Protein AF-A0A9P1FMI4-F1 (afdb_monomer_lite)

Secondary structure (DSSP, 8-state):
--SHHHHHHHHHHHHHHHH-HHHHHHHHHHHHHHHHTTHHHHHHHHHT-GGGGHHHHHHHHHHHHHHHHTTTTS-GGGG-HHHHHHHHHS-TT--TTS-STT----HHHHHHHHHHHHHHHHHHHHHHH--GGG-----SS-----S-----SS-TTHHHHHHHHHHHHS-S-TTS--TTSSTT-S---S------TT---------TTSSHHHHHHHHHHHHHHHHS---PPPHHHHHHHHTT-S-HHHHHHHHHH-SSTTHHHHHHHHHTGGGTTS-HHHHHHHHHHHHHHHHHHHHHHHHHHHHHH-TT--TT-----HHHHHHHHHHHHHHHHHHHHSPPPHHHHHHHHHHHHHHHHHHHHHHHHHHHHHHTT-HHHHHHHHHHHHHHHHHHHHHS-HHHHHHHHHHHHHHSS--HHHHHHHHHIIIIIHHHHHHHHHHHTTT--S-HHHHHHHHHHHHHHHHHHHHHHIIIIIS--HHHHHHHHHHHHHHHHS------PPPP---PPPPPTT-PPPP----PPPPPPTT----------PPPPPPPP-----PPPP--

Foldseek 3Di:
DWCLLLLLLVLLVVLCCVPPVPLLVLLLLLLLLLLLLVLLLLLLCQQFNVVSSVVLLVLLLVLLVVQVVVVPPDDPPPPDVLVSLLSSSDPFQAALQLQGDPHAFCVVNVVSNLVSSVVSCVSLVCLLVVLPQLPDVPPVDPPPPPVPPPPCPDDPPVVVVVVVVVDVVVPDPPPPVPPVPCVVDDDDPPDDDDDDPDDDDDDDDDDPPPPPPVVVQQCVLVVVVVPDPADDDFQACSVVSNVVLGDVVSLRVCCVPDPGNNNSVSSSLSSCVVVQPPDPLNVVVVCLSCRSVVSSVSSVVSQVVQPVVVPPDGSRGDHNDPVSNVSSVVSSVVSVVCLVVDADDPVLLVVVVVLVVLVVLLVVLLVLLLVLCVVVVVVVLNVQSVVLVVVLVVVLCVVDPVVVVVVQVVVCVVSVRRIPNNVVNLLSCLSRNLSSSLSSLSSCLSRDHDDPVSNVSSVVNNVSSSSSNSVSCCSCRHSPSVVSVVVVVVVVVVVVPPPPPPPPDPPDPPDDPDDDPDDDDDDDDDDDDDDDDPDDDDDPDDPPDDDDDDDDDDDDDDDDDDDD

Sequence (564 aa):
MAFTIAARLAATKAVVPEEMPLKSWIVWFFVLMEVGSLGTFLQLGYFVHPGLLLIPAFLQVTLSATRAAMQTSHSSSLHDPRRQVYFALFSQGFSAFGLARRQKAATTFYIGTTLLRVGCLIPVLFFLIGSNMCEAPIDRGAGRSYPKVWKAENGISGIHEFRAELCKIYGDANSLCDVSAFSCFELSCFGYSVCGPGFNKDFCVETPGRCQLTCWKYTQCEETRKANDLVELPNMLQESCMLHDFDFLKFQACAAESKLLNSCNARASACRLPYMSRSFGDGIFFFYILLPMFCLLGWLLIFILSSIYFRDGFLITAEEDKDRRKTVRRRAMKLGREMLQQKATLMERTRAYLALAMFCFDLASDGSCLAGFLMTGQWGFAAAQASIVLVAAATEFWRGSPRELLEAFTDFRQTGVPPDKFLSIIQAEQGLEAPLSFLLQYYSAFFTSGSEWAFLNLCFSISMSLYGISKGVYDNIHLNMEAAFDAAELLDQDSASEPPTPHAQPPAVVGFPSLPPGMAQPHQTSVTPLPPPPGMSPVMALAVTQPPPPVGPIQLGGPVKDTE

Structure (mmCIF, N/CA/C/O backbone):
data_AF-A0A9P1FMI4-F1
#
_entry.id   AF-A0A9P1FMI4-F1
#
loop_
_atom_site.group_PDB
_atom_site.id
_atom_site.type_symbol
_atom_site.label_atom_id
_atom_site.label_alt_id
_atom_site.label_comp_id
_atom_site.label_asym_id
_atom_site.label_entity_id
_atom_site.label_seq_id
_atom_site.pdbx_PDB_ins_code
_atom_site.Cartn_x
_atom_site.Cartn_y
_atom_site.Cartn_z
_atom_site.occupancy
_atom_site.B_iso_or_equiv
_atom_site.auth_seq_id
_atom_site.auth_comp_id
_atom_site.auth_asym_id
_atom_site.auth_atom_id
_atom_site.pdbx_PDB_model_num
ATOM 1 N N . MET A 1 1 ? -21.853 -14.313 16.612 1.00 56.72 1 MET A N 1
ATOM 2 C CA . MET A 1 1 ? -21.975 -12.848 16.823 1.00 56.72 1 MET A CA 1
ATOM 3 C C . MET A 1 1 ? -21.498 -12.127 15.563 1.00 56.72 1 MET A C 1
ATOM 5 O O . MET A 1 1 ? -20.328 -12.256 15.254 1.00 56.72 1 MET A O 1
ATOM 9 N N . ALA A 1 2 ? -22.368 -11.448 14.804 1.00 65.88 2 ALA A N 1
ATOM 10 C CA . ALA A 1 2 ? -22.044 -10.996 13.435 1.00 65.88 2 ALA A CA 1
ATOM 11 C C . ALA A 1 2 ? -21.456 -9.569 13.296 1.00 65.88 2 ALA A C 1
ATOM 13 O O . ALA A 1 2 ? -21.093 -9.185 12.185 1.00 65.88 2 ALA A O 1
ATOM 14 N N . PHE A 1 3 ? -21.394 -8.779 14.379 1.00 81.00 3 PHE A N 1
ATOM 15 C CA . PHE A 1 3 ? -21.070 -7.339 14.322 1.00 81.00 3 PHE A CA 1
ATOM 16 C C . PHE A 1 3 ? -20.042 -6.873 15.369 1.00 81.00 3 PHE A C 1
ATOM 18 O O . PHE A 1 3 ? -19.947 -5.680 15.660 1.00 81.00 3 PHE A O 1
ATOM 25 N N . THR A 1 4 ? -19.300 -7.783 15.999 1.00 85.44 4 THR A N 1
ATOM 26 C CA . THR A 1 4 ? -18.400 -7.432 17.110 1.00 85.44 4 THR A CA 1
ATOM 27 C C . THR A 1 4 ? -17.209 -6.607 16.620 1.00 85.44 4 THR A C 1
ATOM 29 O O . THR A 1 4 ? -16.831 -5.619 17.261 1.00 85.44 4 THR A O 1
ATOM 32 N N . ILE A 1 5 ? -16.631 -6.979 15.475 1.00 86.31 5 ILE A N 1
ATOM 33 C CA . ILE A 1 5 ? -15.496 -6.265 14.875 1.00 86.31 5 ILE A CA 1
ATOM 34 C C . ILE A 1 5 ? -15.977 -4.937 14.297 1.00 86.31 5 ILE A C 1
ATOM 36 O O . ILE A 1 5 ? -15.385 -3.894 14.591 1.00 86.31 5 ILE A O 1
ATOM 40 N N . ALA A 1 6 ? -17.090 -4.954 13.560 1.00 87.81 6 ALA A N 1
ATOM 41 C CA . ALA A 1 6 ? -17.701 -3.760 12.986 1.00 87.81 6 ALA A CA 1
ATOM 42 C C . ALA A 1 6 ? -18.022 -2.703 14.054 1.00 87.81 6 ALA A C 1
ATOM 44 O O . ALA A 1 6 ? -17.612 -1.544 13.928 1.00 87.81 6 ALA A O 1
ATOM 45 N N . ALA A 1 7 ? -18.680 -3.103 15.148 1.00 89.69 7 ALA A N 1
ATOM 46 C CA . ALA A 1 7 ? -19.034 -2.206 16.244 1.00 89.69 7 ALA A CA 1
ATOM 47 C C . ALA A 1 7 ? -17.796 -1.623 16.937 1.00 89.69 7 ALA A C 1
ATOM 49 O O . ALA A 1 7 ? -17.781 -0.446 17.306 1.00 89.69 7 ALA A O 1
ATOM 50 N N . ARG A 1 8 ? -16.733 -2.420 17.100 1.00 89.69 8 ARG A N 1
ATOM 51 C CA . ARG A 1 8 ? -15.488 -1.946 17.707 1.00 89.69 8 ARG A CA 1
ATOM 52 C C . ARG A 1 8 ? -14.723 -0.991 16.801 1.00 89.69 8 ARG A C 1
ATOM 54 O O . ARG A 1 8 ? -14.289 0.047 17.289 1.00 89.69 8 ARG A O 1
ATOM 61 N N . L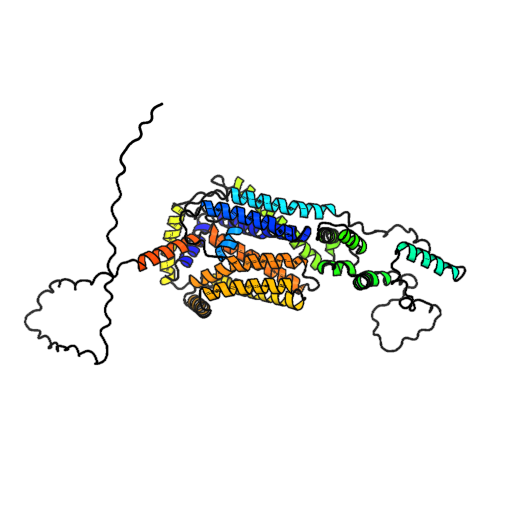EU A 1 9 ? -14.600 -1.286 15.508 1.00 90.94 9 LEU A N 1
ATOM 62 C CA . LEU A 1 9 ? -13.993 -0.361 14.551 1.00 90.94 9 LEU A CA 1
ATOM 63 C C . LEU A 1 9 ? -14.757 0.965 14.511 1.00 90.94 9 LEU A C 1
ATOM 65 O O . LEU A 1 9 ? -14.141 2.029 14.570 1.00 90.94 9 LEU A O 1
ATOM 69 N N . ALA A 1 10 ? -16.089 0.908 14.446 1.00 90.50 10 ALA A N 1
ATOM 70 C CA . ALA A 1 10 ? -16.942 2.091 14.471 1.00 90.50 10 ALA A CA 1
ATOM 71 C C . ALA A 1 10 ? -16.745 2.897 15.763 1.00 90.50 10 ALA A C 1
ATOM 73 O O . ALA A 1 10 ? -16.574 4.114 15.710 1.00 90.50 10 ALA A O 1
ATOM 74 N N . ALA A 1 11 ? -16.677 2.222 16.915 1.00 91.19 11 ALA A N 1
ATOM 75 C CA . ALA A 1 11 ? -16.399 2.860 18.196 1.00 91.19 11 ALA A CA 1
ATOM 76 C C . ALA A 1 11 ? -15.039 3.557 18.213 1.00 91.19 11 ALA A C 1
ATOM 78 O O . ALA A 1 11 ? -14.960 4.712 18.622 1.00 91.19 11 ALA A O 1
ATOM 79 N N . THR A 1 12 ? -13.977 2.900 17.742 1.00 92.25 12 THR A N 1
ATOM 80 C CA . THR A 1 12 ? -12.650 3.519 17.699 1.00 92.25 12 THR A CA 1
ATOM 81 C C . THR A 1 12 ? -12.620 4.707 16.733 1.00 92.25 12 THR A C 1
ATOM 83 O O . THR A 1 12 ? -12.076 5.753 17.077 1.00 92.25 12 THR A O 1
ATOM 86 N N . LYS A 1 13 ? -13.258 4.589 15.558 1.00 93.56 13 LYS A N 1
ATOM 87 C CA . LYS A 1 13 ? -13.383 5.680 14.573 1.00 93.56 13 LYS A CA 1
ATOM 88 C C . LYS A 1 13 ? -14.210 6.863 15.071 1.00 93.56 13 LYS A C 1
ATOM 90 O O . LYS A 1 13 ? -14.037 7.952 14.539 1.00 93.56 13 LYS A O 1
ATOM 95 N N . ALA A 1 14 ? -15.091 6.662 16.046 1.00 92.88 14 ALA A N 1
ATOM 96 C CA . ALA A 1 14 ? -15.816 7.745 16.700 1.00 92.88 14 ALA A CA 1
ATOM 97 C C . ALA A 1 14 ? -14.975 8.383 17.817 1.00 92.88 14 ALA A C 1
ATOM 99 O O . ALA A 1 14 ? -14.766 9.590 17.815 1.00 92.88 14 ALA A O 1
ATOM 100 N N . VAL A 1 15 ? -14.434 7.564 18.725 1.00 94.50 15 VAL A N 1
ATOM 101 C CA . VAL A 1 15 ? -13.735 8.031 19.934 1.00 94.50 15 VAL A CA 1
ATOM 102 C C . VAL A 1 15 ? -12.399 8.705 19.609 1.00 94.50 15 VAL A C 1
ATOM 104 O O . VAL A 1 15 ? -12.087 9.743 20.180 1.00 94.50 15 VAL A O 1
ATOM 107 N N . VAL A 1 16 ? -11.595 8.153 18.692 1.00 95.50 16 VAL A N 1
ATOM 108 C CA . VAL A 1 16 ? -10.243 8.679 18.427 1.00 95.50 16 VAL A CA 1
ATOM 109 C C . VAL A 1 16 ? -10.268 10.093 17.827 1.00 95.50 16 VAL A C 1
ATOM 111 O O . VAL A 1 16 ? -9.546 10.946 18.341 1.00 95.50 16 VAL A O 1
ATOM 114 N N . PRO A 1 17 ? -11.073 10.398 16.790 1.00 95.12 17 PRO A N 1
ATOM 115 C CA . PRO A 1 17 ? -11.181 11.764 16.282 1.00 95.12 17 PRO A CA 1
ATOM 116 C C . PRO A 1 17 ? -11.875 12.731 17.248 1.00 95.12 17 PRO A C 1
ATOM 118 O O . PRO A 1 17 ? -11.587 13.919 17.184 1.00 95.12 17 PRO A O 1
ATOM 121 N N . GLU A 1 18 ? -12.764 12.248 18.123 1.00 95.81 18 GLU A N 1
ATOM 122 C CA . GLU A 1 18 ? -13.421 13.071 19.151 1.00 95.81 18 GLU A CA 1
ATOM 123 C C . GLU A 1 18 ? -12.429 13.495 20.244 1.00 95.81 18 GLU A C 1
ATOM 125 O O . GLU A 1 18 ? -12.347 14.672 20.583 1.00 95.81 18 GLU A O 1
ATOM 130 N N . GLU A 1 19 ? -11.624 12.558 20.753 1.00 95.31 19 GLU A N 1
ATOM 131 C CA . GLU A 1 19 ? -10.639 12.840 21.803 1.00 95.31 19 GLU A CA 1
ATOM 132 C C . GLU A 1 19 ? -9.359 13.500 21.263 1.00 95.31 19 GLU A C 1
ATOM 134 O O . GLU A 1 19 ? -8.728 14.296 21.956 1.00 95.31 19 GLU A O 1
ATOM 139 N N . MET A 1 20 ? -8.925 13.151 20.046 1.00 94.69 20 MET A N 1
ATOM 140 C CA . MET A 1 20 ? -7.637 13.578 19.483 1.00 94.69 20 MET A CA 1
ATOM 141 C C . MET A 1 20 ? -7.711 13.831 17.963 1.00 94.69 20 MET A C 1
ATOM 143 O O . MET A 1 20 ? -7.038 13.142 17.182 1.00 94.69 20 MET A O 1
ATOM 147 N N . PRO A 1 21 ? -8.470 14.844 17.504 1.00 95.81 21 PRO A N 1
ATOM 148 C CA . PRO A 1 21 ? -8.716 15.076 16.077 1.00 95.81 21 PRO A CA 1
ATOM 149 C C . PRO A 1 21 ? -7.427 15.312 15.284 1.00 95.81 21 PRO A C 1
ATOM 151 O O . PRO A 1 21 ? -7.205 14.685 14.247 1.00 95.81 21 PRO A O 1
ATOM 154 N N . LEU A 1 22 ? -6.539 16.170 15.798 1.00 95.31 22 LEU A N 1
ATOM 155 C CA . LEU A 1 22 ? -5.284 16.512 15.126 1.00 95.31 22 LEU A CA 1
ATOM 156 C C . LEU A 1 22 ? -4.334 15.310 15.052 1.00 95.31 22 LEU A C 1
ATOM 158 O O . LEU A 1 22 ? -3.798 15.008 13.988 1.00 95.31 22 LEU A O 1
ATOM 162 N N . LYS A 1 23 ? -4.160 14.584 16.165 1.00 94.94 23 LYS A N 1
ATOM 163 C CA . LYS A 1 23 ? -3.299 13.393 16.207 1.00 94.94 23 LYS A CA 1
ATOM 164 C C . LYS A 1 23 ? -3.816 12.306 15.268 1.00 94.94 23 LYS A C 1
ATOM 166 O O . LYS A 1 23 ? -3.019 11.654 14.607 1.00 94.94 23 LYS A O 1
ATOM 171 N N . SER A 1 24 ? -5.136 12.138 15.177 1.00 95.75 24 SER A N 1
ATOM 172 C CA . SER A 1 24 ? -5.772 11.192 14.261 1.00 95.75 24 SER A CA 1
ATOM 173 C C . SER A 1 24 ? -5.388 11.447 12.801 1.00 95.75 24 SER A C 1
ATOM 175 O O . SER A 1 24 ? -4.920 10.537 12.115 1.00 95.75 24 SER A O 1
ATOM 177 N N . TRP A 1 25 ? -5.499 12.703 12.364 1.00 96.44 25 TRP A N 1
ATOM 178 C CA . TRP A 1 25 ? -5.093 13.137 11.027 1.00 96.44 25 TRP A CA 1
ATOM 179 C C . TRP A 1 25 ? -3.589 12.993 10.784 1.00 96.44 25 TRP A C 1
ATOM 181 O O . TRP A 1 25 ? -3.185 12.512 9.728 1.00 96.44 25 TRP A O 1
ATOM 191 N N . ILE A 1 26 ? -2.757 13.364 11.759 1.00 96.25 26 ILE A N 1
ATOM 192 C CA . ILE A 1 26 ? -1.299 13.224 11.655 1.00 96.25 26 ILE A CA 1
ATOM 193 C C . ILE A 1 26 ? -0.903 11.755 11.493 1.00 96.25 26 ILE A C 1
ATOM 195 O O . ILE A 1 26 ? -0.098 11.443 10.622 1.00 96.25 26 ILE A O 1
ATOM 199 N N . VAL A 1 27 ? -1.484 10.847 12.284 1.00 96.12 27 VAL A N 1
ATOM 200 C CA . VAL A 1 27 ? -1.227 9.401 12.174 1.00 96.12 27 VAL A CA 1
ATOM 201 C C . VAL A 1 27 ? -1.669 8.875 10.807 1.00 96.12 27 VAL A C 1
ATOM 203 O O . VAL A 1 27 ? -0.944 8.094 10.201 1.00 96.12 27 VAL A O 1
ATOM 206 N N . TRP A 1 28 ? -2.815 9.325 10.287 1.00 96.81 28 TRP A N 1
ATOM 207 C CA . TRP A 1 28 ? -3.269 8.958 8.943 1.00 96.81 28 TRP A CA 1
ATOM 208 C C . TRP A 1 28 ? -2.261 9.360 7.856 1.00 96.81 28 TRP A C 1
ATOM 210 O O . TRP A 1 28 ? -1.846 8.526 7.051 1.00 96.81 28 TRP A O 1
ATOM 220 N N . PHE A 1 29 ? -1.822 10.622 7.853 1.00 97.06 29 PHE A N 1
ATOM 221 C CA . PHE A 1 29 ? -0.824 11.100 6.894 1.00 97.06 29 PHE A CA 1
ATOM 222 C C . PHE A 1 29 ? 0.536 10.428 7.080 1.00 97.06 29 PHE A C 1
ATOM 224 O O . PHE A 1 29 ? 1.195 10.110 6.095 1.00 97.06 29 PHE A O 1
ATOM 231 N N . PHE A 1 30 ? 0.944 10.181 8.325 1.00 96.12 30 PHE A N 1
ATOM 232 C CA . PHE A 1 30 ? 2.173 9.462 8.640 1.00 96.12 30 PHE A CA 1
ATOM 233 C C . PHE A 1 30 ? 2.176 8.070 8.002 1.00 96.12 30 PHE A C 1
ATOM 235 O O . PHE A 1 30 ? 3.139 7.723 7.324 1.00 96.12 30 PHE A O 1
ATOM 242 N N . VAL A 1 31 ? 1.079 7.318 8.144 1.00 96.31 31 VAL A N 1
ATOM 243 C CA . VAL A 1 31 ? 0.916 6.006 7.504 1.00 96.31 31 VAL A CA 1
ATOM 244 C C . VAL A 1 31 ? 0.966 6.129 5.983 1.00 96.31 31 VAL A C 1
ATOM 246 O O . VAL A 1 31 ? 1.717 5.399 5.349 1.00 96.31 31 VAL A O 1
ATOM 249 N N . LEU A 1 32 ? 0.239 7.079 5.387 1.00 96.88 32 LEU A N 1
ATOM 250 C CA . LEU A 1 32 ? 0.244 7.276 3.932 1.00 96.88 32 LEU A CA 1
ATOM 251 C C . LEU A 1 32 ? 1.657 7.524 3.380 1.00 96.88 32 LEU A C 1
ATOM 253 O O . LEU A 1 32 ? 2.063 6.919 2.387 1.00 96.88 32 LEU A O 1
ATOM 257 N N . MET A 1 33 ? 2.424 8.387 4.049 1.00 97.06 33 MET A N 1
ATOM 258 C CA . MET A 1 33 ? 3.817 8.666 3.693 1.00 97.06 33 MET A CA 1
ATOM 259 C C . MET A 1 33 ? 4.721 7.448 3.926 1.00 97.06 33 MET A C 1
ATOM 261 O O . MET A 1 33 ? 5.630 7.186 3.137 1.00 97.06 33 MET A O 1
ATOM 265 N N . GLU A 1 34 ? 4.457 6.669 4.976 1.00 95.31 34 GLU A N 1
ATOM 266 C CA . GLU A 1 34 ? 5.174 5.430 5.259 1.00 95.31 34 GLU A CA 1
ATOM 267 C C . GLU A 1 34 ? 5.002 4.412 4.125 1.00 95.31 34 GLU A C 1
ATOM 269 O O . GLU A 1 34 ? 6.009 3.910 3.619 1.00 95.31 34 GLU A O 1
ATOM 274 N N . VAL A 1 35 ? 3.763 4.159 3.684 1.00 95.75 35 VAL A N 1
ATOM 275 C CA . VAL A 1 35 ? 3.479 3.235 2.575 1.00 95.75 35 VAL A CA 1
ATOM 276 C C . VAL A 1 35 ? 4.091 3.751 1.274 1.00 95.75 35 VAL A C 1
ATOM 278 O O . VAL A 1 35 ? 4.800 3.010 0.600 1.00 95.75 35 VAL A O 1
ATOM 281 N N . GLY A 1 36 ? 3.902 5.033 0.946 1.00 96.06 36 GLY A N 1
ATOM 282 C CA . GLY A 1 36 ? 4.441 5.616 -0.289 1.00 96.06 36 GLY A CA 1
ATOM 283 C C . GLY A 1 36 ? 5.969 5.534 -0.362 1.00 96.06 36 GLY A C 1
ATOM 284 O O . GLY A 1 36 ? 6.543 5.262 -1.417 1.00 96.06 36 GLY A O 1
ATOM 285 N N . SER A 1 37 ? 6.648 5.668 0.781 1.00 96.25 37 SER A N 1
ATOM 286 C CA . SER A 1 37 ? 8.105 5.532 0.854 1.00 96.25 37 SER A CA 1
ATOM 287 C C . SER A 1 37 ? 8.619 4.104 0.608 1.00 96.25 37 SER A C 1
ATOM 289 O O . SER A 1 37 ? 9.807 3.944 0.325 1.00 96.25 37 SER A O 1
ATOM 291 N N . LEU A 1 38 ? 7.767 3.066 0.634 1.00 94.12 38 LEU A N 1
ATOM 292 C CA . LEU A 1 38 ? 8.157 1.704 0.224 1.00 94.12 38 LEU A CA 1
ATOM 293 C C . LEU A 1 38 ? 8.586 1.646 -1.248 1.00 94.12 38 LEU A C 1
ATOM 295 O O . LEU A 1 38 ? 9.413 0.808 -1.608 1.00 94.12 38 LEU A O 1
ATOM 299 N N . GLY A 1 39 ? 8.120 2.582 -2.083 1.00 93.81 39 GLY A N 1
ATOM 300 C CA . GLY A 1 39 ? 8.577 2.709 -3.468 1.00 93.81 39 GLY A CA 1
ATOM 301 C C . GLY A 1 39 ? 10.090 2.948 -3.600 1.00 93.81 39 GLY A C 1
ATOM 302 O O . GLY A 1 39 ? 10.666 2.620 -4.634 1.00 93.81 39 GLY A O 1
ATOM 303 N N . THR A 1 40 ? 10.772 3.428 -2.549 1.00 93.94 40 THR A N 1
ATOM 304 C CA . THR A 1 40 ? 12.242 3.576 -2.544 1.00 93.94 40 THR A CA 1
ATOM 305 C C . THR A 1 40 ? 12.974 2.240 -2.684 1.00 93.94 40 THR A C 1
ATOM 307 O O . THR A 1 40 ? 14.030 2.183 -3.313 1.00 93.94 40 THR A O 1
ATOM 310 N N . PHE A 1 41 ? 12.404 1.144 -2.169 1.00 93.31 41 PHE A N 1
ATOM 311 C CA . PHE A 1 41 ? 12.971 -0.190 -2.360 1.00 93.31 41 PHE A CA 1
ATOM 312 C C . PHE A 1 41 ? 12.915 -0.575 -3.835 1.00 93.31 41 PHE A C 1
ATOM 314 O O . PHE A 1 41 ? 13.919 -0.980 -4.406 1.00 93.31 41 PHE A O 1
ATOM 321 N N . LEU A 1 42 ? 11.770 -0.353 -4.480 1.00 93.12 42 LEU A N 1
ATOM 322 C CA . LEU A 1 42 ? 11.564 -0.672 -5.892 1.00 93.12 42 LEU A CA 1
ATOM 323 C C . LEU A 1 42 ? 12.472 0.150 -6.807 1.00 93.12 42 LEU A C 1
ATOM 325 O O . LEU A 1 42 ? 13.020 -0.383 -7.770 1.00 93.12 42 LEU A O 1
ATOM 329 N N . GLN A 1 43 ? 12.704 1.418 -6.460 1.00 91.50 43 GLN A N 1
ATOM 330 C CA . GLN A 1 43 ? 13.666 2.270 -7.154 1.00 91.50 43 GLN A CA 1
ATOM 331 C C . GLN A 1 43 ? 15.090 1.710 -7.086 1.00 91.50 43 GLN A C 1
ATOM 333 O O . GLN A 1 43 ? 15.782 1.726 -8.099 1.00 91.50 43 GLN A O 1
ATOM 338 N N . LEU A 1 44 ? 15.528 1.159 -5.948 1.00 92.38 44 LEU A N 1
ATOM 339 C CA . LEU A 1 44 ? 16.841 0.509 -5.851 1.00 92.38 44 LEU A CA 1
ATOM 340 C C . LEU A 1 44 ? 16.961 -0.659 -6.844 1.00 92.38 44 LEU A C 1
ATOM 342 O O . LEU A 1 44 ? 17.965 -0.783 -7.547 1.00 92.38 44 LEU A O 1
ATOM 346 N N . GLY A 1 45 ? 15.921 -1.491 -6.935 1.00 90.44 45 GLY A N 1
ATOM 347 C CA . GLY A 1 45 ? 15.872 -2.595 -7.894 1.00 90.44 45 GLY A CA 1
ATOM 348 C C . GLY A 1 45 ? 15.904 -2.128 -9.342 1.00 90.44 45 GLY A C 1
ATOM 349 O O . GLY A 1 45 ? 16.621 -2.697 -10.167 1.00 90.44 45 GLY A O 1
ATOM 350 N N . TYR A 1 46 ? 15.147 -1.072 -9.640 1.00 89.56 46 TYR A N 1
ATOM 351 C CA . TYR A 1 46 ? 15.092 -0.502 -10.975 1.00 89.56 46 TYR A CA 1
ATOM 352 C C . TYR A 1 46 ? 16.418 0.146 -11.375 1.00 89.56 46 TYR A C 1
ATOM 354 O O . TYR A 1 46 ? 16.943 -0.187 -12.425 1.00 89.56 46 TYR A O 1
ATOM 362 N N . PHE A 1 47 ? 17.000 1.016 -10.549 1.00 88.38 47 PHE A N 1
ATOM 363 C CA . PHE A 1 47 ? 18.174 1.807 -10.928 1.00 88.38 47 PHE A CA 1
ATOM 364 C C . PHE A 1 47 ? 19.513 1.081 -10.769 1.00 88.38 47 PHE A C 1
ATOM 366 O O . PHE A 1 47 ? 20.497 1.482 -11.389 1.00 88.38 47 PHE A O 1
ATOM 373 N N . VAL A 1 48 ? 19.577 0.033 -9.942 1.00 89.31 48 VAL A N 1
ATOM 374 C CA . VAL A 1 48 ? 20.838 -0.659 -9.643 1.00 89.31 48 VAL A CA 1
ATOM 375 C C . VAL A 1 48 ? 20.825 -2.082 -10.183 1.00 89.31 48 VAL A C 1
ATOM 377 O O . VAL A 1 48 ? 21.555 -2.393 -11.125 1.00 89.31 48 VAL A O 1
ATOM 380 N N . HIS A 1 49 ? 20.009 -2.951 -9.584 1.00 88.50 49 HIS A N 1
ATOM 381 C CA . HIS A 1 49 ? 19.897 -4.358 -9.962 1.00 88.50 49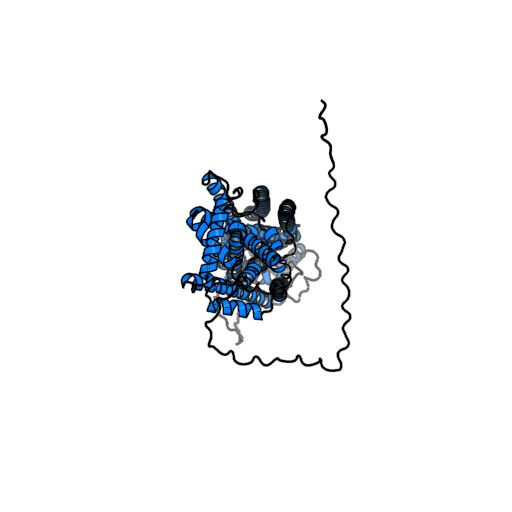 HIS A CA 1
ATOM 382 C C . HIS A 1 49 ? 18.663 -4.991 -9.294 1.00 88.50 49 HIS A C 1
ATOM 384 O O . HIS A 1 49 ? 18.501 -4.822 -8.082 1.00 88.50 49 HIS A O 1
ATOM 390 N N . PRO A 1 50 ? 17.842 -5.797 -9.994 1.00 86.25 50 PRO A N 1
ATOM 391 C CA . PRO A 1 50 ? 16.627 -6.384 -9.415 1.00 86.25 50 PRO A CA 1
ATOM 392 C C . PRO A 1 50 ? 16.916 -7.277 -8.201 1.00 86.25 50 PRO A C 1
ATOM 394 O O . PRO A 1 50 ? 16.203 -7.227 -7.205 1.00 86.25 50 PRO A O 1
ATOM 397 N N . GLY A 1 51 ? 18.019 -8.031 -8.219 1.00 86.69 51 GLY A N 1
ATOM 398 C CA . GLY A 1 51 ? 18.450 -8.852 -7.079 1.00 86.69 51 GLY A CA 1
ATOM 399 C C . GLY A 1 51 ? 18.755 -8.057 -5.800 1.00 86.69 51 GLY A C 1
ATOM 400 O O . GLY A 1 51 ? 18.669 -8.613 -4.709 1.00 86.69 51 GLY A O 1
ATOM 401 N N . LEU A 1 52 ? 19.044 -6.752 -5.898 1.00 88.75 52 LEU A N 1
ATOM 402 C CA . LEU A 1 52 ? 19.243 -5.910 -4.715 1.00 88.75 52 LEU A CA 1
ATOM 403 C C . LEU A 1 52 ? 17.937 -5.582 -3.992 1.00 88.75 52 LEU A C 1
ATOM 405 O O . LEU A 1 52 ? 18.015 -5.126 -2.860 1.00 88.75 52 LEU A O 1
ATOM 409 N N . LEU A 1 53 ? 16.764 -5.867 -4.574 1.00 88.56 53 LEU A N 1
ATOM 410 C CA . LEU A 1 53 ? 15.473 -5.804 -3.874 1.00 88.56 53 LEU A CA 1
ATOM 411 C C . LEU A 1 53 ? 15.379 -6.820 -2.734 1.00 88.56 53 LEU A C 1
ATOM 413 O O . LEU A 1 53 ? 14.687 -6.578 -1.745 1.00 88.56 53 LEU A O 1
ATOM 417 N N . LEU A 1 54 ? 16.099 -7.940 -2.849 1.00 88.19 54 LEU A N 1
ATOM 418 C CA . LEU A 1 54 ? 16.075 -9.002 -1.848 1.00 88.19 54 LEU A CA 1
ATOM 419 C C . LEU A 1 54 ? 16.722 -8.564 -0.533 1.00 88.19 54 LEU A C 1
ATOM 421 O O . LEU A 1 54 ? 16.304 -9.027 0.520 1.00 88.19 54 LEU A O 1
ATOM 425 N N . ILE A 1 55 ? 17.698 -7.651 -0.570 1.00 89.44 55 ILE A N 1
ATOM 426 C CA . ILE A 1 55 ? 18.387 -7.161 0.631 1.00 89.44 55 ILE A CA 1
ATOM 427 C C . ILE A 1 55 ? 17.440 -6.362 1.542 1.00 89.44 55 ILE A C 1
ATOM 429 O O . ILE A 1 55 ? 17.265 -6.770 2.693 1.00 89.44 55 ILE A O 1
ATOM 433 N N . PRO A 1 56 ? 16.800 -5.261 1.093 1.00 87.25 56 PRO A N 1
ATOM 434 C CA . PRO A 1 56 ? 15.865 -4.532 1.931 1.00 87.25 56 PRO A CA 1
ATOM 435 C C . PRO A 1 56 ? 14.644 -5.379 2.280 1.00 87.25 56 PRO A C 1
ATOM 437 O O . PRO A 1 56 ? 14.208 -5.318 3.421 1.00 87.25 56 PRO A O 1
ATOM 440 N N . ALA A 1 57 ? 14.145 -6.232 1.377 1.00 86.69 57 ALA A N 1
ATOM 441 C CA . ALA A 1 57 ? 13.058 -7.151 1.710 1.00 86.69 57 ALA A CA 1
ATOM 442 C C . ALA A 1 57 ? 13.445 -8.111 2.851 1.00 86.69 57 ALA A C 1
ATOM 444 O O . ALA A 1 57 ? 12.704 -8.250 3.822 1.00 86.69 57 ALA A O 1
ATOM 445 N N . PHE A 1 58 ? 14.630 -8.724 2.787 1.00 88.31 58 PHE A N 1
ATOM 446 C CA . PHE A 1 58 ? 15.128 -9.626 3.825 1.00 88.31 58 PHE A CA 1
ATOM 447 C C . PHE A 1 58 ? 15.356 -8.907 5.160 1.00 88.31 58 PHE A C 1
ATOM 449 O O . PHE A 1 58 ? 14.945 -9.404 6.210 1.00 88.31 58 PHE A O 1
ATOM 456 N N . LEU A 1 59 ? 15.975 -7.723 5.140 1.00 89.25 59 LEU A N 1
ATOM 457 C CA . LEU A 1 59 ? 16.187 -6.918 6.347 1.00 89.25 59 LEU A CA 1
ATOM 458 C C . LEU A 1 59 ? 14.860 -6.478 6.968 1.00 89.25 59 LEU A C 1
ATOM 460 O O . LEU A 1 59 ? 14.701 -6.557 8.183 1.00 89.25 59 LEU A O 1
ATOM 464 N N . GLN A 1 60 ? 13.892 -6.087 6.142 1.00 87.62 60 GLN A N 1
ATOM 465 C CA . GLN A 1 60 ? 12.549 -5.714 6.566 1.00 87.62 60 GLN A CA 1
ATOM 466 C C . GLN A 1 60 ? 11.833 -6.898 7.239 1.00 87.62 60 GLN A C 1
ATOM 468 O O . GLN A 1 60 ? 11.368 -6.774 8.371 1.00 87.62 60 GLN A O 1
ATOM 473 N N . VAL A 1 61 ? 11.845 -8.079 6.611 1.00 85.62 61 VAL A N 1
ATOM 474 C CA . VAL A 1 61 ? 11.299 -9.317 7.197 1.00 85.62 61 VAL A CA 1
ATOM 475 C C . VAL A 1 61 ? 12.009 -9.675 8.505 1.00 85.62 61 VAL A C 1
ATOM 477 O O . VAL A 1 61 ? 11.353 -10.056 9.470 1.00 85.62 61 VAL A O 1
ATOM 480 N N . THR A 1 62 ? 13.331 -9.5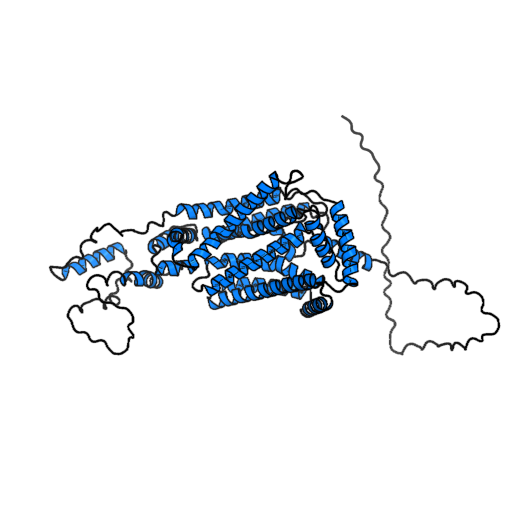11 8.579 1.00 86.44 62 THR A N 1
ATOM 481 C CA . THR A 1 62 ? 14.119 -9.791 9.791 1.00 86.44 62 THR A CA 1
ATOM 482 C C . THR A 1 62 ? 13.763 -8.832 10.933 1.00 86.44 62 THR A C 1
ATOM 484 O O . THR A 1 62 ? 13.577 -9.263 12.074 1.00 86.44 62 THR A O 1
ATOM 487 N N . LEU A 1 63 ? 13.609 -7.535 10.648 1.00 87.12 63 LEU A N 1
ATOM 488 C CA . LEU A 1 63 ? 13.156 -6.534 11.623 1.00 87.12 63 LEU A CA 1
ATOM 489 C C . LEU A 1 63 ? 11.752 -6.857 12.151 1.00 87.12 63 LEU A C 1
ATOM 491 O O . LEU A 1 63 ? 11.489 -6.742 13.350 1.00 87.12 63 LEU A O 1
ATOM 495 N N . SER A 1 64 ? 10.861 -7.321 11.281 1.00 84.81 64 SER A N 1
ATOM 496 C CA . SER A 1 64 ? 9.524 -7.755 11.680 1.00 84.81 64 SER A CA 1
ATOM 497 C C . SER A 1 64 ? 9.530 -9.050 12.479 1.00 84.81 64 SER A C 1
ATOM 499 O O . SER A 1 64 ? 8.878 -9.128 13.518 1.00 84.81 64 SER A O 1
ATOM 501 N N . ALA A 1 65 ? 10.301 -10.050 12.052 1.00 85.44 65 ALA A N 1
ATOM 502 C CA . ALA A 1 65 ? 10.401 -11.342 12.720 1.00 85.44 65 ALA A CA 1
ATOM 503 C C . ALA A 1 65 ? 11.011 -11.211 14.121 1.00 85.44 65 ALA A C 1
ATOM 505 O O . ALA A 1 65 ? 10.494 -11.788 15.075 1.00 85.44 65 ALA A O 1
ATOM 506 N N . THR A 1 66 ? 12.062 -10.402 14.279 1.00 86.12 66 THR A N 1
ATOM 507 C CA . THR A 1 66 ? 12.666 -10.124 15.595 1.00 86.12 66 THR A CA 1
ATOM 508 C C . THR A 1 66 ? 11.675 -9.444 16.538 1.00 86.12 66 THR A C 1
ATOM 510 O O . THR A 1 66 ? 11.590 -9.809 17.712 1.00 86.12 66 THR A O 1
ATOM 513 N N . ARG A 1 67 ? 10.855 -8.514 16.032 1.00 81.69 67 ARG A N 1
ATOM 514 C CA . ARG A 1 67 ? 9.776 -7.898 16.815 1.00 81.69 67 ARG A CA 1
ATOM 515 C C . ARG A 1 67 ? 8.676 -8.900 17.170 1.00 81.69 67 ARG A C 1
ATOM 517 O O . ARG A 1 67 ? 8.248 -8.929 18.324 1.00 81.69 67 ARG A O 1
ATOM 524 N N . ALA A 1 68 ? 8.237 -9.711 16.210 1.00 81.19 68 ALA A N 1
ATOM 525 C CA . ALA A 1 68 ? 7.221 -10.735 16.424 1.00 81.19 68 ALA A CA 1
ATOM 526 C C . ALA A 1 68 ? 7.687 -11.750 17.478 1.00 81.19 68 ALA A C 1
ATOM 528 O O . ALA A 1 68 ? 6.960 -12.009 18.434 1.00 81.19 68 ALA A O 1
ATOM 529 N N . ALA A 1 69 ? 8.935 -12.223 17.403 1.00 83.75 69 ALA A N 1
ATOM 530 C CA . ALA A 1 69 ? 9.529 -13.117 18.398 1.00 83.75 69 ALA A CA 1
ATOM 531 C C . ALA A 1 69 ? 9.446 -12.534 19.824 1.00 83.75 69 ALA A C 1
ATOM 533 O O . ALA A 1 69 ? 9.065 -13.227 20.767 1.00 83.75 69 ALA A O 1
ATOM 534 N N . MET A 1 70 ? 9.666 -11.224 19.989 1.00 78.56 70 MET A N 1
ATOM 535 C CA . MET A 1 70 ? 9.503 -10.540 21.283 1.00 78.56 70 MET A CA 1
ATOM 536 C C . MET A 1 70 ? 8.044 -10.418 21.772 1.00 78.56 70 MET A C 1
ATOM 538 O O . MET A 1 70 ? 7.820 -10.008 22.920 1.00 78.56 70 MET A O 1
ATOM 542 N N . GLN A 1 71 ? 7.058 -10.714 20.920 1.00 74.19 71 GLN A N 1
ATOM 543 C CA . GLN A 1 71 ? 5.621 -10.692 21.220 1.00 74.19 71 GLN A CA 1
ATOM 544 C C . GLN A 1 71 ? 5.009 -12.100 21.356 1.00 74.19 71 GLN A C 1
ATOM 546 O O . GLN A 1 71 ? 4.004 -12.249 22.050 1.00 74.19 71 GLN A O 1
ATOM 551 N N . THR A 1 72 ? 5.630 -13.134 20.774 1.00 63.62 72 THR A N 1
ATOM 552 C CA . THR A 1 72 ? 5.101 -14.512 20.644 1.00 63.62 72 THR A CA 1
ATOM 553 C C . THR A 1 72 ? 4.847 -15.317 21.919 1.00 63.62 72 THR A C 1
ATOM 555 O O . THR A 1 72 ? 4.457 -16.475 21.835 1.00 63.62 72 THR A O 1
ATOM 558 N N . SER A 1 73 ? 4.938 -14.735 23.112 1.00 59.69 73 SER A N 1
ATOM 559 C CA . SER A 1 73 ? 4.664 -15.488 24.342 1.00 59.69 73 SER A CA 1
ATOM 560 C C . SER A 1 73 ? 3.211 -15.999 24.475 1.00 59.69 73 SER A C 1
ATOM 562 O O . SER A 1 73 ? 2.965 -16.748 25.414 1.00 59.69 73 SER A O 1
ATOM 564 N N . HIS A 1 74 ? 2.240 -15.614 23.622 1.00 58.38 74 HIS A N 1
ATOM 565 C CA . HIS A 1 74 ? 0.821 -15.952 23.864 1.00 58.38 74 HIS A CA 1
ATOM 566 C C . HIS A 1 74 ? -0.149 -16.081 22.668 1.00 58.38 74 HIS A C 1
ATOM 568 O O . HIS A 1 74 ? -1.340 -16.241 22.917 1.00 58.38 74 HIS A O 1
ATOM 574 N N . SER A 1 75 ? 0.275 -16.021 21.401 1.00 57.44 75 SER A N 1
ATOM 575 C CA . SER A 1 75 ? -0.676 -15.974 20.269 1.00 57.44 75 SER A CA 1
ATOM 576 C C . SER A 1 75 ? -0.516 -17.154 19.304 1.00 57.44 75 SER A C 1
ATOM 578 O O . SER A 1 75 ? 0.451 -17.208 18.547 1.00 57.44 75 SER A O 1
ATOM 580 N N . SER A 1 76 ? -1.517 -18.038 19.267 1.00 62.78 76 SER A N 1
ATOM 581 C CA . SER A 1 76 ? -1.728 -19.090 18.255 1.00 62.78 76 SER A CA 1
ATOM 582 C C . SER A 1 76 ? -2.022 -18.546 16.844 1.00 62.78 76 SER A C 1
ATOM 584 O O . SER A 1 76 ? -2.014 -19.303 15.878 1.00 62.78 76 SER A O 1
ATOM 586 N N . SER A 1 77 ? -2.217 -17.231 16.688 1.00 60.00 77 SER A N 1
ATOM 587 C CA . SER A 1 77 ? -2.593 -16.577 15.423 1.00 60.00 77 SER A CA 1
ATOM 588 C C . SER A 1 77 ? -1.455 -16.446 14.385 1.00 60.00 77 SER A C 1
ATOM 590 O O . SER A 1 77 ? -1.611 -15.743 13.384 1.00 60.00 77 SER A O 1
ATOM 592 N N . LEU A 1 78 ? -0.303 -17.098 14.573 1.00 62.69 78 LEU A N 1
ATOM 593 C CA . LEU A 1 78 ? 0.861 -16.941 13.682 1.00 62.69 78 LEU A CA 1
ATOM 594 C C . LEU A 1 78 ? 0.670 -17.533 12.271 1.00 62.69 78 LEU A C 1
ATOM 596 O O . LEU A 1 78 ? 1.478 -17.279 11.377 1.00 62.69 78 LEU A O 1
ATOM 600 N N . HIS A 1 79 ? -0.394 -18.306 12.064 1.00 71.50 79 HIS A N 1
ATOM 601 C CA . HIS A 1 79 ? -0.622 -19.067 10.838 1.00 71.50 79 HIS A CA 1
ATOM 602 C C . HIS A 1 79 ? -1.390 -18.324 9.734 1.00 71.50 79 HIS A C 1
ATOM 604 O O . HIS A 1 79 ? -1.586 -18.910 8.675 1.00 71.50 79 HIS A O 1
ATOM 610 N N . ASP A 1 80 ? -1.812 -17.066 9.922 1.00 79.69 80 ASP A N 1
ATOM 611 C CA . ASP A 1 80 ? -2.481 -16.317 8.846 1.00 79.69 80 ASP A CA 1
ATOM 612 C C . ASP A 1 80 ? -1.453 -15.642 7.905 1.00 79.69 80 ASP A C 1
ATOM 614 O O . ASP A 1 80 ? -0.874 -14.617 8.283 1.00 79.69 80 ASP A O 1
ATOM 618 N N . PRO A 1 81 ? -1.225 -16.148 6.672 1.00 76.88 81 PRO A N 1
ATOM 619 C CA . PRO A 1 81 ? -0.236 -15.583 5.747 1.00 76.88 81 PRO A CA 1
ATOM 620 C C . PRO A 1 81 ? -0.546 -14.133 5.346 1.00 76.88 81 PRO A C 1
ATOM 622 O O . PRO A 1 81 ? 0.373 -13.365 5.064 1.00 76.88 81 PRO A O 1
ATOM 625 N N . ARG A 1 82 ? -1.820 -13.717 5.386 1.00 78.12 82 ARG A N 1
ATOM 626 C CA . ARG A 1 82 ? -2.237 -12.338 5.069 1.00 78.12 82 ARG A CA 1
ATOM 627 C C . ARG A 1 82 ? -1.650 -11.349 6.066 1.00 78.12 82 ARG A C 1
ATOM 629 O O . ARG A 1 82 ? -1.160 -10.283 5.710 1.00 78.12 82 ARG A O 1
ATOM 636 N N . ARG A 1 83 ? -1.654 -11.751 7.338 1.00 79.69 83 ARG A N 1
ATOM 637 C CA . ARG A 1 83 ? -1.074 -10.970 8.425 1.00 79.69 83 ARG A CA 1
ATOM 638 C C . ARG A 1 83 ? 0.447 -10.915 8.318 1.00 79.69 83 ARG A C 1
ATOM 640 O O . ARG A 1 83 ? 1.035 -9.906 8.680 1.00 79.69 83 ARG A O 1
ATOM 647 N N . GLN A 1 84 ? 1.091 -11.956 7.789 1.00 82.69 84 GLN A N 1
ATOM 648 C CA . GLN A 1 84 ? 2.551 -12.008 7.690 1.00 82.69 84 GLN A CA 1
ATOM 649 C C . GLN A 1 84 ? 3.121 -10.986 6.704 1.00 82.69 84 GLN A C 1
ATOM 651 O O . GLN A 1 84 ? 4.067 -10.291 7.062 1.00 82.69 84 GLN A O 1
ATOM 656 N N . VAL A 1 85 ? 2.546 -10.843 5.502 1.00 83.75 85 VAL A N 1
ATOM 657 C CA . VAL A 1 85 ? 2.995 -9.820 4.528 1.00 83.75 85 VAL A CA 1
ATOM 658 C C . VAL A 1 85 ? 2.844 -8.428 5.126 1.00 83.75 85 VAL A C 1
ATOM 660 O O . VAL A 1 85 ? 3.748 -7.594 5.088 1.00 83.75 85 VAL A O 1
ATOM 663 N N . TYR A 1 86 ? 1.713 -8.215 5.773 1.00 81.81 86 TYR A N 1
ATOM 664 C CA . TYR A 1 86 ? 1.395 -6.967 6.417 1.00 81.81 86 TYR A CA 1
ATOM 665 C C . TYR A 1 86 ? 2.326 -6.626 7.592 1.00 81.81 86 TYR A C 1
ATOM 667 O O . TYR A 1 86 ? 2.831 -5.508 7.694 1.00 81.81 86 TYR A O 1
ATOM 675 N N . PHE A 1 87 ? 2.629 -7.596 8.456 1.00 82.12 87 PHE A N 1
ATOM 676 C CA . PHE A 1 87 ? 3.561 -7.418 9.571 1.00 82.12 87 PHE A CA 1
ATOM 677 C C . PHE A 1 87 ? 5.021 -7.407 9.140 1.00 82.12 87 PHE A C 1
ATOM 679 O O . PHE A 1 87 ? 5.848 -6.846 9.855 1.00 82.12 87 PHE A O 1
ATOM 686 N N . ALA A 1 88 ? 5.359 -7.957 7.973 1.00 85.25 88 ALA A N 1
ATOM 687 C CA . ALA A 1 88 ? 6.661 -7.728 7.366 1.00 85.25 88 ALA A CA 1
ATOM 688 C C . ALA A 1 88 ? 6.848 -6.235 7.059 1.00 85.25 88 ALA A C 1
ATOM 690 O O . ALA A 1 88 ? 7.919 -5.687 7.287 1.00 85.25 88 ALA A O 1
ATOM 691 N N . LEU A 1 89 ? 5.805 -5.534 6.616 1.00 86.44 89 LEU A N 1
ATOM 692 C CA . LEU A 1 89 ? 5.913 -4.123 6.239 1.00 86.44 89 LEU A CA 1
ATOM 693 C C . LEU A 1 89 ? 5.714 -3.147 7.407 1.00 86.44 89 LEU A C 1
ATOM 695 O O . LEU A 1 89 ? 6.334 -2.084 7.404 1.00 86.44 89 LEU A O 1
ATOM 699 N N . PHE A 1 90 ? 4.915 -3.504 8.418 1.00 90.50 90 PHE A N 1
ATOM 700 C CA . PHE A 1 90 ? 4.519 -2.593 9.498 1.00 90.50 90 PHE A CA 1
ATOM 701 C C . PHE A 1 90 ? 4.672 -3.201 10.896 1.00 90.50 90 PHE A C 1
ATOM 703 O O . PHE A 1 90 ? 4.601 -4.412 11.096 1.00 90.50 90 PHE A O 1
ATOM 710 N N . SER A 1 91 ? 4.844 -2.345 11.909 1.00 89.50 91 SER A N 1
ATOM 711 C CA . SER A 1 91 ? 5.073 -2.812 13.280 1.00 89.50 91 SER A CA 1
ATOM 712 C C . SER A 1 91 ? 3.821 -3.454 13.904 1.00 89.50 91 SER A C 1
ATOM 714 O O . SER A 1 91 ? 2.812 -2.790 14.143 1.00 89.50 91 SER A O 1
ATOM 716 N N . GLN A 1 92 ? 3.894 -4.749 14.228 1.00 86.88 92 GLN A N 1
ATOM 717 C CA . GLN A 1 92 ? 2.822 -5.453 14.942 1.00 86.88 92 GLN A CA 1
ATOM 718 C C . GLN A 1 92 ? 2.716 -4.993 16.409 1.00 86.88 92 GLN A C 1
ATOM 720 O O . GLN A 1 92 ? 3.714 -4.614 17.047 1.00 86.88 92 GLN A O 1
ATOM 725 N N . GLY A 1 93 ? 1.498 -5.036 16.962 1.00 86.25 93 GLY A N 1
ATOM 726 C CA . GLY A 1 93 ? 1.227 -4.810 18.388 1.00 86.25 93 GLY A CA 1
ATOM 727 C C . GLY A 1 93 ? 1.479 -3.375 18.858 1.00 86.25 93 GLY A C 1
ATOM 728 O O . GLY A 1 93 ? 1.776 -3.145 20.032 1.00 86.25 93 GLY A O 1
ATOM 729 N N . PHE A 1 94 ? 1.415 -2.411 17.941 1.00 91.94 94 PHE A N 1
ATOM 730 C CA . PHE A 1 94 ? 1.640 -0.998 18.211 1.00 91.94 94 PHE A CA 1
ATOM 731 C C . PHE A 1 94 ? 0.446 -0.155 17.762 1.00 91.94 94 PHE A C 1
ATOM 733 O O . PHE A 1 94 ? -0.093 -0.361 16.687 1.00 91.94 94 PHE A O 1
ATOM 740 N N . SER A 1 95 ? 0.049 0.838 18.554 1.00 94.75 95 SER A N 1
ATOM 741 C CA . SER A 1 95 ? -0.958 1.827 18.177 1.00 94.75 95 SER A CA 1
ATOM 742 C C . SER A 1 95 ? -0.488 3.214 18.597 1.00 94.75 95 SER A C 1
ATOM 744 O O . SER A 1 95 ? -0.250 3.464 19.776 1.00 94.75 95 SER A O 1
ATOM 746 N N . ALA A 1 96 ? -0.437 4.168 17.667 1.00 94.62 96 ALA A N 1
ATOM 747 C CA . ALA A 1 96 ? -0.093 5.554 17.995 1.00 94.62 96 ALA A CA 1
ATOM 748 C C . ALA A 1 96 ? -1.076 6.202 19.002 1.00 94.62 96 ALA A C 1
ATOM 750 O O . ALA A 1 96 ? -0.765 7.224 19.619 1.00 94.62 96 ALA A O 1
ATOM 751 N N . PHE A 1 97 ? -2.254 5.597 19.201 1.00 95.12 97 PHE A N 1
ATOM 752 C CA . PHE A 1 97 ? -3.284 6.024 20.151 1.00 95.12 97 PHE A CA 1
ATOM 753 C C . PHE A 1 97 ? -3.251 5.262 21.487 1.00 95.12 97 PHE A C 1
ATOM 755 O O . PHE A 1 97 ? -4.130 5.481 22.322 1.00 95.12 97 PHE A O 1
ATOM 762 N N . GLY A 1 98 ? -2.281 4.362 21.690 1.00 93.38 98 GLY A N 1
ATOM 763 C CA . GLY A 1 98 ? -2.160 3.563 22.914 1.00 93.38 98 GLY A CA 1
ATOM 764 C C . GLY A 1 98 ? -3.229 2.476 23.050 1.00 93.38 98 GLY A C 1
ATOM 765 O O . GLY A 1 98 ? -3.508 2.008 24.153 1.00 93.38 98 GLY A O 1
ATOM 766 N N . LEU A 1 99 ? -3.875 2.090 21.944 1.00 93.38 99 LEU A N 1
ATOM 767 C CA . LEU A 1 99 ? -4.987 1.138 21.966 1.00 93.38 99 LEU A CA 1
ATOM 768 C C . LEU A 1 99 ? -4.536 -0.323 21.988 1.00 93.38 99 LEU A C 1
ATOM 770 O O . LEU A 1 99 ? -5.352 -1.185 22.328 1.00 93.38 99 LEU A O 1
ATOM 774 N N . ALA A 1 100 ? -3.285 -0.628 21.630 1.00 90.56 100 ALA A N 1
ATOM 775 C CA . ALA A 1 100 ? -2.780 -1.998 21.618 1.00 90.56 100 ALA A CA 1
ATOM 776 C C . ALA A 1 100 ? -2.597 -2.540 23.049 1.00 90.56 100 ALA A C 1
ATOM 778 O O . ALA A 1 100 ? -2.423 -1.797 24.016 1.00 90.56 100 ALA A O 1
ATOM 779 N N . ARG A 1 101 ? -2.700 -3.862 23.218 1.00 87.25 101 ARG A N 1
ATOM 780 C CA . ARG A 1 101 ? -2.496 -4.522 24.517 1.00 87.25 101 ARG A CA 1
ATOM 781 C C . ARG A 1 101 ? -1.024 -4.864 24.691 1.00 87.25 101 ARG A C 1
ATOM 783 O O . ARG A 1 101 ? -0.435 -5.426 23.778 1.00 87.25 101 ARG A O 1
ATOM 790 N N . ARG A 1 102 ? -0.453 -4.573 25.867 1.00 86.62 102 ARG A N 1
ATOM 791 C CA . ARG A 1 102 ? 0.978 -4.764 26.159 1.00 86.62 102 ARG A CA 1
ATOM 792 C C . ARG A 1 102 ? 1.854 -4.061 25.117 1.00 86.62 102 ARG A C 1
ATOM 794 O O . ARG A 1 102 ? 2.847 -4.617 24.650 1.00 86.62 102 ARG A O 1
ATOM 801 N N . GLN A 1 103 ? 1.438 -2.857 24.725 1.00 88.56 103 GLN A N 1
ATOM 802 C CA . GLN A 1 103 ? 2.103 -2.083 23.689 1.00 88.56 103 GLN A CA 1
ATOM 803 C C . GLN A 1 103 ? 3.559 -1.816 24.084 1.00 88.56 103 GLN A C 1
ATOM 805 O O . GLN A 1 103 ? 3.833 -1.273 25.150 1.00 88.56 103 GLN A O 1
ATOM 810 N N . LYS A 1 104 ? 4.490 -2.198 23.208 1.00 87.94 104 LYS A N 1
ATOM 811 C CA . LYS A 1 104 ? 5.909 -1.844 23.315 1.00 87.94 104 LYS A CA 1
ATOM 812 C C . LYS A 1 104 ? 6.227 -0.777 22.278 1.00 87.94 104 LYS A C 1
ATOM 814 O O . LYS A 1 104 ? 5.707 -0.841 21.157 1.00 87.94 104 LYS A O 1
ATOM 819 N N . ALA A 1 105 ? 7.120 0.146 22.631 1.00 90.06 105 ALA A N 1
ATOM 820 C CA . ALA A 1 105 ? 7.626 1.151 21.705 1.00 90.06 105 ALA A CA 1
ATOM 821 C C . ALA A 1 105 ? 8.075 0.500 20.382 1.00 90.06 105 ALA A C 1
ATOM 823 O O . ALA A 1 105 ? 8.657 -0.592 20.356 1.00 90.06 105 ALA A O 1
ATOM 824 N N . ALA A 1 106 ? 7.758 1.149 19.265 1.00 91.75 106 ALA A N 1
ATOM 825 C CA . ALA A 1 106 ? 8.118 0.683 17.927 1.00 91.75 106 ALA A CA 1
ATOM 826 C C . ALA A 1 106 ? 9.402 1.340 17.399 1.00 91.75 106 ALA A C 1
ATOM 828 O O . ALA A 1 106 ? 9.728 1.214 16.223 1.00 91.75 106 ALA A O 1
ATOM 829 N N . THR A 1 107 ? 10.160 2.003 18.276 1.00 91.25 107 THR A N 1
ATOM 830 C CA . THR A 1 107 ? 11.311 2.838 17.922 1.00 91.25 107 THR A CA 1
ATOM 831 C C . THR A 1 107 ? 12.363 2.109 17.101 1.00 91.25 107 THR A C 1
ATOM 833 O O . THR A 1 107 ? 12.740 2.594 16.041 1.00 91.25 107 THR A O 1
ATOM 836 N N . THR A 1 108 ? 12.795 0.922 17.531 1.00 91.62 108 THR A N 1
ATOM 837 C CA . THR A 1 108 ? 13.817 0.148 16.809 1.00 91.62 108 THR A CA 1
ATOM 838 C C . THR A 1 108 ? 13.364 -0.238 15.403 1.00 91.62 108 THR A C 1
ATOM 840 O O . THR A 1 108 ? 14.160 -0.171 14.471 1.00 91.62 108 THR A O 1
ATOM 843 N N . PHE A 1 109 ? 12.084 -0.593 15.240 1.00 92.25 109 PHE A N 1
ATOM 844 C CA . PHE A 1 109 ? 11.518 -0.925 13.935 1.00 92.25 109 PHE A CA 1
ATOM 845 C C . PHE A 1 109 ? 11.539 0.304 13.024 1.00 92.25 109 PHE A C 1
ATOM 847 O O . PHE A 1 109 ? 12.191 0.271 11.989 1.00 92.25 109 PHE A O 1
ATOM 854 N N . TYR A 1 110 ? 10.927 1.413 13.452 1.00 93.12 110 TYR A N 1
ATOM 855 C CA . TYR A 1 110 ? 10.835 2.627 12.638 1.00 93.12 110 TYR A CA 1
ATOM 856 C C . TYR A 1 110 ? 12.199 3.246 12.310 1.00 93.12 110 TYR A C 1
ATOM 858 O O . TYR A 1 110 ? 12.399 3.719 11.194 1.00 93.12 110 TYR A O 1
ATOM 866 N N . ILE A 1 111 ? 13.163 3.226 13.238 1.00 92.75 111 ILE A N 1
ATOM 867 C CA . ILE A 1 111 ? 14.536 3.668 12.948 1.00 92.75 111 ILE A CA 1
ATOM 868 C C . ILE A 1 111 ? 15.177 2.742 11.908 1.00 92.75 111 ILE A C 1
ATOM 870 O O . ILE A 1 111 ? 15.730 3.230 10.925 1.00 92.75 111 ILE A O 1
ATOM 874 N N . GLY A 1 112 ? 15.076 1.421 12.092 1.00 93.38 112 GLY A N 1
ATOM 875 C CA . GLY A 1 112 ? 15.640 0.436 11.168 1.00 93.38 112 GLY A CA 1
ATOM 876 C C . GLY A 1 112 ? 15.079 0.565 9.751 1.00 93.38 112 GLY A C 1
ATOM 877 O O . GLY A 1 112 ? 15.847 0.654 8.795 1.00 93.38 112 GLY A O 1
ATOM 878 N N . THR A 1 113 ? 13.754 0.661 9.608 1.00 92.25 113 THR A N 1
ATOM 879 C CA . THR A 1 113 ? 13.099 0.835 8.302 1.00 92.25 113 THR A CA 1
ATOM 880 C C . THR A 1 113 ? 13.448 2.177 7.659 1.00 92.25 113 THR A C 1
ATOM 882 O O . THR A 1 113 ? 13.644 2.245 6.448 1.00 92.25 113 THR A O 1
ATOM 885 N N . THR A 1 114 ? 13.584 3.246 8.449 1.00 93.25 114 THR A N 1
ATOM 886 C CA . THR A 1 114 ? 13.984 4.570 7.944 1.00 93.25 114 THR A CA 1
ATOM 887 C C . THR A 1 114 ? 15.407 4.552 7.410 1.00 93.25 114 THR A C 1
ATOM 889 O O . THR A 1 114 ? 15.639 4.989 6.285 1.00 93.25 114 THR A O 1
ATOM 892 N N . LEU A 1 115 ? 16.357 4.012 8.180 1.00 94.69 115 LEU A N 1
ATOM 893 C CA . LEU A 1 115 ? 17.749 3.878 7.748 1.00 94.69 115 LEU A CA 1
ATOM 894 C C . LEU A 1 115 ? 17.852 3.035 6.477 1.00 94.69 115 LEU A C 1
ATOM 896 O O . LEU A 1 115 ? 18.592 3.392 5.562 1.00 94.69 115 LEU A O 1
ATOM 900 N N . LEU A 1 116 ? 17.062 1.964 6.389 1.00 93.50 116 LEU A N 1
ATOM 901 C CA . LEU A 1 116 ? 17.003 1.117 5.206 1.00 93.50 116 LEU A CA 1
ATOM 902 C C . LEU A 1 116 ? 16.511 1.886 3.969 1.00 93.50 116 LEU A C 1
ATOM 904 O O . LEU A 1 116 ? 17.138 1.811 2.913 1.00 93.50 116 LEU A O 1
ATOM 908 N N . ARG A 1 117 ? 15.430 2.668 4.095 1.00 94.50 117 ARG A N 1
ATOM 909 C CA . ARG A 1 117 ? 14.881 3.494 3.000 1.00 94.50 117 ARG A CA 1
ATOM 910 C C . ARG A 1 117 ? 15.843 4.601 2.573 1.00 94.50 117 ARG A C 1
ATOM 912 O O . ARG A 1 117 ? 16.072 4.778 1.381 1.00 94.50 117 ARG A O 1
ATOM 919 N N . VAL A 1 118 ? 16.461 5.299 3.528 1.00 94.38 118 VAL A N 1
ATOM 920 C CA . VAL A 1 118 ? 17.503 6.302 3.244 1.00 94.38 118 VAL A CA 1
ATOM 921 C C . VAL A 1 118 ? 18.687 5.656 2.522 1.00 94.38 118 VAL A C 1
ATOM 923 O O . VAL A 1 118 ? 19.158 6.195 1.525 1.00 94.38 118 VAL A O 1
ATOM 926 N N . GLY A 1 119 ? 19.119 4.468 2.955 1.00 93.50 119 GLY A N 1
ATOM 927 C CA . GLY A 1 119 ? 20.162 3.696 2.280 1.00 93.50 119 GLY A CA 1
ATOM 928 C C . GLY A 1 119 ? 19.809 3.350 0.830 1.00 93.50 119 GLY A C 1
ATOM 929 O O . GLY A 1 119 ? 20.664 3.458 -0.046 1.00 93.50 119 GLY A O 1
ATOM 930 N N . CYS A 1 120 ? 18.544 3.018 0.552 1.00 92.44 120 CYS A N 1
ATOM 931 C CA . CYS A 1 120 ? 18.058 2.751 -0.806 1.00 92.44 120 CYS A CA 1
ATOM 932 C C . CYS A 1 120 ? 18.041 4.002 -1.699 1.00 92.44 120 CYS A C 1
ATOM 934 O O . CYS A 1 120 ? 18.186 3.874 -2.911 1.00 92.44 120 CYS A O 1
ATOM 936 N N . LEU A 1 121 ? 17.911 5.205 -1.126 1.00 91.62 121 LEU A N 1
ATOM 937 C CA . LEU A 1 121 ? 17.943 6.460 -1.884 1.00 91.62 121 LEU A CA 1
ATOM 938 C C . LEU A 1 121 ? 19.346 6.888 -2.309 1.00 91.62 121 LEU A C 1
ATOM 940 O O . LEU A 1 121 ? 19.472 7.569 -3.325 1.00 91.62 121 LEU A O 1
ATOM 944 N N . ILE A 1 122 ? 20.396 6.507 -1.575 1.00 92.06 122 ILE A N 1
ATOM 945 C CA . ILE A 1 122 ? 21.771 6.941 -1.878 1.00 92.06 122 ILE A CA 1
ATOM 946 C C . ILE A 1 122 ? 22.177 6.567 -3.317 1.00 92.06 122 ILE A C 1
ATOM 948 O O . ILE A 1 122 ? 22.612 7.462 -4.045 1.00 92.06 122 ILE A O 1
ATOM 952 N N . PRO A 1 123 ? 21.993 5.314 -3.787 1.00 87.81 123 PRO A N 1
ATOM 953 C CA . PRO A 1 123 ? 22.280 4.963 -5.176 1.00 87.81 123 PRO A CA 1
ATOM 954 C C . PRO A 1 123 ? 21.423 5.742 -6.172 1.00 87.81 123 PRO A C 1
ATOM 956 O O . PRO A 1 123 ? 21.936 6.198 -7.188 1.00 87.81 123 PRO A O 1
ATOM 959 N N . VAL A 1 124 ? 20.135 5.942 -5.877 1.00 86.69 124 VAL A N 1
ATOM 960 C CA . VAL A 1 124 ? 19.221 6.674 -6.767 1.00 86.69 124 VAL A CA 1
ATOM 961 C C . VAL A 1 124 ? 19.688 8.119 -6.941 1.00 86.69 124 VAL A C 1
ATOM 963 O O . VAL A 1 124 ? 19.834 8.585 -8.067 1.00 86.69 124 VAL A O 1
ATOM 966 N N . LEU A 1 125 ? 20.011 8.808 -5.844 1.00 88.62 125 LEU A N 1
ATOM 967 C CA . LEU A 1 125 ? 20.550 10.169 -5.871 1.00 88.62 125 LEU A CA 1
ATOM 968 C C . LEU A 1 125 ? 21.897 10.233 -6.593 1.00 88.62 125 LEU A C 1
ATOM 970 O O . LEU A 1 125 ? 22.121 11.152 -7.375 1.00 88.62 125 LEU A O 1
ATOM 974 N N . PHE A 1 126 ? 22.772 9.245 -6.386 1.00 88.81 126 PHE A N 1
ATOM 975 C CA . PHE A 1 126 ? 24.041 9.157 -7.105 1.00 88.81 126 PHE A CA 1
ATOM 976 C C . PHE A 1 126 ? 23.833 9.094 -8.625 1.00 88.81 126 PHE A C 1
ATOM 978 O O . PHE A 1 126 ? 24.533 9.785 -9.362 1.00 88.81 126 PHE A O 1
ATOM 985 N N . PHE A 1 127 ? 22.847 8.330 -9.105 1.00 83.38 127 PHE A N 1
ATOM 986 C CA . PHE A 1 127 ? 22.528 8.267 -10.534 1.00 83.38 127 PHE A CA 1
ATOM 987 C C . PHE A 1 127 ? 21.851 9.533 -11.064 1.00 83.38 127 PHE A C 1
ATOM 989 O O . PHE A 1 127 ? 22.153 9.942 -12.184 1.00 83.38 127 PHE A O 1
ATOM 996 N N . LEU A 1 128 ? 20.984 10.168 -10.271 1.00 81.25 128 LEU A N 1
ATOM 997 C CA . LEU A 1 128 ? 20.334 11.425 -10.650 1.00 81.25 128 LEU A CA 1
ATOM 998 C C . LEU A 1 128 ? 21.330 12.591 -10.735 1.00 81.25 128 LEU A C 1
ATOM 1000 O O . LEU A 1 128 ? 21.201 13.434 -11.616 1.00 81.25 128 LEU A O 1
ATOM 1004 N N . ILE A 1 129 ? 22.329 12.632 -9.846 1.00 84.44 129 ILE A N 1
ATOM 1005 C CA . ILE A 1 129 ? 23.364 13.679 -9.813 1.00 84.44 129 ILE A CA 1
ATOM 1006 C C . ILE A 1 129 ? 24.493 13.380 -10.812 1.00 84.44 129 ILE A C 1
ATOM 1008 O O . ILE A 1 129 ? 25.039 14.292 -11.425 1.00 84.44 129 ILE A O 1
ATOM 1012 N N . GLY A 1 130 ? 24.852 12.107 -10.999 1.00 73.69 130 GLY A N 1
ATOM 1013 C CA . GLY A 1 130 ? 25.963 11.655 -11.843 1.00 73.69 130 GLY A CA 1
ATOM 1014 C C . GLY A 1 130 ? 25.701 11.709 -13.352 1.00 73.69 130 GLY A C 1
ATOM 1015 O O . GLY A 1 130 ? 26.277 10.912 -14.096 1.00 73.69 130 GLY A O 1
ATOM 1016 N N . SER A 1 131 ? 24.843 12.615 -13.823 1.00 64.12 131 SER A N 1
ATOM 1017 C CA . SER A 1 131 ? 24.315 12.696 -15.191 1.00 64.12 131 SER A CA 1
ATOM 1018 C C . SER A 1 131 ? 25.328 13.205 -16.236 1.00 64.12 131 SER A C 1
ATOM 1020 O O . SER A 1 131 ? 24.961 13.842 -17.221 1.00 64.12 131 SER A O 1
ATOM 1022 N N . ASN A 1 132 ? 26.613 12.877 -16.079 1.00 62.16 132 ASN A N 1
ATOM 1023 C CA . ASN A 1 132 ? 27.675 13.196 -17.042 1.00 62.16 132 ASN A CA 1
ATOM 1024 C C . ASN A 1 132 ? 27.448 12.542 -18.423 1.00 62.16 132 ASN A C 1
ATOM 1026 O O . ASN A 1 132 ? 28.119 12.889 -19.388 1.00 62.16 132 ASN A O 1
ATOM 1030 N N . MET A 1 133 ? 26.495 11.608 -18.553 1.00 62.00 133 MET A N 1
ATOM 1031 C CA . MET A 1 133 ? 26.112 11.030 -19.849 1.00 62.00 133 MET A CA 1
ATOM 1032 C C . MET A 1 133 ? 25.304 11.989 -20.733 1.00 62.00 133 MET A C 1
ATOM 1034 O O . MET A 1 133 ? 25.147 11.720 -21.922 1.00 62.00 133 MET A O 1
ATOM 1038 N N . CYS A 1 134 ? 24.814 13.103 -20.184 1.00 64.25 134 CYS A N 1
ATOM 1039 C CA . CYS A 1 134 ? 23.893 14.003 -20.878 1.00 64.25 134 CYS A CA 1
ATOM 1040 C C . CYS A 1 134 ? 24.591 15.092 -21.696 1.00 64.25 134 CYS A C 1
ATOM 1042 O O . CYS A 1 134 ? 23.929 16.018 -22.167 1.00 64.25 134 CYS A O 1
ATOM 1044 N N . GLU A 1 135 ? 25.905 14.975 -21.914 1.00 62.91 135 GLU A N 1
ATOM 1045 C CA . GLU A 1 135 ? 26.564 15.677 -23.012 1.00 62.91 135 GLU A CA 1
ATOM 1046 C C . GLU A 1 135 ? 26.035 15.120 -24.339 1.00 62.91 135 GLU A C 1
ATOM 1048 O O . GLU A 1 135 ? 26.641 14.268 -24.999 1.00 62.91 135 GLU A O 1
ATOM 1053 N N . ALA A 1 136 ? 24.859 15.606 -24.729 1.00 52.97 136 ALA A N 1
ATOM 1054 C CA . ALA A 1 136 ? 24.509 15.702 -26.126 1.00 52.97 136 ALA A CA 1
ATOM 1055 C C . ALA A 1 136 ? 25.611 16.536 -26.798 1.00 52.97 136 ALA A C 1
ATOM 1057 O O . ALA A 1 136 ? 26.012 17.564 -26.241 1.00 52.97 136 ALA A O 1
ATOM 1058 N N . PRO A 1 137 ? 26.106 16.147 -27.981 1.00 50.50 137 PRO A N 1
ATOM 1059 C CA . PRO A 1 137 ? 26.942 17.028 -28.773 1.00 50.50 137 PRO A CA 1
ATOM 1060 C C . PRO A 1 137 ? 26.066 18.209 -29.210 1.00 50.50 137 PRO A C 1
ATOM 1062 O O . PRO A 1 137 ? 25.407 18.180 -30.249 1.00 50.50 137 PRO A O 1
ATOM 1065 N N . ILE A 1 138 ? 26.002 19.255 -28.383 1.00 50.56 138 ILE A N 1
ATOM 1066 C CA . ILE A 1 138 ? 25.426 20.545 -28.755 1.00 50.56 138 ILE A CA 1
ATOM 1067 C C . ILE A 1 138 ? 26.460 21.245 -29.641 1.00 50.56 138 ILE A C 1
ATOM 1069 O O . ILE A 1 138 ? 27.009 22.284 -29.300 1.00 50.56 138 ILE A O 1
ATOM 1073 N N . ASP A 1 139 ? 26.674 20.707 -30.838 1.00 49.97 139 ASP A N 1
ATOM 1074 C CA . ASP A 1 139 ? 27.151 21.486 -31.980 1.00 49.97 139 ASP A CA 1
ATOM 1075 C C . ASP A 1 139 ? 25.947 22.228 -32.594 1.00 49.97 139 ASP A C 1
ATOM 1077 O O . ASP A 1 139 ? 25.609 22.096 -33.767 1.00 49.97 139 ASP A O 1
ATOM 1081 N N . ARG A 1 140 ? 25.227 23.008 -31.770 1.00 51.72 140 ARG A N 1
ATOM 1082 C CA . ARG A 1 140 ? 24.163 23.914 -32.249 1.00 51.72 140 ARG A CA 1
ATOM 1083 C C . ARG A 1 140 ? 24.672 25.319 -32.578 1.00 51.72 140 ARG A C 1
ATOM 1085 O O . ARG A 1 140 ? 23.866 26.171 -32.934 1.00 51.72 140 ARG A O 1
ATOM 1092 N N . GLY A 1 141 ? 25.975 25.584 -32.483 1.00 46.25 141 GLY A N 1
ATOM 1093 C CA . GLY A 1 141 ? 26.488 26.946 -32.683 1.00 46.25 141 GLY A CA 1
ATOM 1094 C C . GLY A 1 141 ? 27.905 27.078 -33.221 1.00 46.25 141 GLY A C 1
ATOM 1095 O O . GLY A 1 141 ? 28.235 28.134 -33.756 1.00 46.25 141 GLY A O 1
ATOM 1096 N N . ALA A 1 142 ? 28.741 26.043 -33.159 1.00 43.25 142 ALA A N 1
ATOM 1097 C CA . ALA A 1 142 ? 30.001 26.097 -33.873 1.00 43.25 142 ALA A CA 1
ATOM 1098 C C . ALA A 1 142 ? 29.728 25.691 -35.320 1.00 43.25 142 ALA A C 1
ATOM 1100 O O . ALA A 1 142 ? 29.582 24.517 -35.636 1.00 43.25 142 ALA A O 1
ATOM 1101 N N . GLY A 1 143 ? 29.724 26.669 -36.224 1.00 45.34 143 GLY A N 1
ATOM 1102 C CA . GLY A 1 143 ? 29.982 26.453 -37.646 1.00 45.34 143 GLY A CA 1
ATOM 1103 C C . GLY A 1 143 ? 31.392 25.900 -37.893 1.00 45.34 143 GLY A C 1
ATOM 1104 O O . GLY A 1 143 ? 32.094 26.370 -38.786 1.00 45.34 143 GLY A O 1
ATOM 1105 N N . ARG A 1 144 ? 31.838 24.907 -37.110 1.00 41.41 144 ARG A N 1
ATOM 1106 C CA . ARG A 1 144 ? 32.855 23.980 -37.568 1.00 41.41 144 ARG A CA 1
ATOM 1107 C C . ARG A 1 144 ? 32.181 23.235 -38.692 1.00 41.41 144 ARG A C 1
ATOM 1109 O O . ARG A 1 144 ? 31.314 22.394 -38.481 1.00 41.41 144 ARG A O 1
ATOM 1116 N N . SER A 1 145 ? 32.543 23.648 -39.900 1.00 40.31 145 SER A N 1
ATOM 1117 C CA . SER A 1 145 ? 32.443 22.802 -41.071 1.00 40.31 145 SER A CA 1
ATOM 1118 C C . SER A 1 145 ? 32.736 21.378 -40.613 1.00 40.31 145 SER A C 1
ATOM 1120 O O . SER A 1 145 ? 33.873 21.081 -40.245 1.00 40.31 145 SER A O 1
ATOM 1122 N N . TYR A 1 146 ? 31.728 20.503 -40.657 1.00 41.31 146 TYR A N 1
ATOM 1123 C CA . TYR A 1 146 ? 31.989 19.120 -41.035 1.00 41.31 146 TYR A CA 1
ATOM 1124 C C . TYR A 1 146 ? 33.042 19.202 -42.138 1.00 41.31 146 TYR A C 1
ATOM 1126 O O . TYR A 1 146 ? 32.844 20.054 -43.021 1.00 41.31 146 TYR A O 1
ATOM 1134 N N . PRO A 1 147 ? 34.177 18.475 -42.043 1.00 41.47 147 PRO A N 1
ATOM 1135 C CA . PRO A 1 147 ? 35.239 18.558 -43.039 1.00 41.47 147 PRO A CA 1
ATOM 1136 C C . PRO A 1 147 ? 34.537 18.569 -44.377 1.00 41.47 147 PRO A C 1
ATOM 1138 O O . PRO A 1 147 ? 33.743 17.654 -44.611 1.00 41.47 147 PRO A O 1
ATOM 1141 N N . LYS A 1 148 ? 34.667 19.708 -45.092 1.00 41.97 148 LYS A N 1
ATOM 1142 C CA . LYS A 1 148 ? 33.876 20.042 -46.281 1.00 41.97 148 LYS A CA 1
ATOM 1143 C C . LYS A 1 148 ? 33.603 18.728 -46.965 1.00 41.97 148 LYS A C 1
ATOM 1145 O O . LYS A 1 148 ? 34.594 18.066 -47.286 1.00 41.97 148 LYS A O 1
ATOM 1150 N N . VAL A 1 149 ? 32.322 18.348 -47.097 1.00 43.38 149 VAL A N 1
ATOM 1151 C CA . VAL A 1 149 ? 31.900 17.283 -48.015 1.00 43.38 149 VAL A CA 1
ATOM 1152 C C . VAL A 1 149 ? 32.884 17.370 -49.149 1.00 43.38 149 VAL A C 1
ATOM 1154 O O . VAL A 1 149 ? 32.970 18.449 -49.750 1.00 43.38 149 VAL A O 1
ATOM 1157 N N . TRP A 1 150 ? 33.741 16.351 -49.269 1.00 42.12 150 TRP A N 1
ATOM 1158 C CA . TRP A 1 150 ? 34.773 16.333 -50.280 1.00 42.12 150 TRP A CA 1
ATOM 1159 C C . TRP A 1 150 ? 33.989 16.518 -51.561 1.00 42.12 150 TRP A C 1
ATOM 1161 O O . TRP A 1 150 ? 33.317 15.606 -52.040 1.00 42.12 150 TRP A O 1
ATOM 1171 N N . LYS A 1 151 ? 33.978 17.751 -52.064 1.00 43.25 151 LYS A N 1
ATOM 1172 C CA . LYS A 1 151 ? 33.617 18.008 -53.430 1.00 43.25 151 LYS A CA 1
ATOM 1173 C C . LYS A 1 151 ? 34.722 17.257 -54.129 1.00 43.25 151 LYS A C 1
ATOM 1175 O O . LYS A 1 151 ? 35.865 17.711 -54.147 1.00 43.25 151 LYS A O 1
ATOM 1180 N N . ALA A 1 152 ? 34.394 16.049 -54.568 1.00 45.50 152 ALA A N 1
ATOM 1181 C CA . ALA A 1 152 ? 35.156 15.313 -55.541 1.00 45.50 152 ALA A CA 1
ATOM 1182 C C . ALA A 1 152 ? 35.127 16.176 -56.803 1.00 45.50 152 ALA A C 1
ATOM 1184 O O . ALA A 1 152 ? 34.368 15.936 -57.733 1.00 45.50 152 ALA A O 1
ATOM 1185 N N . GLU A 1 153 ? 35.895 17.264 -56.786 1.00 46.09 153 GLU A N 1
ATOM 1186 C CA . GLU A 1 153 ? 36.097 18.102 -57.953 1.00 46.09 153 GLU A CA 1
ATOM 1187 C C . GLU A 1 153 ? 36.976 17.366 -58.959 1.00 46.09 153 GLU A C 1
ATOM 1189 O O . GLU A 1 153 ? 37.008 17.783 -60.102 1.00 46.09 153 GLU A O 1
ATOM 1194 N N . ASN A 1 154 ? 37.567 16.215 -58.600 1.00 45.22 154 ASN A N 1
ATOM 1195 C CA . ASN A 1 154 ? 38.195 15.305 -59.549 1.00 45.22 154 ASN A CA 1
ATOM 1196 C C . ASN A 1 154 ? 38.042 13.827 -59.141 1.00 45.22 154 ASN A C 1
ATOM 1198 O O . ASN A 1 154 ? 38.814 13.315 -58.338 1.00 45.22 154 ASN A O 1
ATOM 1202 N N . GLY A 1 155 ? 37.091 13.132 -59.769 1.00 47.66 155 GLY A N 1
ATOM 1203 C CA . GLY A 1 155 ? 37.223 11.712 -60.112 1.00 47.66 155 GLY A CA 1
ATOM 1204 C C . GLY A 1 155 ? 36.965 10.661 -59.022 1.00 47.66 155 GLY A C 1
ATOM 1205 O O . GLY A 1 155 ? 37.192 10.847 -57.832 1.00 47.66 155 GLY A O 1
ATOM 1206 N N . ILE A 1 156 ? 36.535 9.495 -59.503 1.00 51.19 156 ILE A N 1
ATOM 1207 C CA . ILE A 1 156 ? 36.065 8.261 -58.837 1.00 51.19 156 ILE A CA 1
ATOM 1208 C C . ILE A 1 156 ? 37.049 7.661 -57.791 1.00 51.19 156 ILE A C 1
ATOM 1210 O O . ILE A 1 156 ? 36.738 6.692 -57.106 1.00 51.19 156 ILE A O 1
ATOM 1214 N N . SER A 1 157 ? 38.222 8.265 -57.581 1.00 50.56 157 SER A N 1
ATOM 1215 C CA . SER A 1 157 ? 39.276 7.767 -56.686 1.00 50.56 157 SER A CA 1
ATOM 1216 C C . SER A 1 157 ? 38.982 7.936 -55.185 1.00 50.56 157 SER A C 1
ATOM 1218 O O . SER A 1 157 ? 39.485 7.151 -54.387 1.00 50.56 157 SER A O 1
ATOM 1220 N N . GLY A 1 158 ? 38.179 8.926 -54.773 1.00 47.03 158 GLY A N 1
ATOM 1221 C CA . GLY A 1 158 ? 37.955 9.227 -53.345 1.00 47.03 158 GLY A CA 1
ATOM 1222 C C . GLY A 1 158 ? 37.005 8.265 -52.615 1.00 47.03 158 GLY A C 1
ATOM 1223 O O . GLY A 1 158 ? 37.048 8.147 -51.392 1.00 47.03 158 GLY A O 1
ATOM 1224 N N . ILE A 1 159 ? 36.165 7.535 -53.356 1.00 51.16 159 ILE A N 1
ATOM 1225 C CA . ILE A 1 159 ? 35.184 6.600 -52.779 1.00 51.16 159 ILE A CA 1
ATOM 1226 C C . ILE A 1 159 ? 35.881 5.352 -52.217 1.00 51.16 159 ILE A C 1
ATOM 1228 O O . ILE A 1 159 ? 35.475 4.821 -51.184 1.00 51.16 159 ILE A O 1
ATOM 1232 N N . HIS A 1 160 ? 36.975 4.910 -52.842 1.00 52.62 160 HIS A N 1
ATOM 1233 C CA . HIS A 1 160 ? 37.736 3.748 -52.376 1.00 52.62 160 HIS A CA 1
ATOM 1234 C C . HIS A 1 160 ? 38.521 4.025 -51.086 1.00 52.62 160 HIS A C 1
ATOM 1236 O O . HIS A 1 160 ? 38.655 3.130 -50.252 1.00 52.62 160 HIS A O 1
ATOM 1242 N N . GLU A 1 161 ? 38.987 5.258 -50.888 1.00 53.25 161 GLU A N 1
ATOM 1243 C CA . GLU A 1 161 ? 39.779 5.641 -49.715 1.00 53.25 161 GLU A CA 1
ATOM 1244 C C . GLU A 1 161 ? 38.893 5.848 -48.474 1.00 53.25 161 GLU A C 1
ATOM 1246 O O . GLU A 1 161 ? 39.209 5.350 -47.395 1.00 53.25 161 GLU A O 1
ATOM 1251 N N . PHE A 1 162 ? 37.704 6.439 -48.646 1.00 51.50 162 PHE A N 1
ATOM 1252 C CA . PHE A 1 162 ? 36.695 6.525 -47.582 1.00 51.50 162 PHE A CA 1
ATOM 1253 C C . PHE A 1 162 ? 36.159 5.141 -47.169 1.00 51.50 162 PHE A C 1
ATOM 1255 O O . PHE A 1 162 ? 35.930 4.875 -45.988 1.00 51.50 162 PHE A O 1
ATOM 1262 N N . ARG A 1 163 ? 36.024 4.218 -48.132 1.00 55.12 163 ARG A N 1
ATOM 1263 C CA . ARG A 1 163 ? 35.639 2.820 -47.881 1.00 55.12 163 ARG A CA 1
ATOM 1264 C C . ARG A 1 163 ? 36.692 2.069 -47.058 1.00 55.12 163 ARG A C 1
ATOM 1266 O O . ARG A 1 163 ? 36.328 1.288 -46.182 1.00 55.12 163 ARG A O 1
ATOM 1273 N N . ALA A 1 164 ? 37.978 2.320 -47.308 1.00 56.06 164 ALA A N 1
ATOM 1274 C CA . ALA A 1 164 ? 39.081 1.718 -46.558 1.00 56.06 164 ALA A CA 1
ATOM 1275 C C . ALA A 1 164 ? 39.184 2.255 -45.116 1.00 56.06 164 ALA A C 1
ATOM 1277 O O . ALA A 1 164 ? 39.487 1.493 -44.199 1.00 56.06 164 ALA A O 1
ATOM 1278 N N . GLU A 1 165 ? 38.884 3.538 -44.901 1.00 57.38 165 GLU A N 1
ATOM 1279 C CA . GLU A 1 165 ? 38.802 4.162 -43.571 1.00 57.38 165 GLU A CA 1
ATOM 1280 C C . GLU A 1 165 ? 37.625 3.619 -42.745 1.00 57.38 165 GLU A C 1
ATOM 1282 O O . GLU A 1 165 ? 37.811 3.230 -41.593 1.00 57.38 165 GLU A O 1
ATOM 1287 N N . LEU A 1 166 ? 36.432 3.488 -43.339 1.00 50.53 166 LEU A N 1
ATOM 1288 C CA . LEU A 1 166 ? 35.277 2.898 -42.652 1.00 50.53 166 LEU A CA 1
ATOM 1289 C C . LEU A 1 166 ? 35.516 1.428 -42.276 1.00 50.53 166 LEU A C 1
ATOM 1291 O O . LEU A 1 166 ? 35.214 1.033 -41.153 1.00 50.53 166 LEU A O 1
ATOM 1295 N N . CYS A 1 167 ? 36.133 0.633 -43.156 1.00 54.75 167 CYS A N 1
ATOM 1296 C CA . CYS A 1 167 ? 36.484 -0.755 -42.829 1.00 54.75 167 CYS A CA 1
ATOM 1297 C C . CYS A 1 167 ? 37.547 -0.851 -41.720 1.00 54.75 167 CYS A C 1
ATOM 1299 O O . CYS A 1 167 ? 37.522 -1.794 -40.934 1.00 54.75 167 CYS A O 1
ATOM 1301 N N . LYS A 1 168 ? 38.455 0.131 -41.613 1.00 56.16 168 LYS A N 1
ATOM 1302 C CA . LYS A 1 168 ? 39.429 0.214 -40.512 1.00 56.16 168 LYS A CA 1
ATOM 1303 C C . LYS A 1 168 ? 38.785 0.554 -39.169 1.00 56.16 168 LYS A C 1
ATOM 1305 O O . LYS A 1 168 ? 39.234 0.038 -38.152 1.00 56.16 168 LYS A O 1
ATOM 1310 N N . ILE A 1 169 ? 37.766 1.414 -39.158 1.00 54.03 169 ILE A N 1
ATOM 1311 C CA . ILE A 1 169 ? 37.067 1.826 -37.930 1.00 54.03 169 ILE A CA 1
ATOM 1312 C C . ILE A 1 169 ? 36.171 0.697 -37.399 1.00 54.03 169 ILE A C 1
ATOM 1314 O O . ILE A 1 169 ? 36.073 0.520 -36.188 1.00 54.03 169 ILE A O 1
ATOM 1318 N N . TYR A 1 170 ? 35.556 -0.088 -38.290 1.00 52.81 170 TYR A N 1
ATOM 1319 C CA . TYR A 1 170 ? 34.596 -1.137 -37.923 1.00 52.81 170 TYR A CA 1
ATOM 1320 C C . TYR A 1 170 ? 35.187 -2.543 -37.721 1.00 52.81 170 TYR A C 1
ATOM 1322 O O . TYR A 1 170 ? 34.418 -3.471 -37.507 1.00 52.81 170 TYR A O 1
ATOM 1330 N N . GLY A 1 171 ? 36.516 -2.696 -37.737 1.00 42.97 171 GLY A N 1
ATOM 1331 C CA . GLY A 1 171 ? 37.243 -3.850 -37.187 1.00 42.97 171 GLY A CA 1
ATOM 1332 C C . GLY A 1 171 ? 36.695 -5.250 -37.517 1.00 42.97 171 GLY A C 1
ATOM 1333 O O . GLY A 1 171 ? 35.870 -5.784 -36.787 1.00 42.97 171 GLY A O 1
ATOM 1334 N N . ASP A 1 172 ? 37.241 -5.879 -38.561 1.00 45.72 172 ASP A N 1
ATOM 1335 C CA . ASP A 1 172 ? 37.344 -7.343 -38.748 1.00 45.72 172 ASP A CA 1
ATOM 1336 C C . ASP A 1 172 ? 36.082 -8.221 -38.573 1.00 45.72 172 ASP A C 1
ATOM 1338 O O . ASP A 1 172 ? 36.174 -9.427 -38.336 1.00 45.72 172 ASP A O 1
ATOM 1342 N N . ALA A 1 173 ? 34.885 -7.683 -38.810 1.00 44.19 173 ALA A N 1
ATOM 1343 C CA . ALA A 1 173 ? 33.710 -8.502 -39.107 1.00 44.19 173 ALA A CA 1
ATOM 1344 C C . ALA A 1 173 ? 33.567 -8.671 -40.630 1.00 44.19 173 ALA A C 1
ATOM 1346 O O . ALA A 1 173 ? 32.874 -7.907 -41.304 1.00 44.19 173 ALA A O 1
ATOM 1347 N N . ASN A 1 174 ? 34.213 -9.706 -41.178 1.00 49.62 174 ASN A N 1
ATOM 1348 C CA . ASN A 1 174 ? 34.177 -10.091 -42.601 1.00 49.62 174 ASN A CA 1
ATOM 1349 C C . ASN A 1 174 ? 32.764 -10.355 -43.185 1.00 49.62 174 ASN A C 1
ATOM 1351 O O . ASN A 1 174 ? 32.649 -10.670 -44.365 1.00 49.62 174 ASN A O 1
ATOM 1355 N N . SER A 1 175 ? 31.686 -10.228 -42.406 1.00 48.12 175 SER A N 1
ATOM 1356 C CA . SER A 1 175 ? 30.302 -10.451 -42.843 1.00 48.12 175 SER A CA 1
ATOM 1357 C C . SER A 1 175 ? 29.501 -9.178 -43.155 1.00 48.12 175 SER A C 1
ATOM 1359 O O . SER A 1 175 ? 28.432 -9.288 -43.746 1.00 48.12 175 SER A O 1
ATOM 1361 N N . LEU A 1 176 ? 29.980 -7.979 -42.798 1.00 45.56 176 LEU A N 1
ATOM 1362 C CA . LEU A 1 176 ? 29.241 -6.716 -43.014 1.00 45.56 176 LEU A CA 1
ATOM 1363 C C . LEU A 1 176 ? 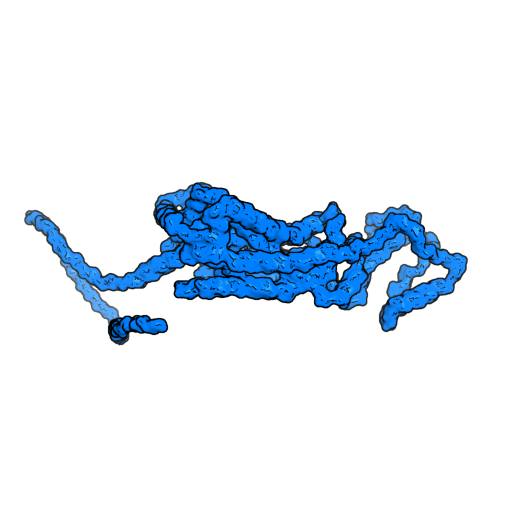29.663 -5.948 -44.277 1.00 45.56 176 LEU A C 1
ATOM 1365 O O . LEU A 1 176 ? 29.026 -4.966 -44.647 1.00 45.56 176 LEU A O 1
ATOM 1369 N N . CYS A 1 177 ? 30.706 -6.409 -44.968 1.00 47.59 177 CYS A N 1
ATOM 1370 C CA . CYS A 1 177 ? 31.170 -5.826 -46.230 1.00 47.59 177 CYS A CA 1
ATOM 1371 C C . CYS A 1 177 ? 30.629 -6.550 -47.474 1.00 47.59 177 CYS A C 1
ATOM 1373 O O . CYS A 1 177 ? 31.207 -6.402 -48.553 1.00 47.59 177 CYS A O 1
ATOM 1375 N N . ASP A 1 178 ? 29.544 -7.322 -47.344 1.00 42.81 178 ASP A N 1
ATOM 1376 C CA . ASP A 1 178 ? 28.878 -7.920 -48.499 1.00 42.81 178 ASP A CA 1
ATOM 1377 C C . ASP A 1 178 ? 27.977 -6.883 -49.198 1.00 42.81 178 ASP A C 1
ATOM 1379 O O . ASP A 1 178 ? 27.139 -6.206 -48.602 1.00 42.81 178 ASP A O 1
ATOM 1383 N N . VAL A 1 179 ? 28.234 -6.692 -50.488 1.00 44.03 179 VAL A N 1
ATOM 1384 C CA . VAL A 1 179 ? 28.054 -5.434 -51.242 1.00 44.03 179 VAL A CA 1
ATOM 1385 C C . VAL A 1 179 ? 26.628 -5.258 -51.795 1.00 44.03 179 VAL A C 1
ATOM 1387 O O . VAL A 1 179 ? 26.336 -4.313 -52.527 1.00 44.03 179 VAL A O 1
ATOM 1390 N N . SER A 1 180 ? 25.693 -6.131 -51.433 1.00 40.66 180 SER A N 1
ATOM 1391 C CA . SER A 1 180 ? 24.329 -6.120 -51.981 1.00 40.66 180 SER A CA 1
ATOM 1392 C C . SER A 1 180 ? 23.354 -5.181 -51.257 1.00 40.66 180 SER A C 1
ATOM 1394 O O . SER A 1 180 ? 22.306 -4.865 -51.812 1.00 40.66 180 SER A O 1
ATOM 1396 N N . ALA A 1 181 ? 23.695 -4.660 -50.072 1.00 40.50 181 ALA A N 1
ATOM 1397 C CA . ALA A 1 181 ? 22.817 -3.748 -49.323 1.00 40.50 181 ALA A CA 1
ATOM 1398 C C . ALA A 1 181 ? 23.007 -2.252 -49.661 1.00 40.50 181 ALA A C 1
ATOM 1400 O O . ALA A 1 181 ? 22.143 -1.437 -49.349 1.00 40.50 181 ALA A O 1
ATOM 1401 N N . PHE A 1 182 ? 24.102 -1.874 -50.333 1.00 37.34 182 PHE A N 1
ATOM 1402 C CA . PHE A 1 182 ? 24.429 -0.466 -50.629 1.00 37.34 182 PHE A CA 1
ATOM 1403 C C . PHE A 1 182 ? 24.137 -0.025 -52.073 1.00 37.34 182 PHE A C 1
ATOM 1405 O O . PHE A 1 182 ? 24.381 1.126 -52.433 1.00 37.34 182 PHE A O 1
ATOM 1412 N N . SER A 1 183 ? 23.568 -0.898 -52.910 1.00 36.38 183 SER A N 1
ATOM 1413 C CA . SER A 1 183 ? 23.325 -0.617 -54.336 1.00 36.38 183 SER A CA 1
ATOM 1414 C C . SER A 1 183 ? 22.140 0.323 -54.617 1.00 36.38 183 SER A C 1
ATOM 1416 O O . SER A 1 183 ? 21.896 0.652 -55.772 1.00 36.38 183 SER A O 1
ATOM 1418 N N . CYS A 1 184 ? 21.425 0.812 -53.597 1.00 32.41 184 CYS A N 1
ATOM 1419 C CA . CYS A 1 184 ? 20.378 1.833 -53.769 1.00 32.41 184 CYS A CA 1
ATOM 1420 C C . CYS A 1 184 ? 20.895 3.281 -53.701 1.00 32.41 184 CYS A C 1
ATOM 1422 O O . CYS A 1 184 ? 20.093 4.213 -53.705 1.00 32.41 184 CYS A O 1
ATOM 1424 N N . PHE A 1 185 ? 22.212 3.494 -53.643 1.00 36.38 185 PHE A N 1
ATOM 1425 C CA . PHE A 1 185 ? 22.794 4.824 -53.461 1.00 36.38 185 PHE A CA 1
ATOM 1426 C C . PHE A 1 185 ? 23.826 5.190 -54.534 1.00 36.38 185 PHE A C 1
ATOM 1428 O O . PHE A 1 185 ? 24.884 5.720 -54.223 1.00 36.38 185 PHE A O 1
ATOM 1435 N N . GLU A 1 186 ? 23.511 4.981 -55.815 1.00 33.03 186 GLU A N 1
ATOM 1436 C CA . GLU A 1 186 ? 24.218 5.691 -56.886 1.00 33.03 186 GLU A CA 1
ATOM 1437 C C . GLU A 1 186 ? 23.280 6.237 -57.974 1.00 33.03 186 GLU A C 1
ATOM 1439 O O . GLU A 1 186 ? 22.543 5.518 -58.638 1.00 33.03 186 GLU A O 1
ATOM 1444 N N . LEU A 1 187 ? 23.386 7.560 -58.139 1.00 34.84 187 LEU A N 1
ATOM 1445 C CA . LEU A 1 187 ? 23.043 8.386 -59.295 1.00 34.84 187 LEU A CA 1
ATOM 1446 C C . LEU A 1 187 ? 21.588 8.412 -59.794 1.00 34.84 187 LEU A C 1
ATOM 1448 O O . LEU A 1 187 ? 21.193 7.760 -60.754 1.00 34.84 187 LEU A O 1
ATOM 1452 N N . SER A 1 188 ? 20.846 9.401 -59.292 1.00 32.22 188 SER A N 1
ATOM 1453 C CA . SER A 1 188 ? 19.880 10.157 -60.105 1.00 32.22 188 SER A CA 1
ATOM 1454 C C . SER A 1 188 ? 19.897 11.640 -59.719 1.00 32.22 188 SER A C 1
ATOM 1456 O O . SER A 1 188 ? 18.899 12.211 -59.296 1.00 32.22 188 SER A O 1
ATOM 1458 N N . CYS A 1 189 ? 21.061 12.277 -59.868 1.00 35.50 189 CYS A N 1
ATOM 1459 C CA . CYS A 1 189 ? 21.177 13.733 -59.979 1.00 35.50 189 CYS A CA 1
ATOM 1460 C C . CYS A 1 189 ? 21.343 14.110 -61.454 1.00 35.50 189 CYS A C 1
ATOM 1462 O O . CYS A 1 189 ? 22.360 14.668 -61.829 1.00 35.50 189 CYS A O 1
ATOM 1464 N N . PHE A 1 190 ? 20.371 13.774 -62.298 1.00 35.94 190 PHE A N 1
ATOM 1465 C CA . PHE A 1 190 ? 20.066 14.515 -63.523 1.00 35.94 190 PHE A CA 1
ATOM 1466 C C . PHE A 1 190 ? 18.590 14.274 -63.828 1.00 35.94 190 PHE A C 1
ATOM 1468 O O . PHE A 1 190 ? 18.117 13.141 -63.783 1.00 35.94 190 PHE A O 1
ATOM 1475 N N . GLY A 1 191 ? 17.854 15.371 -63.991 1.00 41.72 191 GLY A N 1
ATOM 1476 C CA . GLY A 1 191 ? 16.400 15.400 -63.912 1.00 41.72 191 GLY A CA 1
ATOM 1477 C C . GLY A 1 191 ? 15.702 14.416 -64.842 1.00 41.72 191 GLY A C 1
ATOM 1478 O O . GLY A 1 191 ? 16.037 14.343 -66.012 1.00 41.72 191 GLY A O 1
ATOM 1479 N N . TYR A 1 192 ? 14.717 13.709 -64.297 1.00 29.05 192 TYR A N 1
ATOM 1480 C CA . TYR A 1 192 ? 13.348 13.607 -64.801 1.00 29.05 192 TYR A CA 1
ATOM 1481 C C . TYR A 1 192 ? 12.501 13.040 -63.659 1.00 29.05 192 TYR A C 1
ATOM 1483 O O . TYR A 1 192 ? 12.786 11.981 -63.105 1.00 29.05 192 TYR A O 1
ATOM 1491 N N . SER A 1 193 ? 11.469 13.781 -63.275 1.00 36.47 193 SER A N 1
ATOM 1492 C CA . SER A 1 193 ? 10.424 13.310 -62.383 1.00 36.47 193 SER A CA 1
ATOM 1493 C C . SER A 1 193 ? 9.564 12.282 -63.117 1.00 36.47 193 SER A C 1
ATOM 1495 O O . SER A 1 193 ? 8.845 12.613 -64.056 1.00 36.47 193 SER A O 1
ATOM 1497 N N . VAL A 1 194 ? 9.581 11.036 -62.650 1.00 30.41 194 VAL A N 1
ATOM 1498 C CA . VAL A 1 194 ? 8.477 10.099 -62.882 1.00 30.41 194 VAL A CA 1
ATOM 1499 C C . VAL A 1 194 ? 8.024 9.599 -61.519 1.00 30.41 194 VAL A C 1
ATOM 1501 O O . VAL A 1 194 ? 8.565 8.654 -60.954 1.00 30.41 194 VAL A O 1
ATOM 1504 N N . CYS A 1 195 ? 7.034 10.293 -60.960 1.00 31.06 195 CYS A N 1
ATOM 1505 C CA . CYS A 1 195 ? 6.215 9.735 -59.895 1.00 31.06 195 CYS A CA 1
ATOM 1506 C C . CYS A 1 195 ? 5.329 8.649 -60.519 1.00 31.06 195 CYS A C 1
ATOM 1508 O O . CYS A 1 195 ? 4.476 8.956 -61.351 1.00 31.06 195 CYS A O 1
ATOM 1510 N N . GLY A 1 196 ? 5.530 7.391 -60.128 1.00 30.86 196 GLY A N 1
ATOM 1511 C CA . GLY A 1 196 ? 4.540 6.339 -60.350 1.00 30.86 196 GLY A CA 1
ATOM 1512 C C . GLY A 1 196 ? 3.302 6.575 -59.467 1.00 30.86 196 GLY A C 1
ATOM 1513 O O . GLY A 1 196 ? 3.445 7.064 -58.342 1.00 30.86 196 GLY A O 1
ATOM 1514 N N . PRO A 1 197 ? 2.087 6.263 -59.948 1.00 32.78 197 PRO A N 1
ATOM 1515 C CA . PRO A 1 197 ? 0.856 6.486 -59.203 1.00 32.78 197 PRO A CA 1
ATOM 1516 C C . PRO A 1 197 ? 0.736 5.431 -58.096 1.00 32.78 197 PRO A C 1
ATOM 1518 O O . PRO A 1 197 ? 0.597 4.247 -58.390 1.00 32.78 197 PRO A O 1
ATOM 1521 N N . GLY A 1 198 ? 0.799 5.838 -56.825 1.00 37.00 198 GLY A N 1
ATOM 1522 C CA . GLY A 1 198 ? 0.487 4.909 -55.730 1.00 37.00 198 GLY A CA 1
ATOM 1523 C C . GLY A 1 198 ? 0.969 5.248 -54.321 1.00 37.00 198 GLY A C 1
ATOM 1524 O O . GLY A 1 198 ? 0.556 4.558 -53.397 1.00 37.00 198 GLY A O 1
ATOM 1525 N N . PHE A 1 199 ? 1.785 6.284 -54.108 1.00 33.28 199 PHE A N 1
ATOM 1526 C CA . PHE A 1 199 ? 2.198 6.675 -52.754 1.00 33.28 199 PHE A CA 1
ATOM 1527 C C . PHE A 1 199 ? 1.647 8.046 -52.376 1.00 33.28 199 PHE A C 1
ATOM 1529 O O . PHE A 1 199 ? 2.015 9.067 -52.957 1.00 33.28 199 PHE A O 1
ATOM 1536 N N . ASN A 1 200 ? 0.742 8.035 -51.397 1.00 33.16 200 ASN A N 1
ATOM 1537 C CA . ASN A 1 200 ? 0.149 9.222 -50.806 1.00 33.16 200 ASN A CA 1
ATOM 1538 C C . ASN A 1 200 ? 1.221 9.927 -49.960 1.00 33.16 200 ASN A C 1
ATOM 1540 O O . ASN A 1 200 ? 1.628 9.437 -48.907 1.00 33.16 200 ASN A O 1
ATOM 1544 N N . LYS A 1 201 ? 1.743 11.024 -50.512 1.00 37.44 201 LYS A N 1
ATOM 1545 C CA . LYS A 1 201 ? 2.726 11.929 -49.923 1.00 37.44 201 LYS A CA 1
ATOM 1546 C C . LYS A 1 201 ? 1.974 13.044 -49.212 1.00 37.44 201 LYS A C 1
ATOM 1548 O O . LYS A 1 201 ? 1.474 13.933 -49.888 1.00 37.44 201 LYS A O 1
ATOM 1553 N N . ASP A 1 202 ? 2.035 13.066 -47.891 1.00 36.97 202 ASP A N 1
ATOM 1554 C CA . ASP A 1 202 ? 1.949 14.321 -47.158 1.00 36.97 202 ASP A CA 1
ATOM 1555 C C . ASP A 1 202 ? 3.278 14.519 -46.418 1.00 36.97 202 ASP A C 1
ATOM 1557 O O . ASP A 1 202 ? 3.721 13.658 -45.665 1.00 36.97 202 ASP A O 1
ATOM 1561 N N . PHE A 1 203 ? 3.915 15.662 -46.694 1.00 37.78 203 PHE A N 1
ATOM 1562 C CA . PHE A 1 203 ? 5.186 16.180 -46.163 1.00 37.78 203 PHE A CA 1
ATOM 1563 C C . PHE A 1 203 ? 6.512 15.677 -46.762 1.00 37.78 203 PHE A C 1
ATOM 1565 O O . PHE A 1 203 ? 7.306 14.989 -46.132 1.00 37.78 203 PHE A O 1
ATOM 1572 N N . CYS A 1 204 ? 6.849 16.219 -47.934 1.00 34.00 204 CYS A N 1
ATOM 1573 C CA . CYS A 1 204 ? 8.226 16.613 -48.253 1.00 34.00 204 CYS A CA 1
ATOM 1574 C C . CYS A 1 204 ? 8.180 18.000 -48.908 1.00 34.00 204 CYS A C 1
ATOM 1576 O O . CYS A 1 204 ? 7.882 18.123 -50.092 1.00 34.00 204 CYS A O 1
ATOM 1578 N N . VAL A 1 205 ? 8.424 19.052 -48.121 1.00 32.66 205 VAL A N 1
ATOM 1579 C CA . VAL A 1 205 ? 8.648 20.405 -48.646 1.00 32.66 205 VAL A CA 1
ATOM 1580 C C . VAL A 1 205 ? 10.099 20.479 -49.108 1.00 32.66 205 VAL A C 1
ATOM 1582 O O . VAL A 1 205 ? 11.025 20.429 -48.298 1.00 32.66 205 VAL A O 1
ATOM 1585 N N . GLU A 1 206 ? 10.294 20.586 -50.419 1.00 37.66 206 GLU A N 1
ATOM 1586 C CA . GLU A 1 206 ? 11.595 20.836 -51.029 1.00 37.66 206 GLU A CA 1
ATOM 1587 C C . GLU A 1 206 ? 12.124 22.208 -50.593 1.00 37.66 206 GLU A C 1
ATOM 1589 O O . GLU A 1 206 ? 11.643 23.258 -51.014 1.00 37.66 206 GLU A O 1
ATOM 1594 N N . THR A 1 207 ? 13.168 22.201 -49.767 1.00 37.59 207 THR A N 1
ATOM 1595 C CA . THR A 1 207 ? 14.152 23.288 -49.753 1.00 37.59 207 THR A CA 1
ATOM 1596 C C . THR A 1 207 ? 15.485 22.724 -50.248 1.00 37.59 207 THR A C 1
ATOM 1598 O O . THR A 1 207 ? 15.993 21.758 -49.662 1.00 37.59 207 THR A O 1
ATOM 1601 N N . PRO A 1 208 ? 16.075 23.280 -51.324 1.00 41.09 208 PRO A N 1
ATOM 1602 C CA . PRO A 1 208 ? 17.358 22.815 -51.831 1.00 41.09 208 PRO A CA 1
ATOM 1603 C C . PRO A 1 208 ? 18.437 23.122 -50.786 1.00 41.09 208 PRO A C 1
ATOM 1605 O O . PRO A 1 208 ? 18.671 24.280 -50.448 1.00 41.09 208 PRO A O 1
ATOM 1608 N N . GLY A 1 209 ? 19.076 22.081 -50.245 1.00 45.69 209 GLY A N 1
ATOM 1609 C CA . GLY A 1 209 ? 20.259 22.213 -49.384 1.00 45.69 209 GLY A CA 1
ATOM 1610 C C . GLY A 1 209 ? 20.120 21.801 -47.913 1.00 45.69 209 GLY A C 1
ATOM 1611 O O . GLY A 1 209 ? 21.102 21.923 -47.186 1.00 45.69 209 GLY A O 1
ATOM 1612 N N . ARG A 1 210 ? 18.966 21.296 -47.439 1.00 43.84 210 ARG A N 1
ATOM 1613 C CA . ARG A 1 210 ? 18.814 20.834 -46.032 1.00 43.84 210 ARG A CA 1
ATOM 1614 C C . ARG A 1 210 ? 18.197 19.446 -45.814 1.00 43.84 210 ARG A C 1
ATOM 1616 O O . ARG A 1 210 ? 18.103 19.020 -44.669 1.00 43.84 210 ARG A O 1
ATOM 1623 N N . CYS A 1 211 ? 17.829 18.709 -46.863 1.00 43.28 211 CYS A N 1
ATOM 1624 C CA . CYS A 1 211 ? 17.062 17.462 -46.704 1.00 43.28 211 CYS A CA 1
ATOM 1625 C C . CYS A 1 211 ? 17.876 16.186 -46.396 1.00 43.28 211 CYS A C 1
ATOM 1627 O O . CYS A 1 211 ? 17.273 15.167 -46.082 1.00 43.28 211 CYS A O 1
ATOM 1629 N N . GLN A 1 212 ? 19.214 16.190 -46.453 1.00 46.03 212 GLN A N 1
ATOM 1630 C CA . GLN A 1 212 ? 19.979 14.935 -46.317 1.00 46.03 212 GLN A CA 1
ATOM 1631 C C . GLN A 1 212 ? 20.291 14.506 -44.872 1.00 46.03 212 GLN A C 1
ATOM 1633 O O . GLN A 1 212 ? 20.457 13.316 -44.623 1.00 46.03 212 GLN A O 1
ATOM 1638 N N . LEU A 1 213 ? 20.340 15.423 -43.899 1.00 46.34 213 LEU A N 1
ATOM 1639 C CA . LEU A 1 213 ? 20.811 15.083 -42.543 1.00 46.34 213 LEU A CA 1
ATOM 1640 C C . LEU A 1 213 ? 19.742 14.490 -41.616 1.00 46.34 213 LEU A C 1
ATOM 1642 O O . LEU A 1 213 ? 20.084 13.798 -40.662 1.00 46.34 213 LEU A O 1
ATOM 1646 N N . THR A 1 214 ? 18.461 14.759 -41.858 1.00 46.19 214 THR A N 1
ATOM 1647 C CA . THR A 1 214 ? 17.373 14.248 -41.010 1.00 46.19 214 THR A CA 1
ATOM 1648 C C . THR A 1 214 ? 17.003 12.805 -41.339 1.00 46.19 214 THR A C 1
ATOM 1650 O O . THR A 1 214 ? 16.643 12.060 -40.434 1.00 46.19 214 THR A O 1
ATOM 1653 N N . CYS A 1 215 ? 17.156 12.378 -42.596 1.00 45.72 215 CYS A N 1
ATOM 1654 C CA . CYS A 1 215 ? 16.815 11.016 -43.015 1.00 45.72 215 CYS A CA 1
ATOM 1655 C C . CYS A 1 215 ? 17.814 9.969 -42.479 1.00 45.72 215 CYS A C 1
ATOM 1657 O O . CYS A 1 215 ? 17.403 8.895 -42.059 1.00 45.72 215 CYS A O 1
ATOM 1659 N N . TRP A 1 216 ? 19.104 10.319 -42.383 1.00 48.91 216 TRP A N 1
ATOM 1660 C CA . TRP A 1 216 ? 20.167 9.434 -41.869 1.00 48.91 216 TRP A CA 1
ATOM 1661 C C . TRP A 1 216 ? 20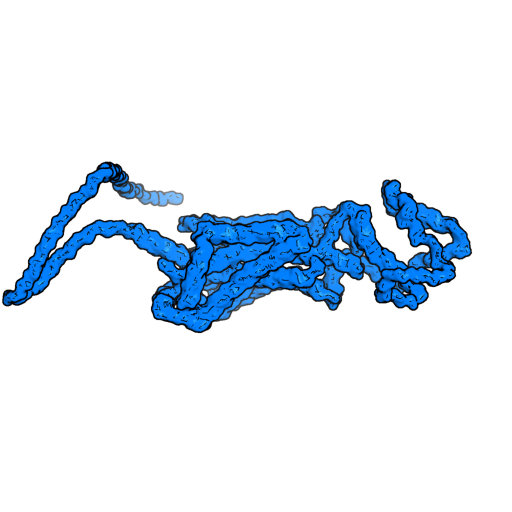.074 9.116 -40.370 1.00 48.91 216 TRP A C 1
ATOM 1663 O O . TRP A 1 216 ? 20.649 8.136 -39.909 1.00 48.91 216 TRP A O 1
ATOM 1673 N N . LYS A 1 217 ? 19.391 9.953 -39.582 1.00 49.53 217 LYS A N 1
ATOM 1674 C CA . LYS A 1 217 ? 19.296 9.751 -38.130 1.00 49.53 217 LYS A CA 1
ATOM 1675 C C . LYS A 1 217 ? 18.179 8.786 -37.740 1.00 49.53 217 LYS A C 1
ATOM 1677 O O . LYS A 1 217 ? 18.348 8.026 -36.791 1.00 49.53 217 LYS A O 1
ATOM 1682 N N . TYR A 1 218 ? 17.076 8.777 -38.488 1.00 50.75 218 TYR A N 1
ATOM 1683 C CA . TYR A 1 218 ? 15.932 7.909 -38.202 1.00 50.75 218 TYR A CA 1
ATOM 1684 C C . TYR A 1 218 ? 16.259 6.431 -38.453 1.00 50.75 218 TYR A C 1
ATOM 1686 O O . TYR A 1 218 ? 15.861 5.564 -37.679 1.00 50.75 218 TYR A O 1
ATOM 1694 N N . THR A 1 219 ? 17.064 6.148 -39.481 1.00 57.69 219 THR A N 1
ATOM 1695 C CA . THR A 1 219 ? 17.548 4.796 -39.776 1.00 57.69 219 THR A CA 1
ATOM 1696 C C . THR A 1 219 ? 18.454 4.244 -38.678 1.00 57.69 219 THR A C 1
ATOM 1698 O O . THR A 1 219 ? 18.437 3.044 -38.443 1.00 57.69 219 THR A O 1
ATOM 1701 N N . GLN A 1 220 ? 19.167 5.078 -37.913 1.00 63.91 220 GLN A N 1
ATOM 1702 C CA . GLN A 1 220 ? 20.172 4.584 -36.971 1.00 63.91 220 GLN A CA 1
ATOM 1703 C C . GLN A 1 220 ? 19.580 3.818 -35.769 1.00 63.91 220 GLN A C 1
ATOM 1705 O O . GLN A 1 220 ? 20.069 2.732 -35.474 1.00 63.91 220 GLN A O 1
ATOM 1710 N N . CYS A 1 221 ? 18.528 4.291 -35.082 1.00 65.88 221 CYS A N 1
ATOM 1711 C CA . CYS A 1 221 ? 17.945 3.510 -33.965 1.00 65.88 221 CYS A CA 1
ATOM 1712 C C . CYS A 1 221 ? 17.336 2.184 -34.459 1.00 65.88 221 CYS A C 1
ATOM 1714 O O . CYS A 1 221 ? 17.449 1.167 -33.775 1.00 65.88 221 CYS A O 1
ATOM 1716 N N . GLU A 1 222 ? 16.712 2.167 -35.641 1.00 69.00 222 GLU A N 1
ATOM 1717 C CA . GLU A 1 222 ? 16.017 0.980 -36.149 1.00 69.00 222 GLU A CA 1
ATOM 1718 C C . GLU A 1 222 ? 16.960 -0.034 -36.822 1.00 69.00 222 GLU A C 1
ATOM 1720 O O . GLU A 1 222 ? 16.833 -1.237 -36.591 1.00 69.00 222 GLU A O 1
ATOM 1725 N N . GLU A 1 223 ? 17.942 0.424 -37.604 1.00 68.06 223 GLU A N 1
ATOM 1726 C CA . GLU A 1 223 ? 18.954 -0.435 -38.234 1.00 68.06 223 GLU A CA 1
ATOM 1727 C C . GLU A 1 223 ? 19.893 -1.036 -37.190 1.00 68.06 223 GLU A C 1
ATOM 1729 O O . GLU A 1 223 ? 20.136 -2.240 -37.214 1.00 68.06 223 GLU A O 1
ATOM 1734 N N . THR A 1 224 ? 20.343 -0.251 -36.204 1.00 64.75 224 THR A N 1
ATOM 1735 C CA . THR A 1 224 ? 21.215 -0.775 -35.137 1.00 64.75 224 THR A CA 1
ATOM 1736 C C . THR A 1 224 ? 20.476 -1.781 -34.245 1.00 64.75 224 THR A C 1
ATOM 1738 O O . THR A 1 224 ? 21.098 -2.698 -33.717 1.00 64.75 224 THR A O 1
ATOM 1741 N N . ARG A 1 225 ? 19.143 -1.661 -34.110 1.00 67.00 225 ARG A N 1
ATOM 1742 C CA . ARG A 1 225 ? 18.300 -2.651 -33.415 1.00 67.00 225 ARG A CA 1
ATOM 1743 C C . ARG A 1 225 ? 18.200 -3.973 -34.179 1.00 67.00 225 ARG A C 1
ATOM 1745 O O . ARG A 1 225 ? 18.113 -5.018 -33.550 1.00 67.00 225 ARG A O 1
ATOM 1752 N N . LYS A 1 226 ? 18.185 -3.933 -35.515 1.00 67.56 226 LYS A N 1
ATOM 1753 C CA . LYS A 1 226 ? 18.111 -5.133 -36.370 1.00 67.56 226 LYS A CA 1
ATOM 1754 C C . LYS A 1 226 ? 19.476 -5.794 -36.590 1.00 67.56 226 LYS A C 1
ATOM 1756 O O . LYS A 1 226 ? 19.517 -6.984 -36.877 1.00 67.56 226 LYS A O 1
ATOM 1761 N N . ALA A 1 227 ? 20.567 -5.034 -36.486 1.00 60.47 227 ALA A N 1
ATOM 1762 C CA . ALA A 1 227 ? 21.894 -5.476 -36.909 1.00 60.47 227 ALA A CA 1
ATOM 1763 C C . ALA A 1 227 ? 22.663 -6.328 -35.886 1.00 60.47 227 ALA A C 1
ATOM 1765 O O . ALA A 1 227 ? 23.569 -7.046 -36.292 1.00 60.47 227 ALA A O 1
ATOM 1766 N N . ASN A 1 228 ? 22.334 -6.284 -34.592 1.00 54.03 228 ASN A N 1
ATOM 1767 C CA . ASN A 1 228 ? 23.092 -7.018 -33.575 1.00 54.03 228 ASN A CA 1
ATOM 1768 C C . ASN A 1 228 ? 22.158 -7.641 -32.524 1.00 54.03 228 ASN A C 1
ATOM 1770 O O . ASN A 1 228 ? 21.137 -7.041 -32.187 1.00 54.03 228 ASN A O 1
ATOM 1774 N N . ASP A 1 229 ? 22.570 -8.774 -31.940 1.00 60.38 229 ASP A N 1
ATOM 1775 C CA . ASP A 1 229 ? 22.023 -9.399 -30.716 1.00 60.38 229 ASP A CA 1
ATOM 1776 C C . ASP A 1 229 ? 22.229 -8.502 -29.471 1.00 60.38 229 ASP A C 1
ATOM 1778 O O . ASP A 1 229 ? 22.846 -8.875 -28.472 1.00 60.38 229 ASP A O 1
ATOM 1782 N N . LEU A 1 230 ? 21.805 -7.246 -29.562 1.00 62.34 230 LEU A N 1
ATOM 1783 C CA . LEU A 1 230 ? 22.101 -6.191 -28.609 1.00 62.34 230 LEU A CA 1
ATOM 1784 C C . LEU A 1 230 ? 21.113 -6.164 -27.448 1.00 62.34 230 LEU A C 1
ATOM 1786 O O . LEU A 1 230 ? 19.950 -6.546 -27.570 1.00 62.34 230 LEU A O 1
ATOM 1790 N N . VAL A 1 231 ? 21.602 -5.618 -26.332 1.00 74.81 231 VAL A N 1
ATOM 1791 C CA . VAL A 1 231 ? 20.830 -5.306 -25.125 1.00 74.81 231 VAL A CA 1
ATOM 1792 C C . VAL A 1 231 ? 19.525 -4.612 -25.507 1.00 74.81 231 VAL A C 1
ATOM 1794 O O . VAL A 1 231 ? 19.531 -3.539 -26.117 1.00 74.81 231 VAL A O 1
ATOM 1797 N N . GLU A 1 232 ? 18.410 -5.238 -25.139 1.00 77.75 232 GLU A N 1
ATOM 1798 C CA . GLU A 1 232 ? 17.079 -4.738 -25.447 1.00 77.75 232 GLU A CA 1
ATOM 1799 C C . GLU A 1 232 ? 16.887 -3.363 -24.797 1.00 77.75 232 GLU A C 1
ATOM 1801 O O . GLU A 1 232 ? 16.952 -3.214 -23.573 1.00 77.75 232 GLU A O 1
ATOM 1806 N N . LEU A 1 233 ? 16.703 -2.332 -25.629 1.00 79.81 233 LEU A N 1
ATOM 1807 C CA . LEU A 1 233 ? 16.490 -0.979 -25.135 1.00 79.81 233 LEU A CA 1
ATOM 1808 C C . LEU A 1 233 ? 15.172 -0.956 -24.351 1.00 79.81 233 LEU A C 1
ATOM 1810 O O . LEU A 1 233 ? 14.132 -1.289 -24.938 1.00 79.81 233 LEU A O 1
ATOM 1814 N N . PRO A 1 234 ? 15.180 -0.524 -23.071 1.00 78.38 234 PRO A N 1
ATOM 1815 C CA . PRO A 1 234 ? 13.968 -0.425 -22.289 1.00 78.38 234 PRO A CA 1
ATOM 1816 C C . PRO A 1 234 ? 12.901 0.321 -23.065 1.00 78.38 234 PRO A C 1
ATOM 1818 O O . PRO A 1 234 ? 13.135 1.398 -23.611 1.00 78.38 234 PRO A O 1
ATOM 1821 N N . ASN A 1 235 ? 11.720 -0.268 -23.075 1.00 76.19 235 ASN A N 1
ATOM 1822 C CA . ASN A 1 235 ? 10.511 0.243 -23.690 1.00 76.19 235 ASN A CA 1
ATOM 1823 C C . ASN A 1 235 ? 10.323 1.756 -23.469 1.00 76.19 235 ASN A C 1
ATOM 1825 O O . ASN A 1 235 ? 10.026 2.491 -24.410 1.00 76.19 235 ASN A O 1
ATOM 1829 N N . MET A 1 236 ? 10.569 2.245 -22.253 1.00 73.38 236 MET A N 1
ATOM 1830 C CA . MET A 1 236 ? 10.453 3.666 -21.916 1.00 73.38 236 MET A CA 1
ATOM 1831 C C . MET A 1 236 ? 11.500 4.573 -22.588 1.00 73.38 236 MET A C 1
ATOM 1833 O O . MET A 1 236 ? 11.249 5.759 -22.761 1.00 73.38 236 MET A O 1
ATOM 1837 N N . LEU A 1 237 ? 12.663 4.045 -22.976 1.00 78.94 237 LEU A N 1
ATOM 1838 C CA . LEU A 1 237 ? 13.722 4.778 -23.678 1.00 78.94 237 LEU A CA 1
ATOM 1839 C C . LEU A 1 237 ? 13.566 4.718 -25.202 1.00 78.94 237 LEU A C 1
ATOM 1841 O O . LEU A 1 237 ? 14.242 5.468 -25.901 1.00 78.94 237 LEU A O 1
ATOM 1845 N N . GLN A 1 238 ? 12.683 3.866 -25.732 1.00 81.88 238 GLN A N 1
ATOM 1846 C CA . GLN A 1 238 ? 12.511 3.730 -27.180 1.00 81.88 238 GLN A CA 1
ATOM 1847 C C . GLN A 1 238 ? 12.062 5.045 -27.816 1.00 81.88 238 GLN A C 1
ATOM 1849 O O . GLN A 1 238 ? 12.691 5.495 -28.768 1.00 81.88 238 GLN A O 1
ATOM 1854 N N . GLU A 1 239 ? 11.059 5.715 -27.247 1.00 80.00 239 GLU A N 1
ATOM 1855 C CA . GLU A 1 239 ? 10.587 7.007 -27.759 1.00 80.00 239 GLU A CA 1
ATOM 1856 C C . GLU A 1 239 ? 11.697 8.068 -27.744 1.00 80.00 239 GLU A C 1
ATOM 1858 O O . GLU A 1 239 ? 11.914 8.751 -28.740 1.00 80.00 239 GLU A O 1
ATOM 1863 N N . SER A 1 240 ? 12.490 8.141 -26.672 1.00 78.00 240 SER A N 1
ATOM 1864 C CA . SER A 1 240 ? 13.638 9.055 -26.608 1.00 78.00 240 SER A CA 1
ATOM 1865 C C . SER A 1 240 ? 14.753 8.720 -27.593 1.00 78.00 240 SER A C 1
ATOM 1867 O O . SER A 1 240 ? 15.444 9.633 -28.040 1.00 78.00 240 SER A O 1
ATOM 1869 N N . CYS A 1 241 ? 14.935 7.444 -27.952 1.00 80.19 241 CYS A N 1
ATOM 1870 C CA . CYS A 1 241 ? 15.842 7.054 -29.038 1.00 80.19 241 CYS A CA 1
ATOM 1871 C C . CYS A 1 241 ? 15.338 7.658 -30.353 1.00 80.19 241 CYS A C 1
ATOM 1873 O O . CYS A 1 241 ? 16.098 8.312 -31.065 1.00 80.19 241 CYS A O 1
ATOM 1875 N N . MET A 1 242 ? 14.033 7.509 -30.624 1.00 79.88 242 MET A N 1
ATOM 1876 C CA . MET A 1 242 ? 13.381 8.032 -31.830 1.00 79.88 242 MET A CA 1
ATOM 1877 C C . MET A 1 242 ? 13.406 9.566 -31.893 1.00 79.88 242 MET A C 1
ATOM 1879 O O . MET A 1 242 ? 13.511 10.134 -32.976 1.00 79.88 242 MET A O 1
ATOM 1883 N N . LEU A 1 243 ? 13.343 10.239 -30.740 1.00 79.25 243 LEU A N 1
ATOM 1884 C CA . LEU A 1 243 ? 13.434 11.699 -30.624 1.00 79.25 243 LEU A CA 1
ATOM 1885 C C . LEU A 1 243 ? 14.878 12.226 -30.566 1.00 79.25 243 LEU A C 1
ATOM 1887 O O . LEU A 1 243 ? 15.087 13.439 -30.605 1.00 79.25 243 LEU A O 1
ATOM 1891 N N . HIS A 1 244 ? 15.878 11.338 -30.530 1.00 75.81 244 HIS A N 1
ATOM 1892 C CA . HIS A 1 244 ? 17.297 11.670 -30.368 1.00 75.81 244 HIS A CA 1
ATOM 1893 C C . HIS A 1 244 ? 17.614 12.463 -29.089 1.00 75.81 244 HIS A C 1
ATOM 1895 O O . HIS A 1 244 ? 18.524 13.296 -29.076 1.00 75.81 244 HIS A O 1
ATOM 1901 N N . ASP A 1 245 ? 16.880 12.197 -28.008 1.00 75.19 245 ASP A N 1
ATOM 1902 C CA . ASP A 1 245 ? 17.085 12.861 -26.715 1.00 75.19 245 ASP A CA 1
ATOM 1903 C C . ASP A 1 245 ? 18.296 12.300 -25.949 1.00 75.19 245 ASP A C 1
ATOM 1905 O O . ASP A 1 245 ? 18.816 12.948 -25.039 1.00 75.19 245 ASP A O 1
ATOM 1909 N N . PHE A 1 246 ? 18.782 11.110 -26.319 1.00 76.50 246 PHE A N 1
ATOM 1910 C CA . PHE A 1 246 ? 20.029 10.545 -25.803 1.00 76.50 246 PHE A CA 1
ATOM 1911 C C . PHE A 1 246 ? 20.796 9.775 -26.886 1.00 76.50 246 PHE A C 1
ATOM 1913 O O . PHE A 1 246 ? 20.249 9.374 -27.913 1.00 76.50 246 PHE A O 1
ATOM 1920 N N . ASP A 1 247 ? 22.090 9.578 -26.647 1.00 81.62 247 ASP A N 1
ATOM 1921 C CA . ASP A 1 247 ? 22.993 8.878 -27.558 1.00 81.62 247 ASP A CA 1
ATOM 1922 C C . ASP A 1 247 ? 22.927 7.358 -27.325 1.00 81.62 247 ASP A C 1
ATOM 1924 O O . ASP A 1 247 ? 23.376 6.845 -26.294 1.00 81.62 247 ASP A O 1
ATOM 1928 N N . PHE A 1 248 ? 22.356 6.634 -28.291 1.00 82.75 248 PHE A N 1
ATOM 1929 C CA . PHE A 1 248 ? 22.195 5.181 -28.223 1.00 82.75 248 PHE A CA 1
ATOM 1930 C C . PHE A 1 248 ? 23.533 4.428 -28.211 1.00 82.75 248 PHE A C 1
ATOM 1932 O O . PHE A 1 248 ? 23.642 3.403 -27.540 1.00 82.75 248 PHE A O 1
ATOM 1939 N N . LEU A 1 249 ? 24.574 4.943 -28.876 1.00 83.00 249 LEU A N 1
ATOM 1940 C CA . LEU A 1 249 ? 25.902 4.322 -28.856 1.00 83.00 249 LEU A CA 1
ATOM 1941 C C . LEU A 1 249 ? 26.540 4.465 -27.473 1.00 83.00 249 LEU A C 1
ATOM 1943 O O . LEU A 1 249 ? 27.102 3.503 -26.957 1.00 83.00 249 LEU A O 1
ATOM 1947 N N . LYS A 1 250 ? 26.381 5.625 -26.819 1.00 84.69 250 LYS A N 1
ATOM 1948 C CA . LYS A 1 250 ? 26.802 5.794 -25.415 1.00 84.69 250 LYS A CA 1
ATOM 1949 C C . LYS A 1 250 ? 26.020 4.885 -24.474 1.00 84.69 250 LYS A C 1
ATOM 1951 O O . LYS A 1 250 ? 26.595 4.374 -23.514 1.00 84.69 250 LYS A O 1
ATOM 1956 N N . PHE A 1 251 ? 24.728 4.676 -24.731 1.00 87.00 251 PHE A N 1
ATOM 1957 C CA . PHE A 1 251 ? 23.927 3.725 -23.963 1.00 87.00 251 PHE A CA 1
ATOM 1958 C C . PHE A 1 251 ? 24.449 2.295 -24.125 1.00 87.00 251 PHE A C 1
ATOM 1960 O O . PHE A 1 251 ? 24.653 1.625 -23.118 1.00 87.00 251 PHE A O 1
ATOM 1967 N N . GLN A 1 252 ? 24.735 1.846 -25.350 1.00 85.81 252 GLN A N 1
ATOM 1968 C CA . GLN A 1 252 ? 25.317 0.522 -25.587 1.00 85.81 252 GLN A CA 1
ATOM 1969 C C . GLN A 1 252 ? 26.699 0.364 -24.964 1.00 85.81 252 GLN A C 1
ATOM 1971 O O . GLN A 1 252 ? 26.949 -0.643 -24.310 1.00 85.81 252 GLN A O 1
ATOM 1976 N N . ALA A 1 253 ? 27.579 1.355 -25.130 1.00 86.75 253 ALA A N 1
ATOM 1977 C CA . ALA A 1 253 ? 28.906 1.342 -24.524 1.00 86.75 253 ALA A CA 1
ATOM 1978 C C . ALA A 1 253 ? 28.798 1.236 -22.997 1.00 86.75 253 ALA A C 1
ATOM 1980 O O . ALA A 1 253 ? 29.438 0.390 -22.380 1.00 86.75 253 ALA A O 1
ATOM 1981 N N . CYS A 1 254 ? 27.895 2.017 -22.393 1.00 87.62 254 CYS A N 1
ATOM 1982 C CA . CYS A 1 254 ? 27.582 1.888 -20.977 1.00 87.62 254 CYS A CA 1
ATOM 1983 C C . CYS A 1 254 ? 27.082 0.478 -20.646 1.00 87.62 254 CYS A C 1
ATOM 1985 O O . CYS A 1 254 ? 27.575 -0.125 -19.699 1.00 87.62 254 CYS A O 1
ATOM 1987 N N . ALA A 1 255 ? 26.118 -0.053 -21.401 1.00 87.44 255 ALA A N 1
ATOM 1988 C CA . ALA A 1 255 ? 25.523 -1.355 -21.125 1.00 87.44 255 ALA A CA 1
ATOM 1989 C C . ALA A 1 255 ? 26.562 -2.486 -21.209 1.00 87.44 255 ALA A C 1
ATOM 1991 O O . ALA A 1 255 ? 26.530 -3.394 -20.384 1.00 87.44 255 ALA A O 1
ATOM 1992 N N . ALA A 1 256 ? 27.514 -2.392 -22.142 1.00 87.31 256 ALA A N 1
ATOM 1993 C CA . ALA A 1 256 ? 28.609 -3.342 -22.304 1.00 87.31 256 ALA A CA 1
ATOM 1994 C C . ALA A 1 256 ? 29.659 -3.253 -21.179 1.00 87.31 256 ALA A C 1
ATOM 1996 O O . ALA A 1 256 ? 30.194 -4.274 -20.751 1.00 87.31 256 ALA A O 1
ATOM 1997 N N . GLU A 1 257 ? 29.956 -2.049 -20.682 1.00 88.62 257 GLU A N 1
ATOM 1998 C CA . GLU A 1 257 ? 30.966 -1.836 -19.634 1.00 88.62 257 GLU A CA 1
ATOM 1999 C C . GLU A 1 257 ? 30.411 -1.988 -18.210 1.00 88.62 257 GLU A C 1
ATOM 2001 O O . GLU A 1 257 ? 31.148 -2.276 -17.259 1.00 88.62 257 GLU A O 1
ATOM 2006 N N . SER A 1 258 ? 29.111 -1.755 -18.023 1.00 85.31 258 SER A N 1
ATOM 2007 C CA . SER A 1 258 ? 28.524 -1.682 -16.693 1.00 85.31 258 SER A CA 1
ATOM 2008 C C . SER A 1 258 ? 28.358 -3.068 -16.068 1.00 85.31 258 SER A C 1
ATOM 2010 O O . SER A 1 258 ? 27.679 -3.946 -16.588 1.00 85.31 258 SER A O 1
ATOM 2012 N N . LYS A 1 259 ? 28.924 -3.250 -14.869 1.00 86.69 259 LYS A N 1
ATOM 2013 C CA . LYS A 1 259 ? 28.657 -4.438 -14.033 1.00 86.69 259 LYS A CA 1
ATOM 2014 C C . LYS A 1 259 ? 27.280 -4.393 -13.365 1.00 86.69 259 LYS A C 1
ATOM 2016 O O . LYS A 1 259 ? 26.800 -5.401 -12.856 1.00 86.69 259 LYS A O 1
ATOM 2021 N N . LEU A 1 260 ? 26.676 -3.207 -13.306 1.00 84.44 260 LEU A N 1
ATOM 2022 C CA . LEU A 1 260 ? 25.359 -2.974 -12.730 1.00 84.44 26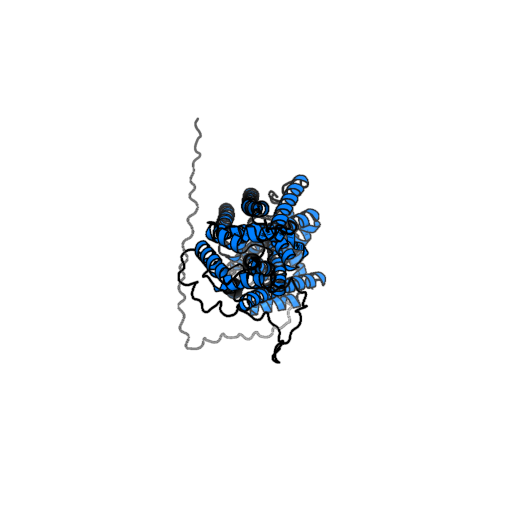0 LEU A CA 1
ATOM 2023 C C . LEU A 1 260 ? 24.342 -2.920 -13.864 1.00 84.44 260 LEU A C 1
ATOM 2025 O O . LEU A 1 260 ? 24.238 -1.890 -14.531 1.00 84.44 260 LEU A O 1
ATOM 2029 N N . LEU A 1 261 ? 23.603 -4.021 -14.030 1.00 80.06 261 LEU A N 1
ATOM 2030 C CA . LEU A 1 261 ? 22.681 -4.293 -15.140 1.00 80.06 261 LEU A CA 1
ATOM 2031 C C . LEU A 1 261 ? 21.790 -3.097 -15.520 1.00 80.06 261 LEU A C 1
ATOM 2033 O O . LEU A 1 261 ? 21.553 -2.858 -16.698 1.00 80.06 261 LEU A O 1
ATOM 2037 N N . ASN A 1 262 ? 21.341 -2.313 -14.532 1.00 85.62 262 ASN A N 1
ATOM 2038 C CA . ASN A 1 262 ? 20.408 -1.211 -14.767 1.00 85.62 262 ASN A CA 1
ATOM 2039 C C . ASN A 1 262 ? 21.009 0.192 -14.601 1.00 85.62 262 ASN A C 1
ATOM 2041 O O . ASN A 1 262 ? 20.302 1.190 -14.751 1.00 85.62 262 ASN A O 1
ATOM 2045 N N . SER A 1 263 ? 22.308 0.305 -14.326 1.00 85.62 263 SER A N 1
ATOM 2046 C CA . SER A 1 263 ? 22.947 1.611 -14.115 1.00 85.62 263 SER A CA 1
ATOM 2047 C C . SER A 1 263 ? 22.881 2.514 -15.353 1.00 85.62 263 SER A C 1
ATOM 2049 O O . SER A 1 263 ? 22.741 3.732 -15.235 1.00 85.62 263 SER A O 1
ATOM 2051 N N . CYS A 1 264 ? 22.911 1.930 -16.551 1.00 87.25 264 CYS A N 1
ATOM 2052 C CA . CYS A 1 264 ? 22.773 2.666 -17.806 1.00 87.25 264 CYS A CA 1
ATOM 2053 C C . CYS A 1 264 ? 21.340 3.138 -18.042 1.00 87.25 264 CYS A C 1
ATOM 2055 O O . CYS A 1 264 ? 21.143 4.276 -18.463 1.00 87.25 264 CYS A O 1
ATOM 2057 N N . ASN A 1 265 ? 20.342 2.327 -17.672 1.00 85.25 265 ASN A N 1
ATOM 2058 C CA . ASN A 1 265 ? 18.931 2.722 -17.702 1.00 85.25 265 ASN A CA 1
ATOM 2059 C C . ASN A 1 265 ? 18.691 3.922 -16.780 1.00 85.25 265 ASN A C 1
ATOM 2061 O O . ASN A 1 265 ? 18.010 4.872 -17.164 1.00 85.25 265 ASN A O 1
ATOM 2065 N N . ALA A 1 266 ? 19.309 3.911 -15.594 1.00 84.69 266 ALA A N 1
ATOM 2066 C CA . ALA A 1 266 ? 19.259 5.012 -14.639 1.00 84.69 266 ALA A CA 1
ATOM 2067 C C . ALA A 1 266 ? 19.817 6.312 -15.223 1.00 84.69 266 ALA A C 1
ATOM 2069 O O . ALA A 1 266 ? 19.150 7.345 -15.200 1.00 84.69 266 ALA A O 1
ATOM 2070 N N . ARG A 1 267 ? 21.026 6.249 -15.791 1.00 85.88 267 ARG A N 1
ATOM 2071 C CA . ARG A 1 267 ? 21.700 7.413 -16.380 1.00 85.88 267 ARG A CA 1
ATOM 2072 C C . ARG A 1 267 ? 20.960 7.949 -17.603 1.00 85.88 267 ARG A C 1
ATOM 2074 O O . ARG A 1 267 ? 20.781 9.157 -17.712 1.00 85.88 267 ARG A O 1
ATOM 2081 N N . ALA A 1 268 ? 20.483 7.070 -18.482 1.00 84.38 268 ALA A N 1
ATOM 2082 C CA . ALA A 1 268 ? 19.683 7.462 -19.640 1.00 84.38 268 ALA A CA 1
ATOM 2083 C C . ALA A 1 268 ? 18.360 8.120 -19.216 1.00 84.38 268 ALA A C 1
ATOM 2085 O O . ALA A 1 268 ? 17.989 9.161 -19.753 1.00 84.38 268 ALA A O 1
ATOM 2086 N N . SER A 1 269 ? 17.695 7.574 -18.192 1.00 82.88 269 SER A N 1
ATOM 2087 C CA . SER A 1 269 ? 16.486 8.173 -17.611 1.00 82.88 269 SER A CA 1
ATOM 2088 C C . SER A 1 269 ? 16.770 9.552 -17.006 1.00 82.88 269 SER A C 1
ATOM 2090 O O . SER A 1 269 ? 15.996 10.484 -17.213 1.00 82.88 269 SER A O 1
ATOM 2092 N N . ALA A 1 270 ? 17.901 9.715 -16.310 1.00 83.62 270 ALA A N 1
ATOM 2093 C CA . ALA A 1 270 ? 18.319 11.003 -15.761 1.00 83.62 270 ALA A CA 1
ATOM 2094 C C . ALA A 1 270 ? 18.573 12.050 -16.863 1.00 83.62 270 ALA A C 1
ATOM 2096 O O . ALA A 1 270 ? 18.256 13.222 -16.677 1.00 83.62 270 ALA A O 1
ATOM 2097 N N . CYS A 1 271 ? 19.052 11.647 -18.044 1.00 82.88 271 CYS A N 1
ATOM 2098 C CA . CYS A 1 271 ? 19.254 12.579 -19.157 1.00 82.88 271 CYS A CA 1
ATOM 2099 C C . CYS A 1 271 ? 17.980 13.167 -19.754 1.00 82.88 271 CYS A C 1
ATOM 2101 O O . CYS A 1 271 ? 18.053 14.214 -20.394 1.00 82.88 271 CYS A O 1
ATOM 2103 N N . ARG A 1 272 ? 16.814 12.568 -19.497 1.00 78.81 272 ARG A N 1
ATOM 2104 C CA . ARG A 1 272 ? 15.524 13.147 -19.898 1.00 78.81 272 ARG A CA 1
ATOM 2105 C C . ARG A 1 272 ? 15.068 14.283 -18.982 1.00 78.81 272 ARG A C 1
ATOM 2107 O O . ARG A 1 272 ? 14.266 15.105 -19.415 1.00 78.81 272 ARG A O 1
ATOM 2114 N N . LEU A 1 273 ? 15.591 14.373 -17.752 1.00 79.38 273 LEU A N 1
ATOM 2115 C CA . LEU A 1 273 ? 15.158 15.358 -16.745 1.00 79.38 273 LEU A CA 1
ATOM 2116 C C . LEU A 1 273 ? 15.119 16.810 -17.261 1.00 79.38 273 LEU A C 1
ATOM 2118 O O . LEU A 1 273 ? 14.119 17.486 -17.025 1.00 79.38 273 LEU A O 1
ATOM 2122 N N . PRO A 1 274 ? 16.126 17.317 -17.999 1.00 80.06 274 PRO A N 1
ATOM 2123 C CA . PRO A 1 274 ? 16.106 18.701 -18.475 1.00 80.06 274 PRO A CA 1
ATOM 2124 C C . PRO A 1 274 ? 15.091 18.957 -19.602 1.00 80.06 274 PRO A C 1
ATOM 2126 O O . PRO A 1 274 ? 14.684 20.098 -19.814 1.00 80.06 274 PRO A O 1
ATOM 2129 N N . TYR A 1 275 ? 14.683 17.918 -20.338 1.00 74.00 275 TYR A N 1
ATOM 2130 C CA . TYR A 1 275 ? 13.830 18.025 -21.529 1.00 74.00 275 TYR A CA 1
ATOM 2131 C C . TYR A 1 275 ? 12.335 17.800 -21.236 1.00 74.00 275 TYR A C 1
ATOM 2133 O O . TYR A 1 275 ? 11.509 17.870 -22.145 1.00 74.00 275 TYR A O 1
ATOM 2141 N N . MET A 1 276 ? 11.983 17.645 -19.956 1.00 67.50 276 MET A N 1
ATOM 2142 C CA . MET A 1 276 ? 10.658 17.281 -19.430 1.00 67.50 276 MET A CA 1
ATOM 2143 C C . MET A 1 276 ? 9.468 18.133 -19.869 1.00 67.50 276 MET A C 1
ATOM 2145 O O . MET A 1 276 ? 8.328 17.706 -19.724 1.00 67.50 276 MET A O 1
ATOM 2149 N N . SER A 1 277 ? 9.687 19.337 -20.393 1.00 70.50 277 SER A N 1
ATOM 2150 C CA . SER A 1 277 ? 8.580 20.220 -20.788 1.00 70.50 277 SER A CA 1
ATOM 2151 C C . SER A 1 277 ? 7.811 19.749 -22.029 1.00 70.50 277 SER A C 1
ATOM 2153 O O . SER A 1 277 ? 6.819 20.380 -22.386 1.00 70.50 277 SER A O 1
ATOM 2155 N N . ARG A 1 278 ? 8.261 18.687 -22.714 1.00 70.12 278 ARG A N 1
ATOM 2156 C CA . ARG A 1 278 ? 7.768 18.348 -24.056 1.00 70.12 278 ARG A CA 1
ATOM 2157 C C . ARG A 1 278 ? 6.707 17.254 -24.122 1.00 70.12 278 ARG A C 1
ATOM 2159 O O . ARG A 1 278 ? 5.908 17.312 -25.051 1.00 70.12 278 ARG A O 1
ATOM 2166 N N . SER A 1 279 ? 6.661 16.305 -23.184 1.00 80.50 279 SER A N 1
ATOM 2167 C CA . SER A 1 279 ? 5.693 15.198 -23.220 1.00 80.50 279 SER A CA 1
ATOM 2168 C C . SER A 1 279 ? 5.044 14.945 -21.859 1.00 80.50 279 SER A C 1
ATOM 2170 O O . SER A 1 279 ? 5.691 15.006 -20.813 1.00 80.50 279 SER A O 1
ATOM 2172 N N . PHE A 1 280 ? 3.748 14.629 -21.871 1.00 78.88 280 PHE A N 1
ATOM 2173 C CA . PHE A 1 280 ? 2.978 14.251 -20.682 1.00 78.88 280 PHE A CA 1
ATOM 2174 C C . PHE A 1 280 ? 3.564 13.009 -19.989 1.00 78.88 280 PHE A C 1
ATOM 2176 O O . PHE A 1 280 ? 3.612 12.950 -18.758 1.00 78.88 280 PHE A O 1
ATOM 2183 N N . GLY A 1 281 ? 4.091 12.059 -20.770 1.00 77.06 281 GLY A N 1
ATOM 2184 C CA . GLY A 1 281 ? 4.733 10.850 -20.251 1.00 77.06 281 GLY A CA 1
ATOM 2185 C C . GLY A 1 281 ? 5.974 11.139 -19.400 1.00 77.06 281 GLY A C 1
ATOM 2186 O O . GLY A 1 281 ? 6.157 10.518 -18.352 1.00 77.06 281 GLY A O 1
ATOM 2187 N N . ASP A 1 282 ? 6.779 12.136 -19.783 1.00 80.06 282 ASP A N 1
ATOM 2188 C CA . ASP A 1 282 ? 7.985 12.524 -19.038 1.00 80.06 282 ASP A CA 1
ATOM 2189 C C . ASP A 1 282 ? 7.645 13.066 -17.645 1.00 80.06 282 ASP A C 1
ATOM 2191 O O . ASP A 1 282 ? 8.295 12.723 -16.653 1.00 80.06 282 ASP A O 1
ATOM 2195 N N . GLY A 1 283 ? 6.596 13.890 -17.560 1.00 83.25 283 GLY A N 1
ATOM 2196 C CA . GLY A 1 283 ? 6.149 14.485 -16.303 1.00 83.25 283 GLY A CA 1
ATOM 2197 C C . GLY A 1 283 ? 5.652 13.442 -15.304 1.00 83.25 283 GLY A C 1
ATOM 2198 O O . GLY A 1 283 ? 5.990 13.499 -14.120 1.00 83.25 283 GLY A O 1
ATOM 2199 N N . ILE A 1 284 ? 4.892 12.449 -15.766 1.00 80.56 284 ILE A N 1
ATOM 2200 C CA . ILE A 1 284 ? 4.397 11.396 -14.876 1.00 80.56 284 ILE A CA 1
ATOM 2201 C C . ILE A 1 284 ? 5.530 10.431 -14.488 1.00 80.56 284 ILE A C 1
ATOM 2203 O O . ILE A 1 284 ? 5.619 10.022 -13.332 1.00 80.56 284 ILE A O 1
ATOM 2207 N N . PHE A 1 285 ? 6.453 10.108 -15.396 1.00 81.62 285 PHE A N 1
ATOM 2208 C CA . PHE A 1 285 ? 7.637 9.319 -15.047 1.00 81.62 285 PHE A CA 1
ATOM 2209 C C . PHE A 1 285 ? 8.441 9.962 -13.905 1.00 81.62 285 PHE A C 1
ATOM 2211 O O . PHE A 1 285 ? 8.844 9.295 -12.949 1.00 81.62 285 PHE A O 1
ATOM 2218 N N . PHE A 1 286 ? 8.613 11.283 -13.953 1.00 83.31 286 PHE A N 1
ATOM 2219 C CA . PHE A 1 286 ? 9.245 12.024 -12.867 1.00 83.31 286 PHE A CA 1
ATOM 2220 C C . PHE A 1 286 ? 8.486 11.915 -11.557 1.00 83.31 286 PHE A C 1
ATOM 2222 O O . PHE A 1 286 ? 9.093 11.731 -10.502 1.00 83.31 286 PHE A O 1
ATOM 2229 N N . PHE A 1 287 ? 7.160 12.022 -11.632 1.00 85.81 287 PHE A N 1
ATOM 2230 C CA . PHE A 1 287 ? 6.301 11.867 -10.476 1.00 85.81 287 PHE A CA 1
ATOM 2231 C C . PHE A 1 287 ? 6.564 10.520 -9.793 1.00 85.81 287 PHE A C 1
ATOM 2233 O O . PHE A 1 287 ? 6.715 10.504 -8.579 1.00 85.81 287 PHE A O 1
ATOM 2240 N N . TYR A 1 288 ? 6.775 9.426 -10.532 1.00 86.31 288 TYR A N 1
ATOM 2241 C CA . TYR A 1 288 ? 7.180 8.142 -9.944 1.00 86.31 288 TYR A CA 1
ATOM 2242 C C . TYR A 1 288 ? 8.558 8.167 -9.288 1.00 86.31 288 TYR A C 1
ATOM 2244 O O . TYR A 1 288 ? 8.729 7.645 -8.190 1.00 86.31 288 TYR A O 1
ATOM 2252 N N . ILE A 1 289 ? 9.563 8.767 -9.922 1.00 88.56 289 ILE A N 1
ATOM 2253 C CA . ILE A 1 289 ? 10.898 8.850 -9.312 1.00 88.56 289 ILE A CA 1
ATOM 2254 C C . ILE A 1 289 ? 10.857 9.687 -8.028 1.00 88.56 289 ILE A C 1
ATOM 2256 O O . ILE A 1 289 ? 11.488 9.343 -7.027 1.00 88.56 289 ILE A O 1
ATOM 2260 N N . LEU A 1 290 ? 10.109 10.783 -8.028 1.00 90.62 290 LEU A N 1
ATOM 2261 C CA . LEU A 1 290 ? 10.086 11.691 -6.895 1.00 90.62 290 LEU A CA 1
ATOM 2262 C C . LEU A 1 290 ? 9.103 11.293 -5.799 1.00 90.62 290 LEU A C 1
ATOM 2264 O O . LEU A 1 290 ? 9.360 11.608 -4.639 1.00 90.62 290 LEU A O 1
ATOM 2268 N N . LEU A 1 291 ? 8.001 10.615 -6.121 1.00 92.69 291 LEU A N 1
ATOM 2269 C CA . LEU A 1 291 ? 6.930 10.332 -5.167 1.00 92.69 291 LEU A CA 1
ATOM 2270 C C . LEU A 1 291 ? 7.450 9.611 -3.911 1.00 92.69 291 LEU A C 1
ATOM 2272 O O . LEU A 1 291 ? 7.229 10.142 -2.824 1.00 92.69 291 LEU A O 1
ATOM 2276 N N . PRO A 1 292 ? 8.215 8.501 -3.981 1.00 94.38 292 PRO A N 1
ATOM 2277 C CA . PRO A 1 292 ? 8.740 7.867 -2.772 1.00 94.38 292 PRO A CA 1
ATOM 2278 C C . PRO A 1 292 ? 9.737 8.734 -2.004 1.00 94.38 292 PRO A C 1
ATOM 2280 O O . PRO A 1 292 ? 9.803 8.631 -0.779 1.00 94.38 292 PRO A O 1
ATOM 2283 N N . MET A 1 293 ? 10.496 9.598 -2.692 1.00 93.94 293 MET A N 1
ATOM 2284 C CA . MET A 1 293 ? 11.419 10.538 -2.045 1.00 93.94 293 MET A CA 1
ATOM 2285 C C . MET A 1 293 ? 10.652 11.603 -1.263 1.00 93.94 293 MET A C 1
ATOM 2287 O O . MET A 1 293 ? 10.962 11.855 -0.099 1.00 93.94 293 MET A O 1
ATOM 2291 N N . PHE A 1 294 ? 9.617 12.188 -1.871 1.00 95.38 294 PHE A N 1
ATOM 2292 C CA . PHE A 1 294 ? 8.729 13.134 -1.203 1.00 95.38 294 PHE A CA 1
ATOM 2293 C C . PHE A 1 294 ? 7.951 12.475 -0.071 1.00 95.38 294 PHE A C 1
ATOM 2295 O O . PHE A 1 294 ? 7.811 13.086 0.984 1.00 95.38 294 PHE A O 1
ATOM 2302 N N . CYS A 1 295 ? 7.504 11.230 -0.238 1.00 96.25 295 CYS A N 1
ATOM 2303 C CA . CYS A 1 295 ? 6.876 10.472 0.836 1.00 96.25 295 CYS A CA 1
ATOM 2304 C C . CYS A 1 295 ? 7.847 10.236 1.996 1.00 96.25 295 CYS A C 1
ATOM 2306 O O . CYS A 1 295 ? 7.474 10.459 3.142 1.00 96.25 295 CYS A O 1
ATOM 2308 N N . LEU A 1 296 ? 9.106 9.866 1.736 1.00 95.25 296 LEU A N 1
ATOM 2309 C CA . LEU A 1 296 ? 10.099 9.700 2.799 1.00 95.25 296 LEU A CA 1
ATOM 2310 C C . LEU A 1 296 ? 10.416 11.029 3.502 1.00 95.25 296 LEU A C 1
ATOM 2312 O O . LEU A 1 296 ? 10.483 11.076 4.729 1.00 95.25 296 LEU A O 1
ATOM 2316 N N . LEU A 1 297 ? 10.578 12.117 2.746 1.00 95.50 297 LEU A N 1
ATOM 2317 C CA . LEU A 1 297 ? 10.822 13.445 3.308 1.00 95.50 297 LEU A CA 1
ATOM 2318 C C . LEU A 1 297 ? 9.623 13.938 4.126 1.00 95.50 297 LEU A C 1
ATOM 2320 O O . LEU A 1 297 ? 9.798 14.442 5.232 1.00 95.50 297 LEU A O 1
ATOM 2324 N N . GLY A 1 298 ? 8.407 13.758 3.609 1.00 95.50 298 GLY A N 1
ATOM 2325 C CA . GLY A 1 298 ? 7.161 14.073 4.300 1.00 95.50 298 GLY A CA 1
ATOM 2326 C C . GLY A 1 298 ? 7.003 13.251 5.575 1.00 95.50 298 GLY A C 1
ATOM 2327 O O . GLY A 1 298 ? 6.659 13.803 6.615 1.00 95.50 298 GLY A O 1
ATOM 2328 N N . TRP A 1 299 ? 7.341 11.961 5.532 1.00 95.25 299 TRP A N 1
ATOM 2329 C CA . TRP A 1 299 ? 7.379 11.093 6.707 1.00 95.25 299 TRP A CA 1
ATOM 2330 C C . TRP A 1 299 ? 8.356 11.618 7.768 1.00 95.25 299 TRP A C 1
ATOM 2332 O O . TRP A 1 299 ? 7.967 11.783 8.923 1.00 95.25 299 TRP A O 1
ATOM 2342 N N . LEU A 1 300 ? 9.593 11.956 7.378 1.00 94.81 300 LEU A N 1
ATOM 2343 C CA . LEU A 1 300 ? 10.612 12.515 8.278 1.00 94.81 300 LEU A CA 1
ATOM 2344 C C . LEU A 1 300 ? 10.171 13.854 8.874 1.00 94.81 300 LEU A C 1
ATOM 2346 O O . LEU A 1 300 ? 10.333 14.085 10.072 1.00 94.81 300 LEU A O 1
ATOM 2350 N N . LEU A 1 301 ? 9.579 14.725 8.057 1.00 95.69 301 LEU A N 1
ATOM 2351 C CA . LEU A 1 301 ? 9.069 16.016 8.497 1.00 95.69 301 LEU A CA 1
ATOM 2352 C C . LEU A 1 301 ? 7.926 15.838 9.500 1.00 95.69 301 LEU A C 1
ATOM 2354 O O . LEU A 1 301 ? 7.972 16.427 10.577 1.00 95.69 301 LEU A O 1
ATOM 2358 N N . ILE A 1 302 ? 6.933 14.997 9.190 1.00 94.31 302 ILE A N 1
ATOM 2359 C CA . ILE A 1 302 ? 5.829 14.685 10.108 1.00 94.31 302 ILE A CA 1
ATOM 2360 C C . ILE A 1 302 ? 6.385 14.104 11.406 1.00 94.31 302 ILE A C 1
ATOM 2362 O O . ILE A 1 302 ? 5.940 14.497 12.483 1.00 94.31 302 ILE A O 1
ATOM 2366 N N . PHE A 1 303 ? 7.370 13.210 11.324 1.00 91.88 303 PHE A N 1
ATOM 2367 C CA . PHE A 1 303 ? 8.013 12.614 12.486 1.00 91.88 303 PHE A CA 1
ATOM 2368 C C . PHE A 1 303 ? 8.682 13.670 13.380 1.00 91.88 303 PHE A C 1
ATOM 2370 O O . PHE A 1 303 ? 8.401 13.720 14.579 1.00 91.88 303 PHE A O 1
ATOM 2377 N N . ILE A 1 304 ? 9.504 14.557 12.809 1.00 93.06 304 ILE A N 1
ATOM 2378 C CA . ILE A 1 304 ? 10.189 15.637 13.537 1.00 93.06 304 ILE A CA 1
ATOM 2379 C C . ILE A 1 304 ? 9.175 16.620 14.132 1.00 93.06 304 ILE A C 1
ATOM 2381 O O . ILE A 1 304 ? 9.223 16.905 15.327 1.00 93.06 304 ILE A O 1
ATOM 2385 N N . LEU A 1 305 ? 8.221 17.102 13.332 1.00 94.12 305 LEU A N 1
ATOM 2386 C CA . LEU A 1 305 ? 7.202 18.050 13.789 1.00 94.12 305 LEU A CA 1
ATOM 2387 C C . LEU A 1 305 ? 6.344 17.456 14.908 1.00 94.12 305 LEU A C 1
ATOM 2389 O O . LEU A 1 305 ? 6.073 18.126 15.901 1.00 94.12 305 LEU A O 1
ATOM 2393 N N . SER A 1 306 ? 5.968 16.184 14.791 1.00 91.44 306 SER A N 1
ATOM 2394 C CA . SER A 1 306 ? 5.203 15.487 15.827 1.00 91.44 306 SER A CA 1
ATOM 2395 C C . SER A 1 306 ? 6.017 15.286 17.100 1.00 91.44 306 SER A C 1
ATOM 2397 O O . SER A 1 306 ? 5.465 15.391 18.188 1.00 91.44 306 SER A O 1
ATOM 2399 N N . SER A 1 307 ? 7.324 15.046 16.980 1.00 89.56 307 SER A N 1
ATOM 2400 C CA . SER A 1 307 ? 8.237 14.938 18.125 1.00 89.56 307 SER A CA 1
ATOM 2401 C C . SER A 1 307 ? 8.352 16.249 18.902 1.00 89.56 307 SER A C 1
ATOM 2403 O O . SER A 1 307 ? 8.473 16.238 20.122 1.00 89.56 307 SER A O 1
ATOM 2405 N N . ILE A 1 308 ? 8.302 17.382 18.197 1.00 93.00 308 ILE A N 1
ATOM 2406 C CA . ILE A 1 308 ? 8.335 18.718 18.805 1.00 93.00 308 ILE A CA 1
ATOM 2407 C C . ILE A 1 308 ? 6.972 19.068 19.417 1.00 93.00 308 ILE A C 1
ATOM 2409 O O . ILE A 1 308 ? 6.907 19.641 20.503 1.00 93.00 308 ILE A O 1
ATOM 2413 N N . TYR A 1 309 ? 5.883 18.740 18.718 1.00 93.75 309 TYR A N 1
ATOM 2414 C CA . TYR A 1 309 ? 4.529 19.136 19.098 1.00 93.75 309 TYR A CA 1
ATOM 2415 C C . TYR A 1 309 ? 3.950 18.291 20.244 1.00 93.75 309 TYR A C 1
ATOM 2417 O O . TYR A 1 309 ? 3.340 18.831 21.168 1.00 93.75 309 TYR A O 1
ATOM 2425 N N . PHE A 1 310 ? 4.134 16.968 20.217 1.00 89.50 310 PHE A N 1
ATOM 2426 C CA . PHE A 1 310 ? 3.589 16.061 21.229 1.00 89.50 310 PHE A CA 1
ATOM 2427 C C . PHE A 1 310 ? 4.580 15.869 22.378 1.00 89.50 310 PHE A C 1
ATOM 2429 O O . PHE A 1 310 ? 5.378 14.935 22.399 1.00 89.50 310 PHE A O 1
ATOM 2436 N N . ARG A 1 311 ? 4.489 16.764 23.366 1.00 77.88 311 ARG A N 1
ATOM 2437 C CA . ARG A 1 311 ? 5.333 16.756 24.572 1.00 77.88 311 ARG A CA 1
ATOM 2438 C C . ARG A 1 311 ? 5.188 15.477 25.414 1.00 77.88 311 ARG A C 1
ATOM 2440 O O . ARG A 1 311 ? 6.150 15.069 26.053 1.00 77.88 311 ARG A O 1
ATOM 2447 N N . ASP A 1 312 ? 4.020 14.832 25.347 1.00 73.00 312 ASP A N 1
ATOM 2448 C CA . ASP A 1 312 ? 3.650 13.657 26.155 1.00 73.00 312 ASP A CA 1
ATOM 2449 C C . ASP A 1 312 ? 3.910 12.307 25.454 1.00 73.00 312 ASP A C 1
ATOM 2451 O O . ASP A 1 312 ? 3.382 11.272 25.857 1.00 73.00 312 ASP A O 1
ATOM 2455 N N . GLY A 1 313 ? 4.715 12.294 24.387 1.00 69.19 313 GLY A N 1
ATOM 2456 C CA . GLY A 1 313 ? 5.201 11.060 23.768 1.00 69.19 313 GLY A CA 1
ATOM 2457 C C . GLY A 1 313 ? 5.241 11.110 22.245 1.00 69.19 313 GLY A C 1
ATOM 2458 O O . GLY A 1 313 ? 4.336 11.624 21.585 1.00 69.19 313 GLY A O 1
ATOM 2459 N N . PHE A 1 314 ? 6.289 10.514 21.676 1.00 82.00 314 PHE A N 1
ATOM 2460 C CA . PHE A 1 314 ? 6.461 10.393 20.233 1.00 82.00 314 PHE A CA 1
ATOM 2461 C C . PHE A 1 314 ? 5.339 9.546 19.616 1.00 82.00 314 PHE A C 1
ATOM 2463 O O . PHE A 1 314 ? 4.849 8.592 20.229 1.00 82.00 314 PHE A O 1
ATOM 2470 N N . LEU A 1 315 ? 5.010 9.811 18.344 1.00 87.50 315 LEU A N 1
ATOM 2471 C CA . LEU A 1 315 ? 4.088 8.991 17.538 1.00 87.50 315 LEU A CA 1
ATOM 2472 C C . LEU A 1 315 ? 4.404 7.489 17.589 1.00 87.50 315 LEU A C 1
ATOM 2474 O O . LEU A 1 315 ? 3.491 6.684 17.448 1.00 87.50 315 LEU A O 1
ATOM 2478 N N . ILE A 1 316 ? 5.675 7.135 17.807 1.00 90.00 316 ILE A N 1
ATOM 2479 C CA . ILE A 1 316 ? 6.225 5.770 17.829 1.00 90.00 316 ILE A CA 1
ATOM 2480 C C . ILE A 1 316 ? 6.440 5.200 19.248 1.00 90.00 316 ILE A C 1
ATOM 2482 O O . ILE A 1 316 ? 6.757 4.016 19.393 1.00 90.00 316 ILE A O 1
ATOM 2486 N N . THR A 1 317 ? 6.274 6.016 20.298 1.00 91.06 317 THR A N 1
ATOM 2487 C CA . THR A 1 317 ? 6.465 5.630 21.713 1.00 91.06 317 THR A CA 1
ATOM 2488 C C . THR A 1 317 ? 5.194 5.764 22.545 1.00 91.06 317 THR A C 1
ATOM 2490 O O . THR A 1 317 ? 5.282 5.863 23.764 1.00 91.06 317 THR A O 1
ATOM 2493 N N . ALA A 1 318 ? 4.017 5.793 21.918 1.00 90.75 318 ALA A N 1
ATOM 2494 C CA . ALA A 1 318 ? 2.763 5.865 22.659 1.00 90.75 318 ALA A CA 1
ATOM 2495 C C . ALA A 1 318 ? 2.688 4.733 23.704 1.00 90.75 318 ALA A C 1
ATOM 2497 O O . ALA A 1 318 ? 2.940 3.567 23.385 1.00 90.75 318 ALA A O 1
ATOM 2498 N N . GLU A 1 319 ? 2.366 5.083 24.947 1.00 92.69 319 GLU A N 1
ATOM 2499 C CA . GLU A 1 319 ? 2.125 4.113 26.014 1.00 92.69 319 GLU A CA 1
ATOM 2500 C C . GLU A 1 319 ? 0.712 3.524 25.909 1.00 92.69 319 GLU A C 1
ATOM 2502 O O . GLU A 1 319 ? -0.165 4.062 25.230 1.00 92.69 319 GLU A O 1
ATOM 2507 N N . GLU A 1 320 ? 0.487 2.385 26.565 1.00 92.19 320 GLU A N 1
ATOM 2508 C CA . GLU A 1 320 ? -0.834 1.759 26.629 1.00 92.19 320 GLU A CA 1
ATOM 2509 C C . GLU A 1 320 ? -1.809 2.623 27.445 1.00 92.19 320 GLU A C 1
ATOM 2511 O O . GLU A 1 320 ? -1.683 2.738 28.664 1.00 92.19 320 GLU A O 1
ATOM 2516 N N . ASP A 1 321 ? -2.855 3.133 26.794 1.00 93.75 321 ASP A N 1
ATOM 2517 C CA . ASP A 1 321 ? -3.918 3.892 27.448 1.00 93.75 321 ASP A CA 1
ATOM 2518 C C . ASP A 1 321 ? -5.073 2.956 27.831 1.00 93.75 321 ASP A C 1
ATOM 2520 O O . ASP A 1 321 ? -5.987 2.646 27.053 1.00 93.75 321 ASP A O 1
ATOM 2524 N N . LYS A 1 322 ? -5.017 2.452 29.067 1.00 92.12 322 LYS A N 1
ATOM 2525 C CA . LYS A 1 322 ? -6.021 1.514 29.585 1.00 92.12 322 LYS A CA 1
ATOM 2526 C C . LYS A 1 322 ? -7.414 2.129 29.634 1.00 92.12 322 LYS A C 1
ATOM 2528 O O . LYS A 1 322 ? -8.384 1.393 29.429 1.00 92.12 322 LYS A O 1
ATOM 2533 N N . ASP A 1 323 ? -7.523 3.420 29.917 1.00 95.00 323 ASP A N 1
ATOM 2534 C CA . ASP A 1 323 ? -8.810 4.071 30.117 1.00 95.00 323 ASP A CA 1
ATOM 2535 C C . ASP A 1 323 ? -9.471 4.392 28.784 1.00 95.00 323 ASP A C 1
ATOM 2537 O O . ASP A 1 323 ? -10.634 4.025 28.602 1.00 95.00 323 ASP A O 1
ATOM 2541 N N . ARG A 1 324 ? -8.718 4.876 27.789 1.00 93.19 324 ARG A N 1
ATOM 2542 C CA . ARG A 1 324 ? -9.230 5.015 26.420 1.00 93.19 324 ARG A CA 1
ATOM 2543 C C . ARG A 1 324 ? -9.715 3.688 25.858 1.00 93.19 324 ARG A C 1
ATOM 2545 O O . ARG A 1 324 ? -10.799 3.615 25.284 1.00 93.19 324 ARG A O 1
ATOM 2552 N N . ARG A 1 325 ? -8.990 2.588 26.081 1.00 90.81 325 ARG A N 1
ATOM 2553 C CA . ARG A 1 325 ? -9.476 1.259 25.668 1.00 90.81 325 ARG A CA 1
ATOM 2554 C C . ARG A 1 325 ? -10.767 0.854 26.373 1.00 90.81 325 ARG A C 1
ATOM 2556 O O . ARG A 1 325 ? -11.627 0.246 25.736 1.00 90.81 325 ARG A O 1
ATOM 2563 N N . LYS A 1 326 ? -10.925 1.151 27.669 1.00 90.69 326 LYS A N 1
ATOM 2564 C CA . LYS A 1 326 ? -12.196 0.905 28.376 1.00 90.69 326 LYS A CA 1
ATOM 2565 C C . LYS A 1 326 ? -13.313 1.749 27.765 1.00 90.69 326 LYS A C 1
ATOM 2567 O O . LYS A 1 326 ? -14.401 1.215 27.564 1.00 90.69 326 LYS A O 1
ATOM 2572 N N . THR A 1 327 ? -13.049 3.013 27.435 1.00 93.81 327 THR A N 1
ATOM 2573 C CA . THR A 1 327 ? -13.999 3.911 26.762 1.00 93.81 327 THR A CA 1
ATOM 2574 C C . THR A 1 327 ? -14.409 3.357 25.402 1.00 93.81 327 THR A C 1
ATOM 2576 O O . THR A 1 327 ? -15.601 3.159 25.168 1.00 93.81 327 THR A O 1
ATOM 2579 N N . VAL A 1 328 ? -13.445 2.984 24.555 1.00 91.88 328 VAL A N 1
ATOM 2580 C CA . VAL A 1 328 ? -13.692 2.334 23.259 1.00 91.88 328 VAL A CA 1
ATOM 2581 C C . VAL A 1 328 ? -14.494 1.048 23.442 1.00 91.88 328 VAL A C 1
ATOM 2583 O O . VAL A 1 328 ? -15.474 0.845 22.735 1.00 91.88 328 VAL A O 1
ATOM 2586 N N . ARG A 1 329 ? -14.163 0.201 24.426 1.00 89.62 329 ARG A N 1
ATOM 2587 C CA . ARG A 1 329 ? -14.902 -1.046 24.690 1.00 89.62 329 ARG A CA 1
ATOM 2588 C C . ARG A 1 329 ? -16.344 -0.777 25.123 1.00 89.62 329 ARG A C 1
ATOM 2590 O O . ARG A 1 329 ? -17.254 -1.430 24.625 1.00 89.62 329 ARG A O 1
ATOM 2597 N N . ARG A 1 330 ? -16.575 0.186 26.020 1.00 92.38 330 ARG A N 1
ATOM 2598 C CA . ARG A 1 330 ? -17.927 0.591 26.446 1.00 92.38 330 ARG A CA 1
ATOM 2599 C C . ARG A 1 330 ? -18.727 1.147 25.269 1.00 92.38 330 ARG A C 1
ATOM 2601 O O . ARG A 1 330 ? -19.882 0.768 25.089 1.00 92.38 330 ARG A O 1
ATOM 2608 N N . ARG A 1 331 ? -18.108 1.999 24.445 1.00 92.69 331 ARG A N 1
ATOM 2609 C CA . ARG A 1 331 ? -18.737 2.572 23.250 1.00 92.69 331 ARG A CA 1
ATOM 2610 C C . ARG A 1 331 ? -19.030 1.502 22.199 1.00 92.69 331 ARG A C 1
ATOM 2612 O O . ARG A 1 331 ? -20.113 1.525 21.635 1.00 92.69 331 ARG A O 1
ATOM 2619 N N . ALA A 1 332 ? -18.137 0.533 22.011 1.00 89.38 332 ALA A N 1
ATOM 2620 C CA . ALA A 1 332 ? -18.334 -0.613 21.126 1.00 89.38 332 ALA A CA 1
ATOM 2621 C C . ALA A 1 332 ? -19.498 -1.495 21.581 1.00 89.38 332 ALA A C 1
ATOM 2623 O O . ALA A 1 332 ? -20.320 -1.878 20.760 1.00 89.38 332 ALA A O 1
ATOM 2624 N N . MET A 1 333 ? -19.628 -1.769 22.886 1.00 89.00 333 MET A N 1
ATOM 2625 C CA . MET A 1 333 ? -20.788 -2.504 23.405 1.00 89.00 333 MET A CA 1
ATOM 2626 C C . MET A 1 333 ? -22.095 -1.737 23.186 1.00 89.00 333 MET A C 1
ATOM 2628 O O . MET A 1 333 ? -23.107 -2.346 22.850 1.00 89.00 333 MET A O 1
ATOM 2632 N N . LYS A 1 334 ? -22.083 -0.412 23.380 1.00 93.00 334 LYS A N 1
ATOM 2633 C CA . LYS A 1 334 ? -23.255 0.438 23.141 1.00 93.00 334 LYS A CA 1
ATOM 2634 C C . LYS A 1 334 ? -23.639 0.439 21.657 1.00 93.00 334 LYS A C 1
ATOM 2636 O O . LYS A 1 334 ? -24.771 0.095 21.341 1.00 93.00 334 LYS A O 1
ATOM 2641 N N . LEU A 1 335 ? -22.680 0.718 20.773 1.00 89.31 335 LEU A N 1
ATOM 2642 C CA . LEU A 1 335 ? -22.872 0.712 19.321 1.00 89.31 335 LEU A CA 1
ATOM 2643 C C . LEU A 1 335 ? -23.286 -0.665 18.803 1.00 89.31 335 LEU A C 1
ATOM 2645 O O . LEU A 1 335 ? -24.151 -0.743 17.950 1.00 89.31 335 LEU A O 1
ATOM 2649 N N . GLY A 1 336 ? -22.741 -1.756 19.345 1.00 87.75 336 GLY A N 1
ATOM 2650 C CA . GLY A 1 336 ? -23.146 -3.109 18.964 1.00 87.75 336 GLY A CA 1
ATOM 2651 C C . GLY A 1 336 ? -24.616 -3.396 19.282 1.00 87.75 336 GLY A C 1
ATOM 2652 O O . GLY A 1 336 ? -25.311 -3.994 18.468 1.00 87.75 336 GLY A O 1
ATOM 2653 N N . ARG A 1 337 ? -25.126 -2.920 20.428 1.00 90.19 337 ARG A N 1
ATOM 2654 C CA . ARG A 1 337 ? -26.563 -3.018 20.751 1.00 90.19 337 ARG A CA 1
ATOM 2655 C C . ARG A 1 337 ? -27.409 -2.114 19.858 1.00 90.19 337 ARG A C 1
ATOM 2657 O O . ARG A 1 337 ? -28.469 -2.537 19.414 1.00 90.19 337 ARG A O 1
ATOM 2664 N N . GLU A 1 338 ? -26.937 -0.898 19.589 1.00 89.94 338 GLU A N 1
ATOM 2665 C CA . GLU A 1 338 ? -27.617 0.047 18.699 1.00 89.94 338 GLU A CA 1
ATOM 2666 C C . GLU A 1 338 ? -27.684 -0.495 17.268 1.00 89.94 338 GLU A C 1
ATOM 2668 O O . GLU A 1 338 ? -28.748 -0.461 16.674 1.00 89.94 338 GLU A O 1
ATOM 2673 N N . MET A 1 339 ? -26.620 -1.105 16.744 1.00 85.62 339 MET A N 1
ATOM 2674 C CA . MET A 1 339 ? -26.602 -1.737 15.417 1.00 85.62 339 MET A CA 1
ATOM 2675 C C . MET A 1 339 ? -27.593 -2.903 15.296 1.00 85.62 339 MET A C 1
ATOM 2677 O O . MET A 1 339 ? -28.122 -3.140 14.215 1.00 85.62 339 MET A O 1
ATOM 2681 N N . LEU A 1 340 ? -27.877 -3.613 16.394 1.00 87.19 340 LEU A N 1
ATOM 2682 C CA . LEU A 1 340 ? -28.899 -4.666 16.414 1.00 87.19 340 LEU A CA 1
ATOM 2683 C C . LEU A 1 340 ? -30.330 -4.108 16.423 1.00 87.19 340 LEU A C 1
ATOM 2685 O O . LEU A 1 340 ? -31.249 -4.786 15.971 1.00 87.19 340 LEU A O 1
ATOM 2689 N N . GLN A 1 341 ? -30.538 -2.901 16.955 1.00 88.94 341 GLN A N 1
ATOM 2690 C CA . GLN A 1 341 ? -31.871 -2.313 17.142 1.00 88.94 341 GLN A CA 1
ATOM 2691 C C . GLN A 1 341 ? -32.216 -1.236 16.107 1.00 88.94 341 GLN A C 1
ATOM 2693 O O . GLN A 1 341 ? -33.391 -0.997 15.824 1.00 88.94 341 GLN A O 1
ATOM 2698 N N . GLN A 1 342 ? -31.215 -0.560 15.554 1.00 84.56 342 GLN A N 1
ATOM 2699 C CA . GLN A 1 342 ? -31.365 0.669 14.795 1.00 84.56 342 GLN A CA 1
ATOM 2700 C C . GLN A 1 342 ? -30.975 0.452 13.334 1.00 84.56 342 GLN A C 1
ATOM 2702 O O . GLN A 1 342 ? -29.963 -0.162 13.008 1.00 84.56 342 GLN A O 1
ATOM 2707 N N . LYS A 1 343 ? -31.787 1.003 12.428 1.00 83.75 343 LYS A N 1
ATOM 2708 C CA . LYS A 1 343 ? -31.437 1.074 11.007 1.00 83.75 343 LYS A CA 1
ATOM 2709 C C . LYS A 1 343 ? -30.242 2.014 10.844 1.00 83.75 343 LYS A C 1
ATOM 2711 O O . LYS A 1 343 ? -30.291 3.135 11.348 1.00 83.75 343 LYS A O 1
ATOM 2716 N N . ALA A 1 344 ? -29.220 1.575 10.109 1.00 87.31 344 ALA A N 1
ATOM 2717 C CA . ALA A 1 344 ? -28.040 2.389 9.826 1.00 87.31 344 ALA A CA 1
ATOM 2718 C C . ALA A 1 344 ? -28.413 3.760 9.246 1.00 87.31 344 ALA A C 1
ATOM 2720 O O . ALA A 1 344 ? -29.314 3.867 8.402 1.00 87.31 344 ALA A O 1
ATOM 2721 N N . THR A 1 345 ? -27.682 4.790 9.665 1.00 90.88 345 THR A N 1
ATOM 2722 C CA . THR A 1 345 ? -27.850 6.152 9.154 1.00 90.88 345 THR A CA 1
ATOM 2723 C C . THR A 1 345 ? -27.472 6.234 7.670 1.00 90.88 345 THR A C 1
ATOM 2725 O O . THR A 1 345 ? -26.698 5.423 7.154 1.00 90.88 345 THR A O 1
ATOM 2728 N N . LEU A 1 346 ? -27.999 7.234 6.950 1.00 91.94 346 LEU A N 1
ATOM 2729 C CA . LEU A 1 346 ? -27.677 7.434 5.529 1.00 91.94 346 LEU A CA 1
ATOM 2730 C C . LEU A 1 346 ? -26.164 7.592 5.306 1.00 91.94 346 LEU A C 1
ATOM 2732 O O . LEU A 1 346 ? -25.622 7.042 4.353 1.00 91.94 346 LEU A O 1
ATOM 2736 N N . MET A 1 347 ? -25.476 8.295 6.208 1.00 89.56 347 MET A N 1
ATOM 2737 C CA . MET A 1 347 ? -24.034 8.524 6.119 1.00 89.56 347 MET A CA 1
ATOM 2738 C C . MET A 1 347 ? -23.225 7.230 6.286 1.00 89.56 347 MET A C 1
ATOM 2740 O O . MET A 1 347 ? -22.272 7.009 5.539 1.00 89.56 347 MET A O 1
ATOM 2744 N N . GLU A 1 348 ? -23.611 6.355 7.220 1.00 88.56 348 GLU A N 1
ATOM 2745 C CA . GLU A 1 348 ? -22.973 5.043 7.406 1.00 88.56 348 GLU A CA 1
ATOM 2746 C C . GLU A 1 348 ? -23.154 4.155 6.175 1.00 88.56 348 GLU A C 1
ATOM 2748 O O . GLU A 1 348 ? -22.182 3.570 5.693 1.00 88.56 348 GLU A O 1
ATOM 2753 N N . ARG A 1 349 ? -24.368 4.136 5.609 1.00 91.00 349 ARG A N 1
ATOM 2754 C CA . ARG A 1 349 ? -24.662 3.419 4.362 1.00 91.00 349 ARG A CA 1
ATOM 2755 C C . ARG A 1 349 ? -23.787 3.922 3.224 1.00 91.00 349 ARG A C 1
ATOM 2757 O O . ARG A 1 349 ? -23.125 3.121 2.573 1.00 91.00 349 ARG A O 1
ATOM 2764 N N . THR A 1 350 ? -23.733 5.237 3.009 1.00 91.94 350 THR A N 1
ATOM 2765 C CA . THR A 1 350 ? -22.906 5.840 1.955 1.00 91.94 350 THR A CA 1
ATOM 2766 C C . THR A 1 350 ? -21.430 5.507 2.142 1.00 91.94 350 THR A C 1
ATOM 2768 O O . THR A 1 350 ? -20.761 5.149 1.178 1.00 91.94 350 THR A O 1
ATOM 2771 N N . ARG A 1 351 ? -20.913 5.558 3.375 1.00 90.06 351 ARG A N 1
ATOM 2772 C CA . ARG A 1 351 ? -19.514 5.214 3.662 1.00 90.06 351 ARG A CA 1
ATOM 2773 C C . ARG A 1 351 ? -19.204 3.756 3.339 1.00 90.06 351 ARG A C 1
ATOM 2775 O O . ARG A 1 351 ? -18.132 3.462 2.817 1.00 90.06 351 ARG A O 1
ATOM 2782 N N . ALA A 1 352 ? -20.123 2.853 3.651 1.00 88.94 352 ALA A N 1
ATOM 2783 C CA . ALA A 1 352 ? -19.942 1.440 3.374 1.00 88.94 352 ALA A CA 1
ATOM 2784 C C . ALA A 1 352 ? -20.105 1.115 1.875 1.00 88.94 352 ALA A C 1
ATOM 2786 O O . ALA A 1 352 ? -19.309 0.343 1.346 1.00 88.94 352 ALA A O 1
ATOM 2787 N N . TYR A 1 353 ? -21.017 1.782 1.154 1.00 92.19 353 TYR A N 1
ATOM 2788 C CA . TYR A 1 353 ? -21.065 1.713 -0.314 1.00 92.19 353 TYR A CA 1
ATOM 2789 C C . TYR A 1 353 ? -19.801 2.270 -0.964 1.00 92.19 353 TYR A C 1
ATOM 2791 O O . TYR A 1 353 ? -19.322 1.692 -1.931 1.00 92.19 353 TYR A O 1
ATOM 2799 N N . LEU A 1 354 ? -19.232 3.352 -0.428 1.00 92.25 354 LEU A N 1
ATOM 2800 C CA . LEU A 1 354 ? -17.963 3.885 -0.914 1.00 92.25 354 LEU A CA 1
ATOM 2801 C C . LEU A 1 354 ? -16.823 2.889 -0.680 1.00 92.25 354 LEU A C 1
ATOM 2803 O O . LEU A 1 354 ? -16.015 2.680 -1.573 1.00 92.25 354 LEU A O 1
ATOM 2807 N N . ALA A 1 355 ? -16.773 2.239 0.487 1.00 90.00 355 ALA A N 1
ATOM 2808 C CA . ALA A 1 355 ? -15.780 1.200 0.758 1.00 90.00 355 ALA A CA 1
ATOM 2809 C C . ALA A 1 355 ? -15.908 0.018 -0.217 1.00 90.00 355 ALA A C 1
ATOM 2811 O O . ALA A 1 355 ? -14.897 -0.456 -0.726 1.00 90.00 355 ALA A O 1
ATOM 2812 N N . LEU A 1 356 ? -17.138 -0.408 -0.522 1.00 91.06 356 LEU A N 1
ATOM 2813 C CA . LEU A 1 356 ? -17.391 -1.428 -1.537 1.00 91.06 356 LEU A CA 1
ATOM 2814 C C . LEU A 1 356 ? -16.996 -0.962 -2.941 1.00 91.06 356 LEU A C 1
ATOM 2816 O O . LEU A 1 356 ? -16.386 -1.718 -3.683 1.00 91.06 356 LEU A O 1
ATOM 2820 N N . ALA A 1 357 ? -17.337 0.271 -3.313 1.00 93.25 357 ALA A N 1
ATOM 2821 C CA . ALA A 1 357 ? -16.981 0.822 -4.614 1.00 93.25 357 ALA A CA 1
ATOM 2822 C C . ALA A 1 357 ? -15.459 0.867 -4.786 1.00 93.25 357 ALA A C 1
ATOM 2824 O O . ALA A 1 357 ? -14.965 0.461 -5.828 1.00 93.25 357 ALA A O 1
ATOM 2825 N N . MET A 1 358 ? -14.723 1.287 -3.752 1.00 92.19 358 MET A N 1
ATOM 2826 C CA . MET A 1 358 ? -13.258 1.279 -3.758 1.00 92.19 358 MET A CA 1
ATOM 2827 C C . MET A 1 358 ? -12.697 -0.135 -3.922 1.00 92.19 358 MET A C 1
ATOM 2829 O O . MET A 1 358 ? -11.803 -0.319 -4.735 1.00 92.19 358 MET A O 1
ATOM 2833 N N . PHE A 1 359 ? -13.261 -1.126 -3.223 1.00 91.44 359 PHE A N 1
ATOM 2834 C CA . PHE A 1 359 ? -12.900 -2.537 -3.399 1.00 91.44 359 PHE A CA 1
ATOM 2835 C C . PHE A 1 359 ? -13.146 -3.022 -4.840 1.00 91.44 359 PHE A C 1
ATOM 2837 O O . PHE A 1 359 ? -12.274 -3.622 -5.458 1.00 91.44 359 PHE A O 1
ATOM 2844 N N . CYS A 1 360 ? -14.307 -2.709 -5.424 1.00 93.19 360 CYS A N 1
ATOM 2845 C CA . CYS A 1 360 ? -14.602 -3.065 -6.814 1.00 93.19 360 CYS A CA 1
ATOM 2846 C C . CYS A 1 360 ? -13.681 -2.348 -7.813 1.00 93.19 360 CYS A C 1
ATOM 2848 O O . CYS A 1 360 ? -13.314 -2.936 -8.828 1.00 93.19 360 CYS A O 1
ATOM 2850 N N . PHE A 1 361 ? -13.340 -1.082 -7.556 1.00 94.50 361 PHE A N 1
ATOM 2851 C CA . PHE A 1 361 ? -12.424 -0.321 -8.403 1.00 94.50 361 PHE A CA 1
ATOM 2852 C C . PHE A 1 361 ? -11.005 -0.866 -8.345 1.00 94.50 361 PHE A C 1
ATOM 2854 O O . PHE A 1 361 ? -10.365 -0.908 -9.387 1.00 94.50 361 PHE A O 1
ATOM 2861 N N . ASP A 1 362 ? -10.539 -1.300 -7.177 1.00 93.00 362 ASP A N 1
ATOM 2862 C CA . ASP A 1 362 ? -9.233 -1.937 -7.021 1.00 93.00 362 ASP A CA 1
ATOM 2863 C C . ASP A 1 362 ? -9.168 -3.243 -7.828 1.00 93.00 362 ASP A C 1
ATOM 2865 O O . ASP A 1 362 ? -8.343 -3.368 -8.729 1.00 93.00 362 ASP A O 1
ATOM 2869 N N . LEU A 1 363 ? -10.163 -4.127 -7.672 1.00 92.38 363 LEU A N 1
ATOM 2870 C CA . LEU A 1 363 ? -10.258 -5.368 -8.451 1.00 92.38 363 LEU A CA 1
ATOM 2871 C C . LEU A 1 363 ? -10.337 -5.117 -9.969 1.00 92.38 363 LEU A C 1
ATOM 2873 O O . LEU A 1 363 ? -9.719 -5.823 -10.770 1.00 92.38 363 LEU A O 1
ATOM 2877 N N . ALA A 1 364 ? -11.115 -4.113 -10.391 1.00 95.25 364 ALA A N 1
ATOM 2878 C CA . ALA A 1 364 ? -11.229 -3.754 -11.803 1.00 95.25 364 ALA A CA 1
ATOM 2879 C C . ALA A 1 364 ? -9.923 -3.154 -12.341 1.00 95.25 364 ALA A C 1
ATOM 2881 O O . ALA A 1 364 ? -9.549 -3.427 -13.482 1.00 95.25 364 ALA A O 1
ATOM 2882 N N . SER A 1 365 ? -9.232 -2.356 -11.526 1.00 95.12 365 SER A N 1
ATOM 2883 C CA . SER A 1 365 ? -7.942 -1.757 -11.851 1.00 95.12 365 SER A CA 1
ATOM 2884 C C . SER A 1 365 ? -6.864 -2.826 -12.018 1.00 95.12 365 SER A C 1
ATOM 2886 O O . SER A 1 365 ? -6.175 -2.836 -13.037 1.00 95.12 365 SER A O 1
ATOM 2888 N N . ASP A 1 366 ? -6.799 -3.792 -11.103 1.00 94.88 366 ASP A N 1
ATOM 2889 C CA . ASP A 1 366 ? -5.886 -4.934 -11.168 1.00 94.88 366 ASP A CA 1
ATOM 2890 C C . ASP A 1 366 ? -6.157 -5.813 -12.396 1.00 94.88 366 ASP A C 1
ATOM 2892 O O . ASP A 1 366 ? -5.228 -6.202 -13.112 1.00 94.88 366 ASP A O 1
ATOM 2896 N N . GLY A 1 367 ? -7.434 -6.064 -12.710 1.00 95.44 367 GLY A N 1
ATOM 2897 C CA . GLY A 1 367 ? -7.838 -6.749 -13.940 1.00 95.44 367 GLY A CA 1
ATOM 2898 C C . GLY A 1 367 ? -7.461 -5.974 -15.208 1.00 95.44 367 GLY A C 1
ATOM 2899 O O . GLY A 1 367 ? -6.988 -6.562 -16.183 1.00 95.44 367 GLY A O 1
ATOM 2900 N N . SER A 1 368 ? -7.616 -4.649 -15.188 1.00 95.50 368 SER A N 1
ATOM 2901 C CA . SER A 1 368 ? -7.217 -3.752 -16.277 1.00 95.50 368 SER A CA 1
ATOM 2902 C C . SER A 1 368 ? -5.695 -3.750 -16.475 1.00 95.50 368 SER A C 1
ATOM 2904 O O . SER A 1 368 ? -5.218 -3.864 -17.604 1.00 95.50 368 SER A O 1
ATOM 2906 N N . CYS A 1 369 ? -4.912 -3.728 -15.390 1.00 95.44 369 CYS A N 1
ATOM 2907 C CA . CYS A 1 369 ? -3.455 -3.868 -15.428 1.00 95.44 369 CYS A CA 1
ATOM 2908 C C . CYS A 1 369 ? -3.026 -5.223 -16.003 1.00 95.44 369 CYS A C 1
ATOM 2910 O O . CYS A 1 369 ? -2.165 -5.265 -16.882 1.00 95.44 369 CYS A O 1
ATOM 2912 N N . LEU A 1 370 ? -3.660 -6.321 -15.580 1.00 96.50 370 LEU A N 1
ATOM 2913 C CA . LEU A 1 370 ? -3.403 -7.652 -16.134 1.00 96.50 370 LEU A CA 1
ATOM 2914 C C . LEU A 1 370 ? -3.672 -7.698 -17.645 1.00 96.50 370 LEU A C 1
ATOM 2916 O O . LEU A 1 370 ? -2.828 -8.173 -18.407 1.00 96.50 370 LEU A O 1
ATOM 2920 N N . ALA A 1 371 ? -4.816 -7.171 -18.091 1.00 95.75 371 ALA A N 1
ATOM 2921 C CA . ALA A 1 371 ? -5.137 -7.072 -19.511 1.00 95.75 371 ALA A CA 1
ATOM 2922 C C . ALA A 1 371 ? -4.098 -6.223 -20.263 1.00 95.75 371 ALA A C 1
ATOM 2924 O O . ALA A 1 371 ? -3.634 -6.627 -21.328 1.00 95.75 371 ALA A O 1
ATOM 2925 N N . GLY A 1 372 ? -3.668 -5.101 -19.678 1.00 93.06 372 GLY A N 1
ATOM 2926 C CA . GLY A 1 372 ? -2.600 -4.256 -20.208 1.00 93.06 372 GLY A CA 1
ATOM 2927 C C . GLY A 1 372 ? -1.282 -5.012 -20.403 1.00 93.06 372 GLY A C 1
ATOM 2928 O O . GLY A 1 372 ? -0.683 -4.922 -21.476 1.00 93.06 372 GLY A O 1
ATOM 2929 N N . PHE A 1 373 ? -0.850 -5.815 -19.425 1.00 93.94 373 PHE A N 1
ATOM 2930 C CA . PHE A 1 373 ? 0.365 -6.632 -19.551 1.00 93.94 373 PHE A CA 1
ATOM 2931 C C . PHE A 1 373 ? 0.242 -7.709 -20.631 1.00 93.94 373 PHE A C 1
ATOM 2933 O O . PHE A 1 373 ? 1.188 -7.926 -21.386 1.00 93.94 373 PHE A O 1
ATOM 2940 N N . LEU A 1 374 ? -0.923 -8.352 -20.756 1.00 94.94 374 LEU A N 1
ATOM 2941 C CA . LEU A 1 374 ? -1.174 -9.338 -21.812 1.00 94.94 374 LEU A CA 1
ATOM 2942 C C . LEU A 1 374 ? -1.148 -8.694 -23.204 1.00 94.94 374 LEU A C 1
ATOM 2944 O O . LEU A 1 374 ? -0.510 -9.216 -24.115 1.00 94.94 374 LEU A O 1
ATOM 2948 N N . MET A 1 375 ? -1.794 -7.537 -23.364 1.00 92.88 375 MET A N 1
ATOM 2949 C CA . MET A 1 375 ? -1.850 -6.817 -24.640 1.00 92.88 375 MET A CA 1
ATOM 2950 C C . MET A 1 375 ? -0.489 -6.262 -25.067 1.00 92.88 375 MET A C 1
ATOM 2952 O O . MET A 1 375 ? -0.201 -6.197 -26.258 1.00 92.88 375 MET A O 1
ATOM 2956 N N . THR A 1 376 ? 0.354 -5.881 -24.108 1.00 88.31 376 THR A N 1
ATOM 2957 C CA . THR A 1 376 ? 1.713 -5.375 -24.366 1.00 88.31 376 THR A CA 1
ATOM 2958 C C . THR A 1 376 ? 2.763 -6.486 -24.476 1.00 88.31 376 THR A C 1
ATOM 2960 O O . THR A 1 376 ? 3.938 -6.191 -24.681 1.00 88.31 376 THR A O 1
ATOM 2963 N N . GLY A 1 377 ? 2.369 -7.761 -24.353 1.00 90.31 377 GLY A N 1
ATOM 2964 C CA . GLY A 1 377 ? 3.278 -8.908 -24.442 1.00 90.31 377 GLY A CA 1
ATOM 2965 C C . GLY A 1 377 ? 4.219 -9.060 -23.241 1.00 90.31 377 GLY A C 1
ATOM 2966 O O . GLY A 1 377 ? 5.219 -9.772 -23.320 1.00 90.31 377 GLY A O 1
ATOM 2967 N N . GLN A 1 378 ? 3.921 -8.412 -22.114 1.00 91.00 378 GLN A N 1
ATOM 2968 C CA . GLN A 1 378 ? 4.732 -8.447 -20.897 1.00 91.00 378 GLN A CA 1
ATOM 2969 C C . GLN A 1 378 ? 4.364 -9.650 -20.019 1.00 91.00 378 GLN A C 1
ATOM 2971 O O . GLN A 1 378 ? 3.880 -9.513 -18.893 1.00 91.00 378 GLN A O 1
ATOM 2976 N N . TRP A 1 379 ? 4.600 -10.857 -20.539 1.00 93.88 379 TRP A N 1
ATOM 2977 C CA . TRP A 1 379 ? 4.143 -12.119 -19.941 1.00 93.88 379 TRP A CA 1
ATOM 2978 C C . TRP A 1 379 ? 4.601 -12.334 -18.495 1.00 93.88 379 TRP A C 1
ATOM 2980 O O . TRP A 1 379 ? 3.848 -12.892 -17.702 1.00 93.88 379 TRP A O 1
ATOM 2990 N N . GLY A 1 380 ? 5.801 -11.868 -18.132 1.00 92.88 380 GLY A N 1
ATOM 2991 C CA . GLY A 1 380 ? 6.317 -11.974 -16.764 1.00 92.88 380 GLY A CA 1
ATOM 2992 C C . GLY A 1 380 ? 5.479 -11.189 -15.750 1.00 92.88 380 GLY A C 1
ATOM 2993 O O . GLY A 1 380 ? 5.082 -11.738 -14.723 1.00 92.88 380 GLY A O 1
ATOM 2994 N N . PHE A 1 381 ? 5.148 -9.930 -16.059 1.00 94.56 381 PHE A N 1
ATOM 2995 C CA . PHE A 1 381 ? 4.284 -9.111 -15.202 1.00 94.56 381 PHE A CA 1
ATOM 2996 C C . PHE A 1 381 ? 2.841 -9.611 -15.213 1.00 94.56 381 PHE A C 1
ATOM 2998 O O . PHE A 1 381 ? 2.215 -9.670 -14.158 1.00 94.56 381 PHE A O 1
ATOM 3005 N N . ALA A 1 382 ? 2.338 -10.062 -16.367 1.00 95.94 382 ALA A N 1
ATOM 3006 C CA . ALA A 1 382 ? 1.009 -10.663 -16.465 1.00 95.94 382 ALA A CA 1
ATOM 3007 C C . ALA A 1 382 ? 0.888 -11.924 -15.588 1.00 95.94 382 ALA A C 1
ATOM 3009 O O . ALA A 1 382 ? -0.064 -12.056 -14.822 1.00 95.94 382 ALA A O 1
ATOM 3010 N N . ALA A 1 383 ? 1.874 -12.826 -15.641 1.00 96.81 383 ALA A N 1
ATOM 3011 C CA . ALA A 1 383 ? 1.900 -14.034 -14.819 1.00 96.81 383 ALA A CA 1
ATOM 3012 C C . ALA A 1 383 ? 1.994 -13.710 -13.320 1.00 96.81 383 ALA A C 1
ATOM 3014 O O . ALA A 1 383 ? 1.298 -14.330 -12.514 1.00 96.81 383 ALA A O 1
ATOM 3015 N N . ALA A 1 384 ? 2.809 -12.721 -12.941 1.00 95.81 384 ALA A N 1
ATOM 3016 C CA . ALA A 1 384 ? 2.919 -12.272 -11.557 1.00 95.81 384 ALA A CA 1
ATOM 3017 C C . ALA A 1 384 ? 1.603 -11.657 -11.046 1.00 95.81 384 ALA A C 1
ATOM 3019 O O . ALA A 1 384 ? 1.125 -12.063 -9.989 1.00 95.81 384 ALA A O 1
ATOM 3020 N N . GLN A 1 385 ? 0.969 -10.761 -11.813 1.00 96.06 385 GLN A N 1
ATOM 3021 C CA . GLN A 1 385 ? -0.307 -10.136 -11.438 1.00 96.06 385 GLN A CA 1
ATOM 3022 C C . GLN A 1 385 ? -1.420 -11.184 -11.345 1.00 96.06 385 GLN A C 1
ATOM 3024 O O . GLN A 1 385 ? -2.159 -11.216 -10.366 1.00 96.06 385 GLN A O 1
ATOM 3029 N N . ALA A 1 386 ? -1.501 -12.098 -12.318 1.00 96.75 386 ALA A N 1
ATOM 3030 C CA . ALA A 1 386 ? -2.453 -13.204 -12.278 1.00 96.75 386 ALA A CA 1
ATOM 3031 C C . ALA A 1 386 ? -2.232 -14.093 -11.047 1.00 96.75 386 ALA A C 1
ATOM 3033 O O . ALA A 1 386 ? -3.198 -14.506 -10.414 1.00 96.75 386 ALA A O 1
ATOM 3034 N N . SER A 1 387 ? -0.977 -14.352 -10.668 1.00 96.00 387 SER A N 1
ATOM 3035 C CA . SER A 1 387 ? -0.654 -15.131 -9.468 1.00 96.00 387 SER A CA 1
ATOM 3036 C C . SER A 1 387 ? -1.094 -14.423 -8.187 1.00 96.00 387 SER A C 1
ATOM 3038 O O . SER A 1 387 ? -1.629 -15.080 -7.301 1.00 96.00 387 SER A O 1
ATOM 3040 N N . ILE A 1 388 ? -0.919 -13.100 -8.092 1.00 94.38 388 ILE A N 1
ATOM 3041 C CA . ILE A 1 388 ? -1.382 -12.301 -6.946 1.00 94.38 388 ILE A CA 1
ATOM 3042 C C . ILE A 1 388 ? -2.904 -12.400 -6.815 1.00 94.38 388 ILE A C 1
ATOM 3044 O O . ILE A 1 388 ? -3.391 -12.793 -5.756 1.00 94.38 388 ILE A O 1
ATOM 3048 N N . VAL A 1 389 ? -3.638 -12.155 -7.905 1.00 93.25 389 VAL A N 1
ATOM 3049 C CA . VAL A 1 389 ? -5.109 -12.243 -7.934 1.00 93.25 389 VAL A CA 1
ATOM 3050 C C . VAL A 1 389 ? -5.585 -13.664 -7.617 1.00 93.25 389 VAL A C 1
ATOM 3052 O O . VAL A 1 389 ? -6.515 -13.849 -6.836 1.00 93.25 389 VAL A O 1
ATOM 3055 N N . LEU A 1 390 ? -4.934 -14.695 -8.170 1.00 93.19 390 LEU A N 1
ATOM 3056 C CA . LEU A 1 390 ? -5.275 -16.094 -7.897 1.00 93.19 390 LEU A CA 1
ATOM 3057 C C . LEU A 1 390 ? -5.016 -16.478 -6.442 1.00 93.19 390 LEU A C 1
ATOM 3059 O O . LEU A 1 390 ? -5.841 -17.170 -5.854 1.00 93.19 390 LEU A O 1
ATOM 3063 N N . VAL A 1 391 ? -3.898 -16.046 -5.855 1.00 91.44 391 VAL A N 1
ATOM 3064 C CA . VAL A 1 391 ? -3.595 -16.298 -4.442 1.00 91.44 391 VAL A CA 1
ATOM 3065 C C . VAL A 1 391 ? -4.594 -15.563 -3.556 1.00 91.44 391 VAL A C 1
ATOM 3067 O O . VAL A 1 391 ? -5.157 -16.191 -2.663 1.00 91.44 391 VAL A O 1
ATOM 3070 N N . ALA A 1 392 ? -4.877 -14.285 -3.822 1.00 90.12 392 ALA A N 1
ATOM 3071 C CA . ALA A 1 392 ? -5.878 -13.513 -3.091 1.00 90.12 392 ALA A CA 1
ATOM 3072 C C . ALA A 1 392 ? -7.248 -14.209 -3.140 1.00 90.12 392 ALA A C 1
ATOM 3074 O O . ALA A 1 392 ? -7.786 -14.586 -2.095 1.00 90.12 392 ALA A O 1
ATOM 3075 N N . ALA A 1 393 ? -7.732 -14.526 -4.344 1.00 89.44 393 ALA A N 1
ATOM 3076 C CA . ALA A 1 393 ? -8.987 -15.237 -4.558 1.00 89.44 393 ALA A CA 1
ATOM 3077 C C . ALA A 1 393 ? -9.000 -16.620 -3.891 1.00 89.44 393 ALA A C 1
ATOM 3079 O O . ALA A 1 393 ? -9.969 -16.967 -3.221 1.00 89.44 393 ALA A O 1
ATOM 3080 N N . ALA A 1 394 ? -7.929 -17.410 -4.016 1.00 90.00 394 ALA A N 1
ATOM 3081 C CA . ALA A 1 394 ? -7.827 -18.716 -3.371 1.00 90.00 394 ALA A CA 1
ATOM 3082 C C . ALA A 1 394 ? -7.881 -18.579 -1.849 1.00 90.00 394 ALA A C 1
ATOM 3084 O O . ALA A 1 394 ? -8.617 -19.319 -1.202 1.00 90.00 394 ALA A O 1
ATOM 3085 N N . THR A 1 395 ? -7.169 -17.611 -1.264 1.00 86.06 395 THR A N 1
ATOM 3086 C CA . THR A 1 395 ? -7.244 -17.406 0.182 1.00 86.06 395 THR A CA 1
ATOM 3087 C C . THR A 1 395 ? -8.659 -17.056 0.630 1.00 86.06 395 THR A C 1
ATOM 3089 O O . THR A 1 395 ? -9.062 -17.524 1.693 1.00 86.06 395 THR A O 1
ATOM 3092 N N . GLU A 1 396 ? -9.413 -16.278 -0.149 1.00 84.56 396 GLU A N 1
ATOM 3093 C CA . GLU A 1 396 ? -10.816 -15.956 0.132 1.00 84.56 396 GLU A CA 1
ATOM 3094 C C . GLU A 1 396 ? -11.726 -17.182 -0.011 1.00 84.56 396 GLU A C 1
ATOM 3096 O O . GLU A 1 396 ? -12.464 -17.511 0.919 1.00 84.56 396 GLU A O 1
ATOM 3101 N N . PHE A 1 397 ? -11.600 -17.934 -1.109 1.00 85.50 397 PHE A N 1
ATOM 3102 C CA . PHE A 1 397 ? -12.394 -19.141 -1.361 1.00 85.50 397 PHE A CA 1
ATOM 3103 C C . PHE A 1 397 ? -12.180 -20.247 -0.330 1.00 85.50 397 PHE A C 1
ATOM 3105 O O . PHE A 1 397 ? -13.095 -21.015 -0.044 1.00 85.50 397 PHE A O 1
ATOM 3112 N N . TRP A 1 398 ? -10.976 -20.348 0.231 1.00 86.44 398 TRP A N 1
ATOM 3113 C CA . TRP A 1 398 ? -10.671 -21.340 1.260 1.00 86.44 398 TRP A CA 1
ATOM 3114 C C . TRP A 1 398 ? -11.302 -21.004 2.616 1.00 86.44 398 TRP A C 1
ATOM 3116 O O . TRP A 1 398 ? -11.475 -21.904 3.435 1.00 86.44 398 TRP A O 1
ATOM 3126 N N . ARG A 1 399 ? -11.646 -19.734 2.874 1.00 78.38 399 ARG A N 1
ATOM 3127 C CA . ARG A 1 399 ? -12.281 -19.304 4.133 1.00 78.38 399 ARG A CA 1
ATOM 3128 C C . ARG A 1 399 ? -13.796 -19.223 4.059 1.00 78.38 399 ARG A C 1
ATOM 3130 O O . ARG A 1 399 ? -14.445 -19.370 5.089 1.00 78.38 399 ARG A O 1
ATOM 3137 N N . GLY A 1 400 ? -14.349 -18.994 2.875 1.00 79.62 400 GLY A N 1
ATOM 3138 C CA . GLY A 1 400 ? -15.787 -18.933 2.677 1.00 79.62 400 GLY A CA 1
ATOM 3139 C C . GLY A 1 400 ? -16.161 -19.166 1.223 1.00 79.62 400 GLY A C 1
ATOM 3140 O O . GLY A 1 400 ? -15.395 -18.893 0.299 1.00 79.62 400 GLY A O 1
ATOM 3141 N N . SER A 1 401 ? -17.368 -19.675 1.002 1.00 83.25 401 SER A N 1
ATOM 3142 C CA . SER A 1 401 ? -17.881 -19.805 -0.363 1.00 83.25 401 SER A CA 1
ATOM 3143 C C . SER A 1 401 ? -18.197 -18.417 -0.958 1.00 83.25 401 SER A C 1
ATOM 3145 O O . SER A 1 401 ? -18.599 -17.517 -0.223 1.00 83.25 401 SER A O 1
ATOM 3147 N N . PRO A 1 402 ? -18.128 -18.208 -2.289 1.00 86.69 402 PRO A N 1
ATOM 3148 C CA . PRO A 1 402 ? -18.565 -16.944 -2.903 1.00 86.69 402 PRO A CA 1
ATOM 3149 C C . PRO A 1 402 ? -20.034 -16.611 -2.601 1.00 86.69 402 PRO A C 1
ATOM 3151 O O . PRO A 1 402 ? -20.441 -15.452 -2.663 1.00 86.69 402 PRO A O 1
ATOM 3154 N N . ARG A 1 403 ? -20.833 -17.623 -2.234 1.00 90.12 403 ARG A N 1
ATOM 3155 C CA . ARG A 1 403 ? -22.195 -17.428 -1.728 1.00 90.12 403 ARG A CA 1
ATOM 3156 C C . ARG A 1 403 ? -22.199 -16.654 -0.415 1.00 90.12 403 ARG A C 1
ATOM 3158 O O . ARG A 1 403 ? -23.012 -15.756 -0.279 1.00 90.12 403 ARG A O 1
ATOM 3165 N N . GLU A 1 404 ? -21.256 -16.909 0.486 1.00 87.69 404 GLU A N 1
ATOM 3166 C CA . GLU A 1 404 ? -21.143 -16.171 1.748 1.00 87.69 404 GLU A CA 1
ATOM 3167 C C . GLU A 1 404 ? -20.774 -14.702 1.541 1.00 87.69 404 GLU A C 1
ATOM 3169 O O . GLU A 1 404 ? -21.224 -13.856 2.307 1.00 87.69 404 GLU A O 1
ATOM 3174 N N . LEU A 1 405 ? -19.997 -14.372 0.503 1.00 86.56 405 LEU A N 1
ATOM 3175 C CA . LEU A 1 405 ? -19.740 -12.976 0.137 1.00 86.56 405 LEU A CA 1
ATOM 3176 C C . LEU A 1 405 ? -21.028 -12.293 -0.345 1.00 86.56 405 LEU A C 1
ATOM 3178 O O . LEU A 1 405 ? -21.328 -11.172 0.067 1.00 86.56 405 LEU A O 1
ATOM 3182 N N . LEU A 1 406 ? -21.810 -12.969 -1.192 1.00 91.19 406 LEU A N 1
ATOM 3183 C CA . LEU A 1 406 ? -23.100 -12.460 -1.667 1.00 91.19 406 LEU A CA 1
ATOM 3184 C C . LEU A 1 406 ? -24.126 -12.339 -0.533 1.00 91.19 406 LEU A C 1
ATOM 3186 O O . LEU A 1 406 ? -24.879 -11.365 -0.492 1.00 91.19 406 LEU A O 1
ATOM 3190 N N . GLU A 1 407 ? -24.142 -13.290 0.397 1.00 92.56 407 GLU A N 1
ATOM 3191 C CA . GLU A 1 407 ? -24.956 -13.251 1.613 1.00 92.56 407 GLU A CA 1
ATOM 3192 C C . GLU A 1 407 ? -24.529 -12.083 2.502 1.00 92.56 407 GLU A C 1
ATOM 3194 O O . GLU A 1 407 ? -25.360 -11.242 2.825 1.00 92.56 407 GLU A O 1
ATOM 3199 N N . ALA A 1 408 ? -23.231 -11.930 2.783 1.00 90.56 408 ALA A N 1
ATOM 3200 C CA . ALA A 1 408 ? -22.703 -10.809 3.557 1.00 90.56 408 ALA A CA 1
ATOM 3201 C C . ALA A 1 408 ? -23.022 -9.452 2.906 1.00 90.56 408 ALA A C 1
ATOM 3203 O O . ALA A 1 408 ? -23.326 -8.480 3.599 1.00 90.56 408 ALA A O 1
ATOM 3204 N N . PHE A 1 409 ? -22.998 -9.374 1.573 1.00 90.69 409 PHE A N 1
ATOM 3205 C CA . PHE A 1 409 ? -23.409 -8.177 0.845 1.00 90.69 409 PHE A CA 1
ATOM 3206 C C . PHE A 1 409 ? -24.923 -7.930 0.923 1.00 90.69 409 PHE A C 1
ATOM 3208 O O . PHE A 1 409 ? -25.369 -6.790 1.071 1.00 90.69 409 PHE A O 1
ATOM 3215 N N . THR A 1 410 ? -25.731 -8.986 0.853 1.00 92.81 410 THR A N 1
ATOM 3216 C CA . THR A 1 410 ? -27.189 -8.893 0.990 1.00 92.81 410 THR A CA 1
ATOM 3217 C C . THR A 1 410 ? -27.571 -8.441 2.398 1.00 92.81 410 THR A C 1
ATOM 3219 O O . THR A 1 410 ? -28.368 -7.512 2.547 1.00 92.81 410 THR A O 1
ATOM 3222 N N . ASP A 1 411 ? -26.931 -9.008 3.418 1.00 90.88 411 ASP A N 1
ATOM 3223 C CA . ASP A 1 411 ? -27.073 -8.619 4.820 1.00 90.88 411 ASP A CA 1
ATOM 3224 C C . ASP A 1 411 ? -26.649 -7.166 5.029 1.00 90.88 411 ASP A C 1
ATOM 3226 O O . ASP A 1 411 ? -27.366 -6.384 5.660 1.00 90.88 411 ASP A O 1
ATOM 3230 N N . PHE A 1 412 ? -25.525 -6.763 4.431 1.00 90.19 412 PHE A N 1
ATOM 3231 C CA . PHE A 1 412 ? -25.082 -5.374 4.423 1.00 90.19 412 PHE A CA 1
ATOM 3232 C C . PHE A 1 412 ? -26.136 -4.448 3.800 1.00 90.19 412 PHE A C 1
ATOM 3234 O O . PHE A 1 412 ? -26.454 -3.404 4.366 1.00 90.19 412 PHE A O 1
ATOM 3241 N N . ARG A 1 413 ? -26.733 -4.823 2.664 1.00 91.88 413 ARG A N 1
ATOM 3242 C CA . ARG A 1 413 ? -27.758 -4.011 1.992 1.00 91.88 413 ARG A CA 1
ATOM 3243 C C . ARG A 1 413 ? -29.024 -3.855 2.840 1.00 91.88 413 ARG A C 1
ATOM 3245 O O . ARG A 1 413 ? -29.645 -2.790 2.809 1.00 91.88 413 ARG A O 1
ATOM 3252 N N . GLN A 1 414 ? -29.412 -4.892 3.580 1.00 91.00 414 GLN A N 1
ATOM 3253 C CA . GLN A 1 414 ? -30.608 -4.877 4.428 1.00 91.00 414 GLN A CA 1
ATOM 3254 C C . GLN A 1 414 ? -30.391 -4.083 5.722 1.00 91.00 414 GLN A C 1
ATOM 3256 O O . GLN A 1 414 ? -31.210 -3.231 6.079 1.00 91.00 414 GLN A O 1
ATOM 3261 N N . THR A 1 415 ? -29.276 -4.330 6.407 1.00 88.81 415 THR A N 1
ATOM 3262 C CA . THR A 1 415 ? -28.960 -3.715 7.706 1.00 88.81 415 THR A CA 1
ATOM 3263 C C . THR A 1 415 ? -28.385 -2.304 7.551 1.00 88.81 415 THR A C 1
ATOM 3265 O O . THR A 1 415 ? -28.656 -1.409 8.355 1.00 88.81 415 THR A O 1
ATOM 3268 N N . GLY A 1 416 ? -27.642 -2.070 6.468 1.00 87.94 416 GLY A N 1
ATOM 3269 C CA . GLY A 1 416 ? -26.831 -0.880 6.231 1.00 87.94 416 GLY A CA 1
ATOM 3270 C C . GLY A 1 416 ? -25.542 -0.832 7.058 1.00 87.94 416 GLY A C 1
ATOM 3271 O O . GLY A 1 416 ? -24.858 0.189 7.025 1.00 87.94 416 GLY A O 1
ATOM 3272 N N . VAL A 1 417 ? -25.211 -1.908 7.783 1.00 88.31 417 VAL A N 1
ATOM 3273 C CA . VAL A 1 417 ? -23.987 -2.053 8.581 1.00 88.31 417 VAL A CA 1
ATOM 3274 C C . VAL A 1 417 ? -23.159 -3.192 7.984 1.00 88.31 417 VAL A C 1
ATOM 3276 O O . VAL A 1 417 ? -23.705 -4.270 7.754 1.00 88.31 417 VAL A O 1
ATOM 3279 N N . PRO A 1 418 ? -21.864 -2.988 7.688 1.00 90.50 418 PRO A N 1
ATOM 3280 C CA . PRO A 1 418 ? -21.034 -4.047 7.125 1.00 90.50 418 PRO A CA 1
ATOM 3281 C C . PRO A 1 418 ? -20.884 -5.192 8.144 1.00 90.50 418 PRO A C 1
ATOM 3283 O O . PRO A 1 418 ? -20.405 -4.933 9.251 1.00 90.50 418 PRO A O 1
ATOM 3286 N N . PRO A 1 419 ? -21.280 -6.436 7.811 1.00 91.00 419 PRO A N 1
ATOM 3287 C CA . PRO A 1 419 ? -21.094 -7.570 8.710 1.00 91.00 419 PRO A CA 1
ATOM 3288 C C . PRO A 1 419 ? -19.605 -7.898 8.873 1.00 91.00 419 PRO A C 1
ATOM 3290 O O . PRO A 1 419 ? -18.788 -7.590 8.002 1.00 91.00 419 PRO A O 1
ATOM 3293 N N . ASP A 1 420 ? -19.245 -8.574 9.964 1.00 89.88 420 ASP A N 1
ATOM 3294 C CA . ASP A 1 420 ? -17.848 -8.911 10.277 1.00 89.88 420 ASP A CA 1
ATOM 3295 C C . ASP A 1 420 ? -17.173 -9.712 9.145 1.00 89.88 420 ASP A C 1
ATOM 3297 O O . ASP A 1 420 ? -16.013 -9.462 8.816 1.00 89.88 420 ASP A O 1
ATOM 3301 N N . LYS A 1 421 ? -17.923 -10.599 8.470 1.00 88.94 421 LYS A N 1
ATOM 3302 C CA . LYS A 1 421 ? -17.444 -11.324 7.280 1.00 88.94 421 LYS A CA 1
ATOM 3303 C C . LYS A 1 421 ? -17.024 -10.371 6.161 1.00 88.94 421 LYS A C 1
ATOM 3305 O O . LYS A 1 421 ? -15.930 -10.500 5.629 1.00 88.94 421 LYS A O 1
ATOM 3310 N N . PHE A 1 422 ? -17.846 -9.372 5.848 1.00 89.94 422 PHE A N 1
ATOM 3311 C CA . PHE A 1 422 ? -17.537 -8.386 4.811 1.00 89.94 422 PHE A CA 1
ATOM 3312 C C . PHE A 1 422 ? -16.273 -7.581 5.144 1.00 89.94 422 PHE A C 1
ATOM 3314 O O . PHE A 1 422 ? -15.419 -7.377 4.284 1.00 89.94 422 PHE A O 1
ATOM 3321 N N . LEU A 1 423 ? -16.117 -7.170 6.407 1.00 90.00 423 LEU A N 1
ATOM 3322 C CA . LEU A 1 423 ? -14.906 -6.479 6.856 1.00 90.00 423 LEU A CA 1
ATOM 3323 C C . LEU A 1 423 ? -13.664 -7.369 6.759 1.00 90.00 423 LEU A C 1
ATOM 3325 O O . LEU A 1 423 ? -12.614 -6.877 6.355 1.00 90.00 423 LEU A O 1
ATOM 3329 N N . SER A 1 424 ? -13.788 -8.661 7.074 1.00 87.06 424 SER A N 1
ATOM 3330 C CA . SER A 1 424 ? -12.673 -9.607 6.972 1.00 87.06 424 SER A CA 1
ATOM 3331 C C . SER A 1 424 ? -12.186 -9.803 5.531 1.00 87.06 424 SER A C 1
ATOM 3333 O O . SER A 1 424 ? -10.980 -9.892 5.311 1.00 87.06 424 SER A O 1
ATOM 3335 N N . ILE A 1 425 ? -13.104 -9.783 4.557 1.00 88.44 425 ILE A N 1
ATOM 3336 C CA . ILE A 1 425 ? -12.792 -9.889 3.123 1.00 88.44 425 ILE A CA 1
ATOM 3337 C C . ILE A 1 425 ? -12.055 -8.628 2.657 1.00 88.44 425 ILE A C 1
ATOM 3339 O O . ILE A 1 425 ? -10.978 -8.714 2.075 1.00 88.44 425 ILE A O 1
ATOM 3343 N N . ILE A 1 426 ? -12.566 -7.442 3.006 1.00 90.25 426 ILE A N 1
ATOM 3344 C CA . ILE A 1 426 ? -11.897 -6.166 2.692 1.00 90.25 426 ILE A CA 1
ATOM 3345 C C . ILE A 1 426 ? -10.500 -6.088 3.324 1.00 90.25 426 ILE A C 1
ATOM 3347 O O . ILE A 1 426 ? -9.569 -5.551 2.733 1.00 90.25 426 ILE A O 1
ATOM 3351 N N . GLN A 1 427 ? -10.334 -6.592 4.546 1.00 88.12 427 GLN A N 1
ATOM 3352 C CA . GLN A 1 427 ? -9.029 -6.606 5.208 1.00 88.12 427 GLN A CA 1
ATOM 3353 C C . GLN A 1 427 ? -8.041 -7.563 4.548 1.00 88.12 427 GLN A C 1
ATOM 3355 O O . GLN A 1 427 ? -6.837 -7.324 4.610 1.00 88.12 427 GLN A O 1
ATOM 3360 N N . ALA A 1 428 ? -8.529 -8.652 3.960 1.00 87.00 428 ALA A N 1
ATOM 3361 C CA . ALA A 1 428 ? -7.692 -9.608 3.257 1.00 87.00 428 ALA A CA 1
ATOM 3362 C C . ALA A 1 428 ? -7.078 -9.003 1.996 1.00 87.00 428 ALA A C 1
ATOM 3364 O O . ALA A 1 428 ? -5.870 -9.121 1.797 1.00 87.00 428 ALA A O 1
ATOM 3365 N N . GLU A 1 429 ? -7.906 -8.308 1.215 1.00 90.19 429 GLU A N 1
ATOM 3366 C CA . GLU A 1 429 ? -7.490 -7.537 0.042 1.00 90.19 429 GLU A CA 1
ATOM 3367 C C . GLU A 1 429 ? -6.433 -6.493 0.447 1.00 90.19 429 GLU A C 1
ATOM 3369 O O . GLU A 1 429 ? -5.287 -6.569 0.001 1.00 90.19 429 GLU A O 1
ATOM 3374 N N . GLN A 1 430 ? -6.736 -5.652 1.444 1.00 92.19 430 GLN A N 1
ATOM 3375 C CA . GLN A 1 430 ? -5.812 -4.614 1.936 1.00 92.19 430 GLN A CA 1
ATOM 3376 C C . GLN A 1 430 ? -4.515 -5.167 2.554 1.00 92.19 430 GLN A C 1
ATOM 3378 O O . GLN A 1 430 ? -3.517 -4.449 2.652 1.00 92.19 430 GLN A O 1
ATOM 3383 N N . GLY A 1 431 ? -4.542 -6.406 3.052 1.00 89.81 431 GLY A N 1
ATOM 3384 C CA . GLY A 1 431 ? -3.443 -7.027 3.791 1.00 89.81 431 GLY A CA 1
ATOM 3385 C C . GLY A 1 431 ? -2.466 -7.828 2.931 1.00 89.81 431 GLY A C 1
ATOM 3386 O O . GLY A 1 431 ? -1.288 -7.911 3.281 1.00 89.81 431 GLY A O 1
ATOM 3387 N N . LEU A 1 432 ? -2.941 -8.414 1.828 1.00 90.44 432 LEU A N 1
ATOM 3388 C CA . LEU A 1 432 ? -2.165 -9.329 0.986 1.00 90.44 432 LEU A CA 1
ATOM 3389 C C . LEU A 1 432 ? -2.111 -8.884 -0.477 1.00 90.44 432 LEU A C 1
ATOM 3391 O O . LEU A 1 432 ? -1.017 -8.757 -1.021 1.00 90.44 432 LEU A O 1
ATOM 3395 N N . GLU A 1 433 ? -3.266 -8.656 -1.101 1.00 92.56 433 GLU A N 1
ATOM 3396 C CA . GLU A 1 433 ? -3.375 -8.327 -2.526 1.00 92.56 433 GLU A CA 1
ATOM 3397 C C . GLU A 1 433 ? -2.809 -6.938 -2.806 1.00 92.56 433 GLU A C 1
ATOM 3399 O O . GLU A 1 433 ? -1.810 -6.826 -3.514 1.00 92.56 433 GLU A O 1
ATOM 3404 N N . ALA A 1 434 ? -3.347 -5.902 -2.155 1.00 94.44 434 ALA A N 1
ATOM 3405 C CA . ALA A 1 434 ? -2.947 -4.524 -2.412 1.00 94.44 434 ALA A CA 1
ATOM 3406 C C . ALA A 1 434 ? -1.438 -4.272 -2.224 1.00 94.44 434 ALA A C 1
ATOM 3408 O O . ALA A 1 434 ? -0.847 -3.636 -3.096 1.00 94.44 434 ALA A O 1
ATOM 3409 N N . PRO A 1 435 ? -0.749 -4.768 -1.168 1.00 94.06 435 PRO A N 1
ATOM 3410 C CA . PRO A 1 435 ? 0.705 -4.637 -1.069 1.00 94.06 435 PRO A CA 1
ATOM 3411 C C . PRO A 1 435 ? 1.457 -5.298 -2.225 1.00 94.06 435 PRO A C 1
ATOM 3413 O O . PRO A 1 435 ? 2.402 -4.710 -2.748 1.00 94.06 435 PRO A O 1
ATOM 3416 N N . LEU A 1 436 ? 1.066 -6.509 -2.631 1.00 93.25 436 LEU A N 1
ATOM 3417 C CA . LEU A 1 436 ? 1.749 -7.236 -3.701 1.00 93.25 436 LEU A CA 1
ATOM 3418 C C . LEU A 1 436 ? 1.483 -6.595 -5.069 1.00 93.25 436 LEU A C 1
ATOM 3420 O O . LEU A 1 436 ? 2.435 -6.384 -5.824 1.00 93.25 436 LEU A O 1
ATOM 3424 N N . SER A 1 437 ? 0.230 -6.230 -5.353 1.00 95.19 437 SER A N 1
ATOM 3425 C CA . SER A 1 437 ? -0.173 -5.498 -6.558 1.00 95.19 437 SER A CA 1
ATOM 3426 C C . SER A 1 437 ? 0.529 -4.145 -6.630 1.00 95.19 437 SER A C 1
ATOM 3428 O O . SER A 1 437 ? 1.136 -3.840 -7.652 1.00 95.19 437 SER A O 1
ATOM 3430 N N . PHE A 1 438 ? 0.585 -3.381 -5.531 1.00 95.31 438 PHE A N 1
ATOM 3431 C CA . PHE A 1 438 ? 1.346 -2.130 -5.459 1.00 95.31 438 PHE A CA 1
ATOM 3432 C C . PHE A 1 438 ? 2.816 -2.337 -5.832 1.00 95.31 438 PHE A C 1
ATOM 3434 O O . PHE A 1 438 ? 3.339 -1.610 -6.676 1.00 95.31 438 PHE A O 1
ATOM 3441 N N . LEU A 1 439 ? 3.489 -3.328 -5.230 1.00 93.69 439 LEU A N 1
ATOM 3442 C CA . LEU A 1 439 ? 4.906 -3.579 -5.495 1.00 93.69 439 LEU A CA 1
ATOM 3443 C C . LEU A 1 439 ? 5.151 -3.960 -6.962 1.00 93.69 439 LEU A C 1
ATOM 3445 O O . LEU A 1 439 ? 6.083 -3.448 -7.586 1.00 93.69 439 LEU A O 1
ATOM 3449 N N . LEU A 1 440 ? 4.306 -4.834 -7.514 1.00 94.56 440 LEU A N 1
ATOM 3450 C CA . LEU A 1 440 ? 4.404 -5.286 -8.896 1.00 94.56 440 LEU A CA 1
ATOM 3451 C C . LEU A 1 440 ? 4.110 -4.156 -9.884 1.00 94.56 440 LEU A C 1
ATOM 3453 O O . LEU A 1 440 ? 4.915 -3.902 -10.779 1.00 94.56 440 LEU A O 1
ATOM 3457 N N . GLN A 1 441 ? 2.988 -3.459 -9.713 1.00 95.06 441 GLN A N 1
ATOM 3458 C CA . GLN A 1 441 ? 2.550 -2.387 -10.601 1.00 95.06 441 GLN A CA 1
ATOM 3459 C C . GLN A 1 441 ? 3.552 -1.240 -10.580 1.00 95.06 441 GLN A C 1
ATOM 3461 O O . GLN A 1 441 ? 4.002 -0.804 -11.638 1.00 95.06 441 GLN A O 1
ATOM 3466 N N . TYR A 1 442 ? 3.994 -0.816 -9.396 1.00 94.44 442 TYR A N 1
ATOM 3467 C CA . TYR A 1 442 ? 4.999 0.233 -9.272 1.00 94.44 442 TYR A CA 1
ATOM 3468 C C . TYR A 1 442 ? 6.311 -0.151 -9.964 1.00 94.44 442 TYR A C 1
ATOM 3470 O O . TYR A 1 442 ? 6.902 0.671 -10.661 1.00 94.44 442 TYR A O 1
ATOM 3478 N N . TYR A 1 443 ? 6.764 -1.400 -9.829 1.00 92.50 443 TYR A N 1
ATOM 3479 C CA . TYR A 1 443 ? 7.959 -1.865 -10.532 1.00 92.50 443 TYR A CA 1
ATOM 3480 C C . TYR A 1 443 ? 7.750 -1.954 -12.054 1.00 92.50 443 TYR A C 1
ATOM 3482 O O . TYR A 1 443 ? 8.613 -1.540 -12.824 1.00 92.50 443 TYR A O 1
ATOM 3490 N N . SER A 1 444 ? 6.588 -2.431 -12.505 1.00 92.94 444 SER A N 1
ATOM 3491 C CA . SER A 1 444 ? 6.241 -2.543 -13.929 1.00 92.94 444 SER A CA 1
ATOM 3492 C C . SER A 1 444 ? 6.056 -1.187 -14.626 1.00 92.94 444 SER A C 1
ATOM 3494 O O . SER A 1 444 ? 6.183 -1.106 -15.850 1.00 92.94 444 SER A O 1
ATOM 3496 N N . ALA A 1 445 ? 5.819 -0.109 -13.864 1.00 90.75 445 ALA A N 1
ATOM 3497 C CA . ALA A 1 445 ? 5.694 1.255 -14.382 1.00 90.75 445 ALA A CA 1
ATOM 3498 C C . ALA A 1 445 ? 6.895 1.655 -15.238 1.00 90.75 445 ALA A C 1
ATOM 3500 O O . ALA A 1 445 ? 6.745 2.302 -16.268 1.00 90.75 445 ALA A O 1
ATOM 3501 N N . PHE A 1 446 ? 8.087 1.207 -14.846 1.00 86.88 446 PHE A N 1
ATOM 3502 C CA . PHE A 1 446 ? 9.328 1.499 -15.554 1.00 86.88 446 PHE A CA 1
ATOM 3503 C C . PHE A 1 446 ? 9.488 0.727 -16.876 1.00 86.88 446 PHE A C 1
ATOM 3505 O O . PHE A 1 446 ? 10.330 1.068 -17.702 1.00 86.88 446 PHE A O 1
ATOM 3512 N N . PHE A 1 447 ? 8.685 -0.314 -17.095 1.00 86.06 447 PHE A N 1
ATOM 3513 C CA . PHE A 1 447 ? 8.762 -1.186 -18.271 1.00 86.06 447 PHE A CA 1
ATOM 3514 C C . PHE A 1 447 ? 7.555 -1.034 -19.205 1.00 86.06 447 PHE A C 1
ATOM 3516 O O . PHE A 1 447 ? 7.605 -1.448 -20.366 1.00 86.06 447 PHE A O 1
ATOM 3523 N N . THR A 1 448 ? 6.474 -0.426 -18.720 1.00 84.38 448 THR A N 1
ATOM 3524 C CA . THR A 1 448 ? 5.267 -0.142 -19.497 1.00 84.38 448 THR A CA 1
ATOM 3525 C C . THR A 1 448 ? 5.517 1.096 -20.358 1.00 84.38 448 THR A C 1
ATOM 3527 O O . THR A 1 448 ? 5.558 2.206 -19.839 1.00 84.38 448 THR A O 1
ATOM 3530 N N . SER A 1 449 ? 5.713 0.929 -21.669 1.00 69.44 449 SER A N 1
ATOM 3531 C CA . SER A 1 449 ? 5.831 2.058 -22.605 1.00 69.44 449 SER A CA 1
ATOM 3532 C C . SER A 1 449 ? 4.810 1.994 -23.731 1.00 69.44 449 SER A C 1
ATOM 3534 O O . SER A 1 449 ? 4.157 0.975 -23.951 1.00 69.44 449 SER A O 1
ATOM 3536 N N . GLY A 1 450 ? 4.684 3.112 -24.445 1.00 72.25 450 GLY A N 1
ATOM 3537 C CA . GLY A 1 450 ? 3.987 3.188 -25.728 1.00 72.25 450 GLY A CA 1
ATOM 3538 C C . GLY A 1 450 ? 2.480 3.415 -25.639 1.00 72.25 450 GLY A C 1
ATOM 3539 O O . GLY A 1 450 ? 1.866 3.736 -26.650 1.00 72.25 450 GLY A O 1
ATOM 3540 N N . SER A 1 451 ? 1.877 3.311 -24.452 1.00 83.94 451 SER A N 1
ATOM 3541 C CA . SER A 1 451 ? 0.465 3.635 -24.239 1.00 83.94 451 SER A CA 1
ATOM 3542 C C . SER A 1 451 ? 0.294 4.532 -23.019 1.00 83.94 451 SER A C 1
ATOM 3544 O O . SER A 1 451 ? 0.405 4.080 -21.878 1.00 83.94 451 SER A O 1
ATOM 3546 N N . GLU A 1 452 ? -0.021 5.807 -23.264 1.00 84.56 452 GLU A N 1
ATOM 3547 C CA . GLU A 1 452 ? -0.385 6.771 -22.216 1.00 84.56 452 GLU A CA 1
ATOM 3548 C C . GLU A 1 452 ? -1.551 6.251 -21.369 1.00 84.56 452 GLU A C 1
ATOM 3550 O O . GLU A 1 452 ? -1.569 6.419 -20.153 1.00 84.56 452 GLU A O 1
ATOM 3555 N N . TRP A 1 453 ? -2.498 5.556 -22.004 1.00 87.00 453 TRP A N 1
ATOM 3556 C CA . TRP A 1 453 ? -3.641 4.961 -21.323 1.00 87.00 453 TRP A CA 1
ATOM 3557 C C . TRP A 1 453 ? -3.235 3.843 -20.361 1.00 87.00 453 TRP A C 1
ATOM 3559 O O . TRP A 1 453 ? -3.680 3.833 -19.214 1.00 87.00 453 TRP A O 1
ATOM 3569 N N . ALA A 1 454 ? -2.367 2.921 -20.796 1.00 88.00 454 ALA A N 1
ATOM 3570 C CA . ALA A 1 454 ? -1.864 1.856 -19.927 1.00 88.00 454 ALA A CA 1
ATOM 3571 C C . ALA A 1 454 ? -1.130 2.444 -18.715 1.00 88.00 454 ALA A C 1
ATOM 3573 O O . ALA A 1 454 ? -1.287 1.963 -17.593 1.00 88.00 454 ALA A O 1
ATOM 3574 N N . PHE A 1 455 ? -0.388 3.529 -18.937 1.00 85.06 455 PHE A N 1
ATOM 3575 C CA . PHE A 1 455 ? 0.328 4.225 -17.883 1.00 85.06 455 PHE A CA 1
ATOM 3576 C C . PHE A 1 455 ? -0.605 4.944 -16.899 1.00 85.06 455 PHE A C 1
ATOM 3578 O O . PHE A 1 455 ? -0.460 4.779 -15.692 1.00 85.06 455 PHE A O 1
ATOM 3585 N N . LEU A 1 456 ? -1.612 5.676 -17.386 1.00 89.06 456 LEU A N 1
ATOM 3586 C CA . LEU A 1 456 ? -2.625 6.314 -16.537 1.00 89.06 456 LEU A CA 1
ATOM 3587 C C . LEU A 1 456 ? -3.410 5.296 -15.707 1.00 89.06 456 LEU A C 1
ATOM 3589 O O . LEU A 1 456 ? -3.656 5.527 -14.522 1.00 89.06 456 LEU A O 1
ATOM 3593 N N . ASN A 1 457 ? -3.764 4.158 -16.307 1.00 91.50 457 ASN A N 1
ATOM 3594 C CA . ASN A 1 457 ? -4.414 3.062 -15.598 1.00 91.50 457 ASN A CA 1
ATOM 3595 C C . ASN A 1 457 ? -3.523 2.530 -14.466 1.00 91.50 457 ASN A C 1
ATOM 3597 O O . ASN A 1 457 ? -3.991 2.332 -13.350 1.00 91.50 457 ASN A O 1
ATOM 3601 N N . LEU A 1 458 ? -2.220 2.388 -14.717 1.00 92.06 458 LEU A N 1
ATOM 3602 C CA . LEU A 1 458 ? -1.251 1.994 -13.700 1.00 92.06 458 LEU A CA 1
ATOM 3603 C C . LEU A 1 458 ? -1.115 3.042 -12.577 1.00 92.06 458 LEU A C 1
ATOM 3605 O O . LEU A 1 458 ? -1.044 2.676 -11.406 1.00 92.06 458 LEU A O 1
ATOM 3609 N N . CYS A 1 459 ? -1.117 4.343 -12.898 1.00 91.62 459 CYS A N 1
ATOM 3610 C CA . CYS A 1 459 ? -1.118 5.420 -11.896 1.00 91.62 459 CYS A CA 1
ATOM 3611 C C . CYS A 1 459 ? -2.340 5.361 -10.990 1.00 91.62 459 CYS A C 1
ATOM 3613 O O . CYS A 1 459 ? -2.222 5.516 -9.769 1.00 91.62 459 CYS A O 1
ATOM 3615 N N . PHE A 1 460 ? -3.508 5.145 -11.591 1.00 93.50 460 PHE A N 1
ATOM 3616 C CA . PHE A 1 460 ? -4.751 4.985 -10.860 1.00 93.50 460 PHE A CA 1
ATOM 3617 C C . PHE A 1 460 ? -4.678 3.767 -9.933 1.00 93.50 460 PHE A C 1
ATOM 3619 O O . PHE A 1 460 ? -4.921 3.910 -8.736 1.00 93.50 460 PHE A O 1
ATOM 3626 N N . SER A 1 461 ? -4.227 2.625 -10.455 1.00 94.88 461 SER A N 1
ATOM 3627 C CA . SER A 1 461 ? -4.056 1.382 -9.698 1.00 94.88 461 SER A CA 1
ATOM 3628 C C . SER A 1 461 ? -3.128 1.550 -8.498 1.00 94.88 461 SER A C 1
ATOM 3630 O O . SER A 1 461 ? -3.512 1.305 -7.361 1.00 94.88 461 SER A O 1
ATOM 3632 N N . ILE A 1 462 ? -1.944 2.123 -8.715 1.00 94.56 462 ILE A N 1
ATOM 3633 C CA . ILE A 1 462 ? -0.959 2.363 -7.654 1.00 94.56 462 ILE A CA 1
ATOM 3634 C C . ILE A 1 462 ? -1.506 3.313 -6.585 1.00 94.56 462 ILE A C 1
ATOM 3636 O O . ILE A 1 462 ? -1.238 3.126 -5.398 1.00 94.56 462 ILE A O 1
ATOM 3640 N N . SER A 1 463 ? -2.287 4.322 -6.981 1.00 94.31 463 SER A N 1
ATOM 3641 C CA . SER A 1 463 ? -2.929 5.252 -6.045 1.00 94.31 463 SER A CA 1
ATOM 3642 C C . SER A 1 463 ? -4.007 4.562 -5.203 1.00 94.31 463 SER A C 1
ATOM 3644 O O . SER A 1 463 ? -4.099 4.813 -3.998 1.00 94.31 463 SER A O 1
ATOM 3646 N N . MET A 1 464 ? -4.797 3.680 -5.823 1.00 94.69 464 MET A N 1
ATOM 3647 C CA . MET A 1 464 ? -5.818 2.866 -5.160 1.00 94.69 464 MET A CA 1
ATOM 3648 C C . MET A 1 464 ? -5.186 1.904 -4.158 1.00 94.69 464 MET A C 1
ATOM 3650 O O . MET A 1 464 ? -5.556 1.945 -2.982 1.00 94.69 464 MET A O 1
ATOM 3654 N N . SER A 1 465 ? -4.159 1.153 -4.563 1.00 95.44 465 SER A N 1
ATOM 3655 C CA . SER A 1 465 ? -3.443 0.251 -3.662 1.00 95.44 465 SER A CA 1
ATOM 3656 C C . SER A 1 465 ? -2.756 1.024 -2.531 1.00 95.44 465 SER A C 1
ATOM 3658 O O . SER A 1 465 ? -2.856 0.635 -1.370 1.00 95.44 465 SER A O 1
ATOM 3660 N N . LEU A 1 466 ? -2.132 2.177 -2.811 1.00 95.56 466 LEU A N 1
ATOM 3661 C CA . LEU A 1 466 ? -1.525 3.028 -1.779 1.00 95.56 466 LEU A CA 1
ATOM 3662 C C . LEU A 1 466 ? -2.557 3.464 -0.728 1.00 95.56 466 LEU A C 1
ATOM 3664 O O . LEU A 1 466 ? -2.291 3.384 0.476 1.00 95.56 466 LEU A O 1
ATOM 3668 N N . TYR A 1 467 ? -3.738 3.903 -1.169 1.00 95.88 467 TYR A N 1
ATOM 3669 C CA . TYR A 1 467 ? -4.842 4.250 -0.278 1.00 95.88 467 TYR A CA 1
ATOM 3670 C C . TYR A 1 467 ? -5.343 3.028 0.502 1.00 95.88 467 TYR A C 1
ATOM 3672 O O . TYR A 1 467 ? -5.512 3.122 1.719 1.00 95.88 467 TYR A O 1
ATOM 3680 N N . GLY A 1 468 ? -5.550 1.892 -0.169 1.00 94.56 468 GLY A N 1
ATOM 3681 C CA . GLY A 1 468 ? -6.021 0.635 0.413 1.00 94.56 468 GLY A CA 1
ATOM 3682 C C . GLY A 1 468 ? -5.101 0.125 1.519 1.00 94.56 468 GLY A C 1
ATOM 3683 O O . GLY A 1 468 ? -5.558 -0.083 2.645 1.00 94.56 468 GLY A O 1
ATOM 3684 N N . ILE A 1 469 ? -3.795 0.044 1.247 1.00 95.56 469 ILE A N 1
ATOM 3685 C CA . ILE A 1 469 ? -2.772 -0.367 2.218 1.00 95.56 469 ILE A CA 1
ATOM 3686 C C . ILE A 1 469 ? -2.741 0.616 3.388 1.00 95.56 469 ILE A C 1
ATOM 3688 O O . ILE A 1 469 ? -2.809 0.203 4.543 1.00 95.56 469 ILE A O 1
ATOM 3692 N N . SER A 1 470 ? -2.690 1.925 3.117 1.00 96.38 470 SER A N 1
ATOM 3693 C CA . SER A 1 470 ? -2.629 2.946 4.174 1.00 96.38 470 SER A CA 1
ATOM 3694 C C . SER A 1 470 ? -3.862 2.899 5.074 1.00 96.38 470 SER A C 1
ATOM 3696 O O . SER A 1 470 ? -3.762 2.974 6.302 1.00 96.38 470 SER A O 1
ATOM 3698 N N . LYS A 1 471 ? -5.037 2.715 4.464 1.00 94.88 471 LYS A N 1
ATOM 3699 C CA . LYS A 1 471 ? -6.299 2.546 5.174 1.00 94.88 471 LYS A CA 1
ATOM 3700 C C . LYS A 1 471 ? -6.293 1.301 6.034 1.00 94.88 471 LYS A C 1
ATOM 3702 O O . LYS A 1 471 ? -6.647 1.398 7.208 1.00 94.88 471 LYS A O 1
ATOM 3707 N N . GLY A 1 472 ? -5.870 0.176 5.465 1.00 93.75 472 GLY A N 1
ATOM 3708 C CA . GLY A 1 472 ? -5.671 -1.065 6.189 1.00 93.75 472 GLY A CA 1
ATOM 3709 C C . GLY A 1 472 ? -4.792 -0.824 7.409 1.00 93.75 472 GLY A C 1
ATOM 3710 O O . GLY A 1 472 ? -5.218 -1.118 8.525 1.00 93.75 472 GLY A O 1
ATOM 3711 N N . VAL A 1 473 ? -3.596 -0.246 7.225 1.00 94.38 473 VAL A N 1
ATOM 3712 C CA . VAL A 1 473 ? -2.584 -0.018 8.284 1.00 94.38 473 VAL A CA 1
ATOM 3713 C C . VAL A 1 473 ? -3.163 0.796 9.414 1.00 94.38 473 VAL A C 1
ATOM 3715 O O . VAL A 1 473 ? -3.127 0.376 10.573 1.00 94.38 473 VAL A O 1
ATOM 3718 N N . TYR A 1 474 ? -3.782 1.914 9.075 1.00 96.06 474 TYR A N 1
ATOM 3719 C CA . TYR A 1 474 ? -4.425 2.763 10.053 1.00 96.06 474 TYR A CA 1
ATOM 3720 C C . TYR A 1 474 ? -5.524 2.024 10.837 1.00 96.06 474 TYR A C 1
ATOM 3722 O O . TYR A 1 474 ? -5.542 2.057 12.070 1.00 96.06 474 TYR A O 1
ATOM 3730 N N . ASP A 1 475 ? -6.402 1.307 10.138 1.00 93.75 475 ASP A N 1
ATOM 3731 C CA . ASP A 1 475 ? -7.547 0.610 10.719 1.00 93.75 475 ASP A CA 1
ATOM 3732 C C . ASP A 1 475 ? -7.135 -0.615 11.573 1.00 93.75 475 ASP A C 1
ATOM 3734 O O . ASP A 1 475 ? -7.644 -0.813 12.680 1.00 93.75 475 ASP A O 1
ATOM 3738 N N . ASN A 1 476 ? -6.194 -1.434 11.101 1.00 90.75 476 ASN A N 1
ATOM 3739 C CA . ASN A 1 476 ? -5.798 -2.678 11.765 1.00 90.75 476 ASN A CA 1
ATOM 3740 C C . ASN A 1 476 ? -4.786 -2.452 12.890 1.00 90.75 476 ASN A C 1
ATOM 3742 O O . ASN A 1 476 ? -4.958 -3.004 13.977 1.00 90.75 476 ASN A O 1
ATOM 3746 N N . ILE A 1 477 ? -3.761 -1.627 12.651 1.00 92.06 477 ILE A N 1
ATOM 3747 C CA . ILE A 1 477 ? -2.652 -1.418 13.593 1.00 92.06 477 ILE A CA 1
ATOM 3748 C C . ILE A 1 477 ? -3.012 -0.296 14.563 1.00 92.06 477 ILE A C 1
ATOM 3750 O O . ILE A 1 477 ? -3.070 -0.498 15.778 1.00 92.06 477 ILE A O 1
ATOM 3754 N N . HIS A 1 478 ? -3.327 0.894 14.051 1.00 94.69 478 HIS A N 1
ATOM 3755 C CA . HIS A 1 478 ? -3.506 2.049 14.925 1.00 94.69 478 HIS A CA 1
ATOM 3756 C C . HIS A 1 478 ? -4.873 2.091 15.607 1.00 94.69 478 HIS A C 1
ATOM 3758 O O . HIS A 1 478 ? -4.919 2.380 16.803 1.00 94.69 478 HIS A O 1
ATOM 3764 N N . LEU A 1 479 ? -5.966 1.732 14.931 1.00 93.88 479 LEU A N 1
ATOM 3765 C CA . LEU A 1 479 ? -7.284 1.610 15.571 1.00 93.88 479 LEU A CA 1
ATOM 3766 C C . LEU A 1 479 ? -7.510 0.251 16.268 1.00 93.88 479 LEU A C 1
ATOM 3768 O O . LEU A 1 479 ? -8.545 0.053 16.911 1.00 93.88 479 LEU A O 1
ATOM 3772 N N . ASN A 1 480 ? -6.514 -0.641 16.211 1.00 80.62 480 ASN A N 1
ATOM 3773 C CA . ASN A 1 480 ? -6.450 -1.923 16.911 1.00 80.62 480 ASN A CA 1
ATOM 3774 C C . ASN A 1 480 ? -7.686 -2.817 16.687 1.00 80.62 480 ASN A C 1
ATOM 3776 O O . ASN A 1 480 ? -8.317 -3.287 17.648 1.00 80.62 480 ASN A O 1
ATOM 3780 N N . MET A 1 481 ? -8.041 -3.048 15.417 1.00 70.06 481 MET A N 1
ATOM 3781 C CA . MET A 1 481 ? -9.051 -4.055 15.073 1.00 70.06 481 MET A CA 1
ATOM 3782 C C . MET A 1 481 ? -8.620 -5.470 15.438 1.00 70.06 481 MET A C 1
ATOM 3784 O O . MET A 1 481 ? -9.475 -6.281 15.768 1.00 70.06 481 MET A O 1
ATOM 3788 N N . GLU A 1 482 ? -7.325 -5.777 15.434 1.00 70.06 482 GLU A N 1
ATOM 3789 C CA . GLU A 1 482 ? -6.844 -7.141 15.679 1.00 70.06 482 GLU A CA 1
ATOM 3790 C C . GLU A 1 482 ? -7.242 -7.651 17.068 1.00 70.06 482 GLU A C 1
ATOM 3792 O O . GLU A 1 482 ? -7.852 -8.707 17.199 1.00 70.06 482 GLU A O 1
ATOM 3797 N N . ALA A 1 483 ? -7.081 -6.827 18.103 1.00 62.88 483 ALA A N 1
ATOM 3798 C CA . ALA A 1 483 ? -7.542 -7.199 19.436 1.00 62.88 483 ALA A CA 1
ATOM 3799 C C . ALA A 1 483 ? -9.080 -7.302 19.550 1.00 62.88 483 ALA A C 1
ATOM 3801 O O . ALA A 1 483 ? -9.579 -7.660 20.620 1.00 62.88 483 ALA A O 1
ATOM 3802 N N . ALA A 1 484 ? -9.852 -6.903 18.529 1.00 60.50 484 ALA A N 1
ATOM 3803 C CA . ALA A 1 484 ? -11.284 -7.195 18.429 1.00 60.50 484 ALA A CA 1
ATOM 3804 C C . ALA A 1 484 ? -11.531 -8.642 18.003 1.00 60.50 484 ALA A C 1
ATOM 3806 O O . ALA A 1 484 ? -12.402 -9.277 18.592 1.00 60.50 484 ALA A O 1
ATOM 3807 N N . PHE A 1 485 ? -10.741 -9.153 17.056 1.00 61.97 485 PHE A N 1
ATOM 3808 C CA . PHE A 1 485 ? -10.798 -10.545 16.614 1.00 61.97 485 PHE A CA 1
ATOM 3809 C C . PHE A 1 485 ? -10.435 -11.495 17.751 1.00 61.97 485 PHE A C 1
ATOM 3811 O O . PHE A 1 485 ? -11.245 -12.351 18.091 1.00 61.97 485 PHE A O 1
ATOM 3818 N N . ASP A 1 486 ? -9.310 -11.255 18.431 1.00 71.94 486 ASP A N 1
ATOM 3819 C CA . ASP A 1 486 ? -8.874 -12.112 19.543 1.00 71.94 486 ASP A CA 1
ATOM 3820 C C . ASP A 1 486 ? -9.914 -12.147 20.678 1.00 71.94 486 ASP A C 1
ATOM 3822 O O . ASP A 1 486 ? -10.137 -13.165 21.326 1.00 71.94 486 ASP A O 1
ATOM 3826 N N . ALA A 1 487 ? -10.578 -11.015 20.936 1.00 68.88 487 ALA A N 1
ATOM 3827 C CA . ALA A 1 487 ? -11.610 -10.935 21.964 1.00 68.88 487 ALA A CA 1
ATOM 3828 C C . ALA A 1 487 ? -12.913 -11.634 21.552 1.00 68.88 487 ALA A C 1
ATOM 3830 O O . ALA A 1 487 ? -13.617 -12.139 22.422 1.00 68.88 487 ALA A O 1
ATOM 3831 N N . ALA A 1 488 ? -13.253 -11.629 20.262 1.00 61.53 488 ALA A N 1
ATOM 3832 C CA . ALA A 1 488 ? -14.417 -12.339 19.747 1.00 61.53 488 ALA A CA 1
ATOM 3833 C C . ALA A 1 488 ? -14.193 -13.856 19.781 1.00 61.53 488 ALA A C 1
ATOM 3835 O O . ALA A 1 488 ? -15.082 -14.580 20.216 1.00 61.53 488 ALA A O 1
ATOM 3836 N N . GLU A 1 489 ? -12.998 -14.314 19.405 1.00 66.38 489 GLU A N 1
ATOM 3837 C CA . GLU A 1 489 ? -12.630 -15.733 19.413 1.00 66.38 489 GLU A CA 1
ATOM 3838 C C . GLU A 1 489 ? -12.655 -16.328 20.828 1.00 66.38 489 GLU A C 1
ATOM 3840 O O . GLU A 1 489 ? -13.217 -17.400 21.037 1.00 66.38 489 GLU A O 1
ATOM 3845 N N . LEU A 1 490 ? -12.139 -15.598 21.824 1.00 74.69 490 LEU A N 1
ATOM 3846 C CA . LEU A 1 490 ? -12.189 -16.037 23.224 1.00 74.69 490 LEU A CA 1
ATOM 3847 C C . LEU A 1 490 ? -13.624 -16.181 23.749 1.00 74.69 490 LEU A C 1
ATOM 3849 O O . LEU A 1 490 ? -13.921 -17.129 24.467 1.00 74.69 490 LEU A O 1
ATOM 3853 N N . LEU A 1 491 ? -14.529 -15.269 23.379 1.00 74.56 491 LEU A N 1
ATOM 3854 C CA . LEU A 1 491 ? -15.932 -15.364 23.795 1.00 74.56 491 LEU A CA 1
ATOM 3855 C C . LEU A 1 491 ? -16.654 -16.550 23.140 1.00 74.56 491 LEU A C 1
ATOM 3857 O O . LEU A 1 491 ? -17.548 -17.129 23.755 1.00 74.56 491 LEU A O 1
ATOM 3861 N N . ASP A 1 492 ? -16.282 -16.910 21.912 1.00 68.19 492 ASP A N 1
ATOM 3862 C CA . ASP A 1 492 ? -16.845 -18.071 21.216 1.00 68.19 492 ASP A CA 1
ATOM 3863 C C . ASP A 1 492 ? -16.339 -19.386 21.835 1.00 68.19 492 ASP A C 1
ATOM 3865 O O . ASP A 1 492 ? -17.120 -20.313 22.049 1.00 68.19 492 ASP A O 1
ATOM 3869 N N . GLN A 1 493 ? -15.059 -19.442 22.231 1.00 72.56 493 GLN A N 1
ATOM 3870 C CA . GLN A 1 493 ? -14.488 -20.586 22.955 1.00 72.56 493 GLN A CA 1
ATOM 3871 C C . GLN A 1 493 ? -15.109 -20.780 24.345 1.00 72.56 493 GLN A C 1
ATOM 3873 O O . GLN A 1 493 ? -15.419 -21.913 24.723 1.00 72.56 493 GLN A O 1
ATOM 3878 N N . ASP A 1 494 ? -15.349 -19.701 25.092 1.00 72.25 494 ASP A N 1
ATOM 3879 C CA . ASP A 1 494 ? -16.028 -19.777 26.393 1.00 72.25 494 ASP A CA 1
ATOM 3880 C C . ASP A 1 494 ? -17.485 -20.254 26.234 1.00 72.25 494 ASP A C 1
ATOM 3882 O O . ASP A 1 494 ? -17.975 -21.048 27.033 1.00 72.25 494 ASP A O 1
ATOM 3886 N N . SER A 1 495 ? -18.163 -19.847 25.155 1.00 69.12 495 SER A N 1
ATOM 3887 C CA . SER A 1 495 ? -19.536 -20.286 24.858 1.00 69.12 495 SER A CA 1
ATOM 3888 C C . SER A 1 495 ? -19.610 -21.764 24.449 1.00 69.12 495 SER A C 1
ATOM 3890 O O . SER A 1 495 ? -20.598 -22.436 24.730 1.00 69.12 495 SER A O 1
ATOM 3892 N N . ALA A 1 496 ? -18.574 -22.285 23.786 1.00 69.00 496 ALA A N 1
ATOM 3893 C CA . ALA A 1 496 ? -18.497 -23.685 23.365 1.00 69.00 496 ALA A CA 1
ATOM 3894 C C . ALA A 1 496 ? -18.017 -24.639 24.475 1.00 69.00 496 ALA A C 1
ATOM 3896 O O . ALA A 1 496 ? -18.177 -25.853 24.351 1.00 69.00 496 ALA A O 1
ATOM 3897 N N . SER A 1 497 ? -17.411 -24.106 25.540 1.00 70.69 497 SER A N 1
ATOM 3898 C CA . SER A 1 497 ? -16.862 -24.886 26.655 1.00 70.69 497 SER A CA 1
ATOM 3899 C C . SER A 1 497 ? -17.748 -24.903 27.899 1.00 70.69 497 SER A C 1
ATOM 3901 O O . SER A 1 497 ? -17.402 -25.592 28.861 1.00 70.69 497 SER A O 1
ATOM 3903 N N . GLU A 1 498 ? -18.910 -24.236 27.883 1.00 64.19 498 GLU A N 1
ATOM 3904 C CA . GLU A 1 498 ? -19.945 -24.489 28.885 1.00 64.19 498 GLU A CA 1
ATOM 3905 C C . GLU A 1 498 ? -20.344 -25.976 28.798 1.00 64.19 498 GLU A C 1
ATOM 3907 O O . GLU A 1 498 ? -20.882 -26.414 27.775 1.00 64.19 498 GLU A O 1
ATOM 3912 N N . PRO A 1 499 ? -20.037 -26.798 29.824 1.00 65.12 499 PRO A N 1
ATOM 3913 C CA . PRO A 1 499 ? -20.376 -28.211 29.794 1.00 65.12 499 PRO A CA 1
ATOM 3914 C C . PRO A 1 499 ? -21.893 -28.339 29.624 1.00 65.12 499 PRO A C 1
ATOM 3916 O O . PRO A 1 499 ? -22.620 -27.547 30.235 1.00 65.12 499 PRO A O 1
ATOM 3919 N N . PRO A 1 500 ? -22.385 -29.313 28.826 1.00 64.75 500 PRO A N 1
ATOM 3920 C CA . PRO A 1 500 ? -23.814 -29.533 28.652 1.00 64.75 500 PRO A CA 1
ATOM 3921 C C . PRO A 1 500 ? -24.421 -29.599 30.040 1.00 64.75 500 PRO A C 1
ATOM 3923 O O . PRO A 1 500 ? -24.048 -30.464 30.835 1.00 64.75 500 PRO A O 1
ATOM 3926 N N . THR A 1 501 ? -25.265 -28.618 30.351 1.00 59.16 501 THR A N 1
ATOM 3927 C CA . THR A 1 501 ? -25.841 -28.449 31.677 1.00 59.16 501 THR A CA 1
ATOM 3928 C C . THR A 1 501 ? -26.458 -29.800 32.035 1.00 59.16 501 THR A C 1
ATOM 3930 O O . THR A 1 501 ? -27.369 -30.238 31.323 1.00 59.16 501 THR A O 1
ATOM 3933 N N . PRO A 1 502 ? -25.922 -30.535 33.029 1.00 58.78 502 PRO A N 1
ATOM 3934 C CA . PRO A 1 502 ? -26.413 -31.866 33.334 1.00 58.78 502 PRO A CA 1
ATOM 3935 C C . PRO A 1 502 ? -27.876 -31.701 33.699 1.00 58.78 502 PRO A C 1
ATOM 3937 O O . PRO A 1 502 ? -28.169 -30.928 34.608 1.00 58.78 502 PRO A O 1
ATOM 3940 N N . HIS A 1 503 ? -28.744 -32.345 32.908 1.00 54.44 503 HIS A N 1
ATOM 3941 C CA . HIS A 1 503 ? -30.194 -32.420 33.050 1.00 54.44 503 HIS A CA 1
ATOM 3942 C C . HIS A 1 503 ? -30.720 -31.530 34.167 1.00 54.44 503 HIS A C 1
ATOM 3944 O O . HIS A 1 503 ? -30.680 -31.930 35.331 1.00 54.44 503 HIS A O 1
ATOM 3950 N N . ALA A 1 504 ? -31.202 -30.337 33.800 1.00 50.59 504 ALA A N 1
ATOM 3951 C CA . ALA A 1 504 ? -32.045 -29.545 34.676 1.00 50.59 504 ALA A CA 1
ATOM 3952 C C . ALA A 1 504 ? -33.046 -30.507 35.324 1.00 50.59 504 ALA A C 1
ATOM 3954 O O . ALA A 1 504 ? -33.929 -31.047 34.651 1.00 50.59 504 ALA A O 1
ATOM 3955 N N . GLN A 1 505 ? -32.839 -30.792 36.614 1.00 57.50 505 GLN A N 1
ATOM 3956 C CA . GLN A 1 505 ? -33.839 -31.474 37.408 1.00 57.50 505 GLN A CA 1
ATOM 3957 C C . GLN A 1 505 ? -35.121 -30.669 37.204 1.00 57.50 505 GLN A C 1
ATOM 3959 O O . GLN A 1 505 ? -35.062 -29.434 37.272 1.00 57.50 505 GLN A O 1
ATOM 3964 N N . PRO A 1 506 ? -36.247 -31.329 36.875 1.00 53.03 506 PRO A N 1
ATOM 3965 C CA . PRO A 1 506 ? -37.504 -30.629 36.686 1.00 53.03 506 PRO A CA 1
ATOM 3966 C C . PRO A 1 506 ? -37.707 -29.719 37.898 1.00 53.03 506 PRO A C 1
ATOM 3968 O O . PRO A 1 506 ? -37.459 -30.171 39.022 1.00 53.03 506 PRO A O 1
ATOM 3971 N N . PRO A 1 507 ? -38.056 -28.437 37.682 1.00 54.41 507 PRO A N 1
ATOM 3972 C CA . PRO A 1 507 ? -38.152 -27.467 38.757 1.00 54.41 507 PRO A CA 1
ATOM 3973 C C . PRO A 1 507 ? -38.990 -28.083 39.866 1.00 54.41 507 PRO A C 1
ATOM 3975 O O . PRO A 1 507 ? -40.110 -28.538 39.615 1.00 54.41 507 PRO A O 1
ATOM 3978 N N . ALA A 1 508 ? -38.412 -28.152 41.069 1.00 54.91 508 ALA A N 1
ATOM 3979 C CA . ALA A 1 508 ? -39.147 -28.525 42.261 1.00 54.91 508 ALA A CA 1
ATOM 3980 C C . ALA A 1 508 ? -40.445 -27.720 42.239 1.00 54.91 508 ALA A C 1
ATOM 3982 O O . ALA A 1 508 ? -40.410 -26.491 42.159 1.00 54.91 508 ALA A O 1
ATOM 3983 N N . VAL A 1 509 ? -41.560 -28.447 42.186 1.00 52.62 509 VAL A N 1
ATOM 3984 C CA . VAL A 1 509 ? -42.915 -27.918 42.097 1.00 52.62 509 VAL A CA 1
ATOM 3985 C C . VAL A 1 509 ? -43.064 -26.857 43.179 1.00 52.62 509 VAL A C 1
ATOM 3987 O O . VAL A 1 509 ? -43.231 -27.167 44.357 1.00 52.62 509 VAL A O 1
ATOM 3990 N N . VAL A 1 510 ? -42.960 -25.590 42.780 1.00 54.34 510 VAL A N 1
ATOM 3991 C CA . VAL A 1 510 ? -43.394 -24.469 43.601 1.00 54.34 510 VAL A CA 1
ATOM 3992 C C . VAL A 1 510 ? -44.894 -24.668 43.724 1.00 54.34 510 VAL A C 1
ATOM 3994 O O . VAL A 1 510 ? -45.612 -24.611 42.725 1.00 54.34 510 VAL A O 1
ATOM 3997 N N . GLY A 1 511 ? -45.337 -25.026 44.929 1.00 45.16 511 GLY A N 1
ATOM 3998 C CA . GLY A 1 511 ? -46.732 -25.309 45.224 1.00 45.16 511 GLY A CA 1
ATOM 3999 C C . GLY A 1 511 ? -47.613 -24.165 44.743 1.00 45.16 511 GLY A C 1
ATOM 4000 O O . GLY A 1 511 ? -47.572 -23.064 45.290 1.00 45.16 511 GLY A O 1
ATOM 4001 N N . PHE A 1 512 ? -48.402 -24.432 43.706 1.00 50.75 512 PHE A N 1
ATOM 4002 C CA . PHE A 1 512 ? -49.503 -23.560 43.337 1.00 50.75 512 PHE A CA 1
ATOM 4003 C C . PHE A 1 512 ? -50.515 -23.545 44.493 1.00 50.75 512 PHE A C 1
ATOM 4005 O O . PHE A 1 512 ? -50.803 -24.607 45.058 1.00 50.75 512 PHE A O 1
ATOM 4012 N N . PRO A 1 513 ? -51.071 -22.377 44.858 1.00 55.75 513 PRO A N 1
ATOM 4013 C CA . PRO A 1 513 ? -52.173 -22.312 45.804 1.00 55.75 513 PRO A CA 1
ATOM 4014 C C . PRO A 1 513 ? -53.335 -23.161 45.278 1.00 55.75 513 PRO A C 1
ATOM 4016 O O . PRO A 1 513 ? -53.710 -23.066 44.109 1.00 55.75 513 PRO A O 1
ATOM 4019 N N . SER A 1 514 ? -53.870 -24.019 46.146 1.00 53.91 514 SER A N 1
ATOM 4020 C CA . SER A 1 514 ? -55.000 -24.906 45.875 1.00 53.91 514 SER A CA 1
ATOM 4021 C C . SER A 1 514 ? -56.139 -24.160 45.176 1.00 53.91 514 SER A C 1
ATOM 4023 O O . SER A 1 514 ? -56.706 -23.218 45.735 1.00 53.91 514 SER A O 1
ATOM 4025 N N . LEU A 1 515 ? -56.483 -24.601 43.964 1.00 62.78 515 LEU A N 1
ATOM 4026 C CA . LEU A 1 515 ? -57.711 -24.200 43.283 1.00 62.78 515 LEU A CA 1
ATOM 4027 C C . LEU A 1 515 ? -58.928 -24.540 44.165 1.00 62.78 515 LEU A C 1
ATOM 4029 O O . LEU A 1 515 ? -58.936 -25.588 44.817 1.00 62.78 515 LEU A O 1
ATOM 4033 N N . PRO A 1 516 ? -59.954 -23.673 44.195 1.00 69.56 516 PRO A N 1
ATOM 4034 C CA . PRO A 1 516 ? -61.160 -23.902 44.974 1.00 69.56 516 PRO A CA 1
ATOM 4035 C C . PRO A 1 516 ? -61.920 -25.154 44.495 1.00 69.56 516 PRO A C 1
ATOM 4037 O O . PRO A 1 516 ? -61.849 -25.510 43.313 1.00 69.56 516 PRO A O 1
ATOM 4040 N N . PRO A 1 517 ? -62.666 -25.827 45.390 1.00 59.94 517 PRO A N 1
ATOM 4041 C CA . PRO A 1 517 ? -63.351 -27.076 45.074 1.00 59.94 517 PRO A CA 1
ATOM 4042 C C . PRO A 1 517 ? -64.424 -26.829 44.005 1.00 59.94 517 PRO A C 1
ATOM 4044 O O . PRO A 1 517 ? -65.358 -26.066 44.243 1.00 59.94 517 PRO A O 1
ATOM 4047 N N . GLY A 1 518 ? -64.303 -27.459 42.831 1.00 63.12 518 GLY A N 1
ATOM 4048 C CA . GLY A 1 518 ? -65.365 -27.437 41.813 1.00 63.12 518 GLY A CA 1
ATOM 4049 C C . GLY A 1 518 ? -64.933 -27.426 40.344 1.00 63.12 518 GLY A C 1
ATOM 4050 O O . GLY A 1 518 ? -65.785 -27.620 39.483 1.00 63.12 518 GLY A O 1
ATOM 4051 N N . MET A 1 519 ? -63.649 -27.244 40.016 1.00 55.84 519 MET A N 1
ATOM 4052 C CA . MET A 1 519 ? -63.191 -27.344 38.622 1.00 55.84 519 MET A CA 1
ATOM 4053 C C . MET A 1 519 ? -62.680 -28.752 38.311 1.00 55.84 519 MET A C 1
ATOM 4055 O O . MET A 1 519 ? -61.566 -29.123 38.673 1.00 55.84 519 MET A O 1
ATOM 4059 N N . ALA A 1 520 ? -63.514 -29.540 37.633 1.00 52.78 520 ALA A N 1
ATOM 4060 C CA . ALA A 1 520 ? -63.131 -30.829 37.077 1.00 52.78 520 ALA A CA 1
ATOM 4061 C C . ALA A 1 520 ? -62.069 -30.640 35.978 1.00 52.78 520 ALA A C 1
ATOM 4063 O O . ALA A 1 520 ? -62.309 -29.966 34.976 1.00 52.78 520 ALA A O 1
ATOM 4064 N N . GLN A 1 521 ? -60.892 -31.241 36.168 1.00 53.88 521 GLN A N 1
ATOM 4065 C CA . GLN A 1 521 ? -59.887 -31.394 35.117 1.00 53.88 521 GLN A CA 1
ATOM 4066 C C . GLN A 1 521 ? -60.382 -32.393 34.055 1.00 53.88 521 GLN A C 1
ATOM 4068 O O . GLN A 1 521 ? -60.882 -33.460 34.420 1.00 53.88 521 GLN A O 1
ATOM 4073 N N . PRO A 1 522 ? -60.212 -32.111 32.752 1.00 49.22 522 PRO A N 1
ATOM 4074 C CA . PRO A 1 522 ? -60.416 -33.112 31.715 1.00 49.22 522 PRO A CA 1
ATOM 4075 C C . PRO A 1 522 ? -59.331 -34.196 31.813 1.00 49.22 522 PRO A C 1
ATOM 4077 O O . PRO A 1 522 ? -58.154 -33.899 32.020 1.00 49.22 522 PRO A O 1
ATOM 4080 N N . HIS A 1 523 ? -59.745 -35.458 31.678 1.00 47.50 523 HIS A N 1
ATOM 4081 C CA . HIS A 1 523 ? -58.882 -36.639 31.682 1.00 47.50 523 HIS A CA 1
ATOM 4082 C C . HIS A 1 523 ? -57.661 -36.474 30.763 1.00 47.50 523 HIS A C 1
ATOM 4084 O O . HIS A 1 523 ? -57.798 -36.333 29.550 1.00 47.50 523 HIS A O 1
ATOM 4090 N N . GLN A 1 524 ? -56.463 -36.560 31.347 1.00 42.97 524 GLN A N 1
ATOM 4091 C CA . GLN A 1 524 ? -55.234 -36.810 30.602 1.00 42.97 524 GLN A CA 1
ATOM 4092 C C . GLN A 1 524 ? -55.239 -38.259 30.112 1.00 42.97 524 GLN A C 1
ATOM 4094 O O . GLN A 1 524 ? -55.115 -39.201 30.894 1.00 42.97 524 GLN A O 1
ATOM 4099 N N . THR A 1 525 ? -55.382 -38.432 28.803 1.00 44.31 525 THR A N 1
ATOM 4100 C CA . THR A 1 525 ? -55.133 -39.689 28.100 1.00 44.31 525 THR A CA 1
ATOM 4101 C C . THR A 1 525 ? -53.647 -40.026 28.208 1.00 44.31 525 THR A C 1
ATOM 4103 O O . THR A 1 525 ? -52.790 -39.290 27.718 1.00 44.31 525 THR A O 1
ATOM 4106 N N . SER A 1 526 ? -53.335 -41.139 28.865 1.00 43.53 526 SER A N 1
ATOM 4107 C CA . SER A 1 526 ? -51.994 -41.708 28.939 1.00 43.53 526 SER A CA 1
ATOM 4108 C C . SER A 1 526 ? -51.543 -42.165 27.549 1.00 43.53 526 SER A C 1
ATOM 4110 O O . SER A 1 526 ? -51.988 -43.186 27.028 1.00 43.53 526 SER A O 1
ATOM 4112 N N . VAL A 1 527 ? -50.643 -41.404 26.926 1.00 44.31 527 VAL A N 1
ATOM 4113 C CA . VAL A 1 527 ? -49.974 -41.835 25.695 1.00 44.31 527 VAL A CA 1
ATOM 4114 C C . VAL A 1 527 ? -48.965 -42.918 26.068 1.00 44.31 527 VAL A C 1
ATOM 4116 O O . VAL A 1 527 ? -47.931 -42.653 26.677 1.00 44.31 527 VAL A O 1
ATOM 4119 N N . THR A 1 528 ? -49.305 -44.161 25.739 1.00 56.44 528 THR A N 1
ATOM 4120 C CA . THR A 1 528 ? -48.416 -45.320 25.841 1.00 56.44 528 THR A CA 1
ATOM 4121 C C . THR A 1 528 ? -47.288 -45.169 24.809 1.00 56.44 528 THR A C 1
ATOM 4123 O O . THR A 1 528 ? -47.588 -44.929 23.637 1.00 56.44 528 THR A O 1
ATOM 4126 N N . PRO A 1 529 ? -46.002 -45.279 25.188 1.00 53.66 529 PRO A N 1
ATOM 4127 C CA . PRO A 1 529 ? -44.907 -45.191 24.227 1.00 53.66 529 PRO A CA 1
ATOM 4128 C C . PRO A 1 529 ? -44.943 -46.391 23.271 1.00 53.66 529 PRO A C 1
ATOM 4130 O O . PRO A 1 529 ? -45.029 -47.540 23.708 1.00 53.66 529 PRO A O 1
ATOM 4133 N N . LEU A 1 530 ? -44.895 -46.119 21.962 1.00 59.41 530 LEU A N 1
ATOM 4134 C CA . LEU A 1 530 ? -44.804 -47.159 20.937 1.00 59.41 530 LEU A CA 1
ATOM 4135 C C . LEU A 1 530 ? -43.477 -47.934 21.052 1.00 59.41 530 LEU A C 1
ATOM 4137 O O . LEU A 1 530 ? -42.438 -47.328 21.330 1.00 59.41 530 LEU A O 1
ATOM 4141 N N . PRO A 1 531 ? -43.486 -49.254 20.785 1.00 70.56 531 PRO A N 1
ATOM 4142 C CA . PRO A 1 531 ? -42.270 -50.051 20.710 1.00 70.56 531 PRO A CA 1
ATOM 4143 C C . PRO A 1 531 ? -41.404 -49.635 19.505 1.00 70.56 531 PRO A C 1
ATOM 4145 O O . PRO A 1 531 ? -41.939 -49.232 18.467 1.00 70.56 531 PRO A O 1
ATOM 4148 N N . PRO A 1 532 ? -40.069 -49.744 19.617 1.00 74.50 532 PRO A N 1
ATOM 4149 C CA . PRO A 1 532 ? -39.162 -49.436 18.520 1.00 74.50 532 PRO A CA 1
ATOM 4150 C C . PRO A 1 532 ? -39.362 -50.403 17.339 1.00 74.50 532 PRO A C 1
ATOM 4152 O O . PRO A 1 532 ? -39.687 -51.577 17.547 1.00 74.50 532 PRO A O 1
ATOM 4155 N N . PRO A 1 533 ? -39.161 -49.933 16.095 1.00 68.44 533 PRO A N 1
ATOM 4156 C CA . PRO A 1 533 ? -39.324 -50.755 14.906 1.00 68.44 533 PRO A CA 1
ATOM 4157 C C . PRO A 1 533 ? -38.307 -51.913 14.877 1.00 68.44 533 PRO A C 1
ATOM 4159 O O . PRO A 1 533 ? -37.135 -51.724 15.220 1.00 68.44 533 PRO A O 1
ATOM 4162 N N . PRO A 1 534 ? -38.729 -53.118 14.454 1.00 61.94 534 PRO A N 1
ATOM 4163 C CA . PRO A 1 534 ? -37.859 -54.284 14.374 1.00 61.94 534 PRO A CA 1
ATOM 4164 C C . PRO A 1 534 ? -36.784 -54.077 13.298 1.00 61.94 534 PRO A C 1
ATOM 4166 O O . PRO A 1 534 ? -37.103 -53.799 12.145 1.00 61.94 534 PRO A O 1
ATOM 4169 N N . GLY A 1 535 ? -35.510 -54.226 13.674 1.00 63.16 535 GLY A N 1
ATOM 4170 C CA . GLY A 1 535 ? -34.382 -54.226 12.732 1.00 63.16 535 GLY A CA 1
ATOM 4171 C C . GLY A 1 535 ? -33.195 -53.328 13.086 1.00 63.16 535 GLY A C 1
ATOM 4172 O O . GLY A 1 535 ? -32.191 -53.379 12.383 1.00 63.16 535 GLY A O 1
ATOM 4173 N N . MET A 1 536 ? -33.254 -52.537 14.163 1.00 51.59 536 MET A N 1
ATOM 4174 C CA . MET A 1 536 ? -32.088 -51.780 14.635 1.00 51.59 536 MET A CA 1
ATOM 4175 C C . MET A 1 536 ? -31.358 -52.545 15.739 1.00 51.59 536 MET A C 1
ATOM 4177 O O . MET A 1 536 ? -31.823 -52.640 16.874 1.00 51.59 536 MET A O 1
ATOM 4181 N N . SER A 1 537 ? -30.207 -53.111 15.385 1.00 52.94 537 SER A N 1
ATOM 4182 C CA . SER A 1 537 ? -29.238 -53.681 16.319 1.00 52.94 537 SER A CA 1
ATOM 4183 C C . SER A 1 537 ? -28.811 -52.618 17.344 1.00 52.94 537 SER A C 1
ATOM 4185 O O . SER A 1 537 ? -28.590 -51.467 16.958 1.00 52.94 537 SER A O 1
ATOM 4187 N N . PRO A 1 538 ? -28.641 -52.966 18.630 1.00 52.19 538 PRO A N 1
ATOM 4188 C CA . PRO A 1 538 ? -28.130 -52.028 19.617 1.00 52.19 538 PRO A CA 1
ATOM 4189 C C . PRO A 1 538 ? -26.690 -51.647 19.258 1.00 52.19 538 PRO A C 1
ATOM 4191 O O . PRO A 1 538 ? -25.793 -52.491 19.243 1.00 52.19 538 PRO A O 1
ATOM 4194 N N . VAL A 1 539 ? -26.468 -50.365 18.963 1.00 51.28 539 VAL A N 1
ATOM 4195 C CA . VAL A 1 539 ? -25.121 -49.797 18.872 1.00 51.28 539 VAL A CA 1
ATOM 4196 C C . VAL A 1 539 ? -24.515 -49.892 20.270 1.00 51.28 539 VAL A C 1
ATOM 4198 O O . VAL A 1 539 ? -24.995 -49.247 21.202 1.00 51.28 539 VAL A O 1
ATOM 4201 N N . MET A 1 540 ? -23.497 -50.742 20.431 1.00 46.62 540 MET A N 1
ATOM 4202 C CA . MET A 1 540 ? -22.705 -50.811 21.656 1.00 46.62 540 MET A CA 1
ATOM 4203 C C . MET A 1 540 ? -22.141 -49.420 21.949 1.00 46.62 540 MET A C 1
ATOM 4205 O O . MET A 1 540 ? -21.293 -48.914 21.214 1.00 46.62 540 MET A O 1
ATOM 4209 N N . ALA A 1 541 ? -22.620 -48.807 23.029 1.00 43.28 541 ALA A N 1
ATOM 4210 C CA . ALA A 1 541 ? -21.999 -47.632 23.604 1.00 43.28 541 ALA A CA 1
ATOM 4211 C C . ALA A 1 541 ? -20.581 -48.018 24.046 1.00 43.28 541 ALA A C 1
ATOM 4213 O O . ALA A 1 541 ? -20.403 -48.783 24.996 1.00 43.28 541 ALA A O 1
ATOM 4214 N N . LEU A 1 542 ? -19.573 -47.519 23.325 1.00 42.16 542 LEU A N 1
ATOM 4215 C CA . LEU A 1 542 ? -18.188 -47.563 23.774 1.00 42.16 542 LEU A CA 1
ATOM 4216 C C . LEU A 1 542 ? -18.121 -46.849 25.129 1.00 42.16 542 LEU A C 1
ATOM 4218 O O . LEU A 1 542 ? -18.381 -45.649 25.221 1.00 42.16 542 LEU A O 1
ATOM 4222 N N . ALA A 1 543 ? -17.784 -47.596 26.177 1.00 43.19 543 ALA A N 1
ATOM 4223 C CA . ALA A 1 543 ? -17.451 -47.034 27.472 1.00 43.19 543 ALA A CA 1
ATOM 4224 C C . ALA A 1 543 ? -16.193 -46.170 27.312 1.00 43.19 543 ALA A C 1
ATOM 4226 O O . ALA A 1 543 ? -15.077 -46.680 27.216 1.00 43.19 543 ALA A O 1
ATOM 4227 N N . VAL A 1 544 ? -16.382 -44.853 27.246 1.00 51.47 544 VAL A N 1
ATOM 4228 C CA . VAL A 1 544 ? -15.296 -43.879 27.341 1.00 51.47 544 VAL A CA 1
ATOM 4229 C C . VAL A 1 544 ? -14.796 -43.913 28.783 1.00 51.47 544 VAL A C 1
ATOM 4231 O O . VAL A 1 544 ? -15.411 -43.353 29.689 1.00 51.47 544 VAL A O 1
ATOM 4234 N N . THR A 1 545 ? -13.693 -44.622 29.008 1.00 44.50 545 THR A N 1
ATOM 4235 C CA . THR A 1 545 ? -12.913 -44.557 30.246 1.00 44.50 545 THR A CA 1
ATOM 4236 C C . THR A 1 545 ? -12.445 -43.123 30.467 1.00 44.50 545 THR A C 1
ATOM 4238 O O . THR A 1 545 ? -11.677 -42.587 29.666 1.00 44.50 545 THR A O 1
ATOM 4241 N N . GLN A 1 546 ? -12.920 -42.498 31.546 1.00 57.03 546 GLN A N 1
ATOM 4242 C CA . GLN A 1 546 ? -12.438 -41.193 31.989 1.00 57.03 546 GLN A CA 1
ATOM 4243 C C . GLN A 1 546 ? -10.946 -41.275 32.362 1.00 57.03 546 GLN A C 1
ATOM 4245 O O . GLN A 1 546 ? -10.539 -42.239 33.018 1.00 57.03 546 GLN A O 1
ATOM 4250 N N . PRO A 1 547 ? -10.122 -40.284 31.977 1.00 60.50 547 PRO A N 1
ATOM 4251 C CA . PRO A 1 547 ? -8.746 -40.195 32.443 1.00 60.50 547 PRO A CA 1
ATOM 4252 C C . PRO A 1 547 ? -8.694 -39.867 33.949 1.00 60.50 547 PRO A C 1
ATOM 4254 O O . PRO A 1 547 ? -9.588 -39.188 34.464 1.00 60.50 547 PRO A O 1
ATOM 4257 N N . PRO A 1 548 ? -7.658 -40.338 34.669 1.00 66.12 548 PRO A N 1
ATOM 4258 C CA . PRO A 1 548 ? -7.500 -40.081 36.096 1.00 66.12 548 PRO A CA 1
ATOM 4259 C C . PRO A 1 548 ? -7.273 -38.586 36.389 1.00 66.12 548 PRO A C 1
ATOM 4261 O O . PRO A 1 548 ? -6.711 -37.869 35.555 1.00 66.12 548 PRO A O 1
ATOM 4264 N N . PRO A 1 549 ? -7.689 -38.106 37.575 1.00 64.12 549 PRO A N 1
ATOM 4265 C CA . PRO A 1 549 ? -7.570 -36.703 37.954 1.00 64.12 549 PRO A CA 1
ATOM 4266 C C . PRO A 1 549 ? -6.100 -36.263 38.081 1.00 64.12 549 PRO A C 1
ATOM 4268 O O . PRO A 1 549 ? -5.245 -37.060 38.481 1.00 64.12 549 PRO A O 1
ATOM 4271 N N . PRO A 1 550 ? -5.791 -34.989 37.774 1.00 56.97 550 PRO A N 1
ATOM 4272 C CA . PRO A 1 550 ? -4.439 -34.459 37.863 1.00 56.97 550 PRO A CA 1
ATOM 4273 C C . PRO A 1 550 ? -3.945 -34.438 39.314 1.00 56.97 550 PRO A C 1
ATOM 4275 O O . PRO A 1 550 ? -4.612 -33.935 40.220 1.00 56.97 550 PRO A O 1
ATOM 4278 N N . VAL A 1 551 ? -2.744 -34.981 39.512 1.00 63.28 551 VAL A N 1
ATOM 4279 C CA . VAL A 1 551 ? -1.987 -34.919 40.766 1.00 63.28 551 VAL A CA 1
ATOM 4280 C C . VAL A 1 551 ? -1.673 -33.451 41.072 1.00 63.28 551 VAL A C 1
ATOM 4282 O O . VAL A 1 551 ? -1.164 -32.727 40.217 1.00 63.28 551 VAL A O 1
ATOM 4285 N N . GLY A 1 552 ? -2.022 -33.010 42.282 1.00 64.25 552 GLY A N 1
ATOM 4286 C CA . GLY A 1 552 ? -1.841 -31.632 42.735 1.00 64.25 552 GLY A CA 1
ATOM 4287 C C . GLY A 1 552 ? -0.373 -31.176 42.783 1.00 64.25 552 GLY A C 1
ATOM 4288 O O . GLY A 1 552 ? 0.545 -31.997 42.730 1.00 64.25 552 GLY A O 1
ATOM 4289 N N . PRO A 1 553 ? -0.136 -29.856 42.891 1.00 54.38 553 PRO A N 1
ATOM 4290 C CA . PRO A 1 553 ? 1.200 -29.281 42.839 1.00 54.38 553 PRO A CA 1
ATOM 4291 C C . PRO A 1 553 ? 2.038 -29.707 44.047 1.00 54.38 553 PRO A C 1
ATOM 4293 O O . PRO A 1 553 ? 1.663 -29.502 45.202 1.00 54.38 553 PRO A O 1
ATOM 4296 N N . ILE A 1 554 ? 3.207 -30.274 43.752 1.00 56.91 554 ILE A N 1
ATOM 4297 C CA . ILE A 1 554 ? 4.270 -30.558 44.714 1.00 56.91 554 ILE A CA 1
ATOM 4298 C C . ILE A 1 554 ? 4.750 -29.219 45.288 1.00 56.91 554 ILE A C 1
ATOM 4300 O O . ILE A 1 554 ? 5.303 -28.387 44.568 1.00 56.91 554 ILE A O 1
ATOM 4304 N N . GLN A 1 555 ? 4.536 -29.004 46.588 1.00 48.56 555 GLN A N 1
ATOM 4305 C CA . GLN A 1 555 ? 5.169 -27.910 47.321 1.00 48.56 555 GLN A CA 1
ATOM 4306 C C . GLN A 1 555 ? 6.668 -28.203 47.456 1.00 48.56 555 GLN A C 1
ATOM 4308 O O . GLN A 1 555 ? 7.084 -29.008 48.288 1.00 48.56 555 GLN A O 1
ATOM 4313 N N . LEU A 1 556 ? 7.484 -27.541 46.638 1.00 51.03 556 LEU A N 1
ATOM 4314 C CA . LEU A 1 556 ? 8.920 -27.413 46.874 1.00 51.03 556 LEU A CA 1
ATOM 4315 C C . LEU A 1 556 ? 9.141 -26.263 47.860 1.00 51.03 556 LEU A C 1
ATOM 4317 O O . LEU A 1 556 ? 8.983 -25.091 47.524 1.00 51.03 556 LEU A O 1
ATOM 4321 N N . GLY A 1 557 ? 9.447 -26.628 49.103 1.00 44.81 557 GLY A N 1
ATOM 4322 C CA . GLY A 1 557 ? 9.884 -25.705 50.140 1.00 44.81 557 GLY A CA 1
ATOM 4323 C C . GLY A 1 557 ? 11.359 -25.323 50.000 1.00 44.81 557 GLY A C 1
ATOM 4324 O O . GLY A 1 557 ? 12.169 -26.108 49.511 1.00 44.81 557 GLY A O 1
ATOM 4325 N N . GLY A 1 558 ? 11.695 -24.137 50.514 1.00 46.75 558 GLY A N 1
ATOM 4326 C CA . GLY A 1 558 ? 13.058 -23.784 50.918 1.00 46.75 558 GLY A CA 1
ATOM 4327 C C . GLY A 1 558 ? 13.499 -22.368 50.528 1.00 46.75 558 GLY A C 1
ATOM 4328 O O . GLY A 1 558 ? 13.728 -22.125 49.347 1.00 46.75 558 GLY A O 1
ATOM 4329 N N . PRO A 1 559 ? 13.682 -21.443 51.492 1.00 53.78 559 PRO A N 1
ATOM 4330 C CA . PRO A 1 559 ? 14.378 -20.184 51.257 1.00 53.78 559 PRO A CA 1
ATOM 4331 C C . PRO A 1 559 ? 15.895 -20.420 51.225 1.00 53.78 559 PRO A C 1
ATOM 4333 O O . PRO A 1 559 ? 16.471 -20.965 52.170 1.00 53.78 559 PRO A O 1
ATOM 4336 N N . VAL A 1 560 ? 16.544 -19.991 50.142 1.00 51.69 560 VAL A N 1
ATOM 4337 C CA . VAL A 1 560 ? 18.005 -19.879 50.069 1.00 51.69 560 VAL A CA 1
ATOM 4338 C C . VAL A 1 560 ? 18.416 -18.660 50.894 1.00 51.69 560 VAL A C 1
ATOM 4340 O O . VAL A 1 560 ? 17.926 -17.557 50.671 1.00 51.69 560 VAL A O 1
ATOM 4343 N N . LYS A 1 561 ? 19.265 -18.897 51.898 1.00 54.75 561 LYS A N 1
ATOM 4344 C CA . LYS A 1 561 ? 19.993 -17.862 52.632 1.00 54.75 561 LYS A CA 1
ATOM 4345 C C . LYS A 1 561 ? 21.041 -17.256 51.705 1.00 54.75 561 LYS A C 1
ATOM 4347 O O . LYS A 1 561 ? 21.890 -17.992 51.209 1.00 54.75 561 LYS A O 1
ATOM 4352 N N . ASP A 1 562 ? 21.012 -15.940 51.562 1.00 53.81 562 ASP A N 1
ATOM 4353 C CA . ASP A 1 562 ? 22.145 -15.176 51.056 1.00 53.81 562 ASP A CA 1
ATOM 4354 C C . ASP A 1 562 ? 23.216 -15.084 52.155 1.00 53.81 562 ASP A C 1
ATOM 4356 O O . ASP A 1 562 ? 22.942 -14.676 53.288 1.00 53.81 562 ASP A O 1
ATOM 4360 N N . THR A 1 563 ? 24.434 -15.488 51.810 1.00 56.56 563 THR A N 1
ATOM 4361 C CA . THR A 1 563 ? 25.667 -15.199 52.550 1.00 56.56 563 THR A CA 1
ATOM 4362 C C . THR A 1 563 ? 26.649 -14.555 51.584 1.00 56.56 563 THR A C 1
ATOM 4364 O O . THR A 1 563 ? 26.957 -15.177 50.572 1.00 56.56 563 THR A O 1
ATOM 4367 N N . GLU A 1 564 ? 27.077 -13.351 51.982 1.00 50.59 564 GLU A N 1
ATOM 4368 C CA . GLU A 1 564 ? 28.271 -12.557 51.615 1.00 50.59 564 GLU A CA 1
ATOM 4369 C C . GLU A 1 564 ? 28.606 -12.284 50.142 1.00 50.59 564 GLU A C 1
ATOM 4371 O O . GLU A 1 564 ? 28.940 -13.219 49.382 1.00 50.59 564 GLU A O 1
#

Radius of gyration: 36.88 Å; chains: 1; bounding box: 105×81×117 Å

Organism: NCBI:txid2562237

pLDDT: mean 76.4, std 19.19, range [29.05, 97.06]